Protein AF-X5YG34-F1 (afdb_monomer)

Secondary structure (DSSP, 8-state):
----PPPPTT---PPPP-TTBEEEESSS-GGG--EEEEEEETTEEEEEE---SHHHHHSPPEEEEGGG--S-EEE-TTT-BTT-PPPSS--HHHHHHHHHHHHHHHSSGGGEEEHHHHHHHHHH-TTS-GGGHHHHHHHHHHTTSEEEEE-TTS-EEEEE-HHHHHHHHHHHHHHTTTHHHHHHHHHHHTT---HHHHHHHHHHHHHHHHHHHS-TTEEEEEEEETT--S-EEEEEEETTT---SEEETTEEEE-GGGEEEEEEEEEEE-HHHHHHHHHHHHHHHTT---SSPPEEEEEEEEE--S-HHHHHHHHHHHHTSB-TTS-SB-S--STT-S--EEEETTTEEEEEEEE--SSTTSPPEEEEEEEEE-SSS-HHHHHHHHHHHHHS---HHHHHHHHHTTHHHHTTEEEEEEEES-SSPP--S---TT-GGGGSHHHHHHHHHHHHHHHTTSS-HHHHHTTTS-----------PPP---------------------

Nearest PDB structures (foldseek):
  6q1h-assembly1_F  TM=6.964E-01  e=5.905E-10  Pseudomonas aeruginosa
  6p7p-assembly1_C  TM=6.818E-01  e=6.922E-10  Escherichia coli MS 115-1
  6uxf-assembly1_A  TM=6.920E-01  e=1.240E-09  Vibrio metoecus
  7zgw-assembly1_C  TM=7.245E-01  e=1.006E-07  Serratia
  7zgw-assembly1_F  TM=7.101E-01  e=1.709E-07  Serratia

Solvent-accessible surface area (backbone atoms only — not comparable to full-atom values): 28862 Å² total; per-residue (Å²): 140,78,89,77,79,76,78,77,92,85,69,83,78,75,78,84,84,49,63,28,30,26,28,27,40,71,71,45,56,74,64,59,37,40,35,34,37,26,42,67,59,97,88,41,54,24,41,38,34,72,49,86,48,79,69,40,60,73,45,80,57,51,73,44,48,55,90,74,52,90,63,54,72,41,76,22,67,90,82,36,38,82,66,71,58,82,71,98,65,85,46,64,56,50,52,52,47,49,52,52,50,52,51,57,28,63,78,28,74,91,30,35,42,49,44,68,59,50,52,51,58,55,58,69,42,80,87,50,58,69,91,48,46,67,61,40,54,46,39,28,31,31,74,54,56,22,36,39,44,68,48,99,84,72,51,48,35,34,29,49,14,70,70,50,44,52,48,49,51,51,33,50,55,43,14,45,66,45,53,64,56,53,54,54,50,55,56,44,65,77,75,50,85,56,64,69,61,55,45,57,49,54,42,48,53,52,40,55,55,45,58,74,72,49,61,84,54,40,44,65,31,30,33,31,43,62,97,43,94,56,75,38,62,32,36,31,27,38,58,75,86,41,75,61,82,39,77,57,90,60,39,34,29,31,52,65,90,32,54,31,31,40,34,38,70,41,66,50,36,37,73,67,54,48,51,52,46,52,47,54,54,41,70,71,41,73,89,59,75,61,84,64,64,56,35,31,36,39,42,19,72,36,70,72,62,91,44,38,64,59,54,49,53,48,53,29,53,53,37,72,31,55,44,96,86,63,80,46,73,50,48,62,46,31,88,78,58,63,65,37,35,39,40,20,62,72,74,36,34,37,33,52,46,72,48,75,55,90,56,65,87,46,39,49,34,54,26,36,30,29,68,48,61,87,64,79,66,21,58,49,45,41,50,53,52,48,53,49,58,36,40,52,94,49,58,34,66,64,34,35,55,62,49,58,71,44,46,62,46,55,74,58,46,43,78,41,82,68,46,61,56,57,93,59,92,52,68,54,78,51,64,52,92,52,30,63,38,48,77,37,34,66,40,33,43,52,39,53,52,33,52,50,35,33,44,58,20,76,40,48,76,70,59,39,46,58,84,35,41,66,78,85,80,74,73,81,80,74,82,80,74,81,89,79,85,84,82,92,80,90,77,89,83,81,83,85,86,88,88,81,88,84,90,133

Radius of gyration: 32.03 Å; Cα contacts (8 Å, |Δi|>4): 813; chains: 1; bounding box: 71×71×116 Å

Mean predicted aligned error: 10.06 Å

Foldseek 3Di:
DDDDDDDDPDDDPAPDDDFQFWKWFLPDDQQDTWIFGWHDDPNFTWTWTQDDDPVSNVDDTDTGGPVPDPTDMHGLLVVGGPVPDDDPDDSVLLVVLVVLLQVVLLPDDVSKDFPVVSLVSSVVPPVHPSVCNSVSLSSCVNVQQKHWDQDPVRTIMIGGGPVNSVLSVLLVVLLCLCVVLLVVLVVCVVPDPPQVVSQLVSLVVVLVSLVVQPPPQWHWAWEEEPPQPDTFSTWIFRPNPFDFPDDDPRYTYGYPVGTAETEAEEAEDDLVSLLVLQCSLLSRPVVPDDLQAHAAEYEYAHYPDQAQLSSLVSLLVNQQAADPVRPGRNHAQAPNSGHAWYDHWPGWIKGWAWAQDPPLQAATFIFIKTKDAPDPGGLRVSVSSLVSLLRDQDALVVLQVSNVSSVSSVVRMDIGTSTTSDPDRDAHNDDDVQLCLSNGRVSNVLLSVVSVCSSNSNDGSVVNCVPSGPPPDDDPPDDDDDDDDDDDDDDDDDDDDDDDDDDD

Sequence (504 aa):
MADVEAPPKGQQVLPELAHGDCVFDRDHPWDHVRGGIIGDRQGVLRIWLPGRTAEELLGPPLDVPVSEYSGQIKINALIGNLGGRRLPFDRRPYFAIKSATLDVLRDADGRRLPLDELTRRLKENSSLAHDLIDDALRMMIAQGSGAATINKGGVVLYSLSSMVSEHFSRIDYLATFADELLIKSRRVDLLIQHTGTVGSYREEMLRALLRQIVPRRYEVSTGFIESCPRQLDILVWDAAEFVPLFREGDVVVVPRAAVRGVIEVKTTLNTNALDEAMEILWDTFRISQTAVPVFKGIFAYEADYVSDAAVADRMRHFYRSRDPDKIREREHWYMYAGVNMVCVPQKLFVRETYKIPEDESLFPQPILSGVVSSWPGDTKTAFFLGGLLSHLDLSSVAKSDAIRLFDPLLNTMNLNDLGPIYENPWRPRTALPGMEALFDPDGARTYVQRVQDFRQGKIGKDDIANGLFRQLNRTPRLNEEPATSGPKSATAEGAPAERPLPES

Structure (mmCIF, N/CA/C/O backbone):
data_AF-X5YG34-F1
#
_entry.id   AF-X5YG34-F1
#
loop_
_atom_site.group_PDB
_atom_site.id
_atom_site.type_symbol
_atom_site.label_atom_id
_atom_site.label_alt_id
_atom_site.label_comp_id
_atom_site.label_asym_id
_atom_site.label_entity_id
_atom_site.label_seq_id
_atom_site.pdbx_PDB_ins_code
_atom_site.Cartn_x
_atom_site.Cartn_y
_atom_site.Cartn_z
_atom_site.occupancy
_atom_site.B_iso_or_equiv
_atom_site.auth_seq_id
_atom_site.auth_comp_id
_atom_site.auth_asym_id
_atom_site.auth_atom_id
_atom_site.pdbx_PDB_model_num
ATOM 1 N N . MET A 1 1 ? -24.132 46.777 44.440 1.00 35.44 1 MET A N 1
ATOM 2 C CA . MET A 1 1 ? -23.179 45.685 44.705 1.00 35.44 1 MET A CA 1
ATOM 3 C C . MET A 1 1 ? -23.973 44.581 45.366 1.00 35.44 1 MET A C 1
ATOM 5 O O . MET A 1 1 ? -24.346 44.736 46.517 1.00 35.44 1 MET A O 1
ATOM 9 N N . ALA A 1 2 ? -24.361 43.576 44.589 1.00 32.34 2 ALA A N 1
ATOM 10 C CA . ALA A 1 2 ? -24.946 42.346 45.097 1.00 32.34 2 ALA A CA 1
ATOM 11 C C . ALA A 1 2 ? -23.938 41.250 44.752 1.00 32.34 2 ALA A C 1
ATOM 13 O O . ALA A 1 2 ? -23.547 41.137 43.588 1.00 32.34 2 ALA A O 1
ATOM 14 N N . ASP A 1 3 ? -23.453 40.562 45.781 1.00 32.97 3 ASP A N 1
ATOM 15 C CA . ASP A 1 3 ? -22.479 39.485 45.676 1.00 32.97 3 ASP A CA 1
ATOM 16 C C . ASP A 1 3 ? -23.045 38.351 44.820 1.00 32.97 3 ASP A C 1
ATOM 18 O O . ASP A 1 3 ? -24.064 37.745 45.147 1.00 32.97 3 ASP A O 1
ATOM 22 N N . VAL A 1 4 ? -22.375 38.083 43.701 1.00 36.84 4 VAL A N 1
ATOM 23 C CA . VAL A 1 4 ? -22.568 36.861 42.925 1.00 36.84 4 VAL A CA 1
ATOM 24 C C . VAL A 1 4 ? -21.644 35.825 43.552 1.00 36.84 4 VAL A C 1
ATOM 26 O O . VAL A 1 4 ? -20.428 35.873 43.357 1.00 36.84 4 VAL A O 1
ATOM 29 N N . GLU A 1 5 ? -22.216 34.922 44.348 1.00 34.03 5 GLU A N 1
ATOM 30 C CA . GLU A 1 5 ? -21.519 33.741 44.853 1.00 34.03 5 GLU A CA 1
ATOM 31 C C . GLU A 1 5 ? -20.907 32.959 43.682 1.00 34.03 5 GLU A C 1
ATOM 33 O O . GLU A 1 5 ? -21.591 32.562 42.736 1.00 34.03 5 GLU A O 1
ATOM 38 N N . ALA A 1 6 ? -19.592 32.744 43.741 1.00 39.00 6 ALA A N 1
ATOM 39 C CA . ALA A 1 6 ? -18.910 31.845 42.825 1.00 39.00 6 ALA A CA 1
ATOM 40 C C . ALA A 1 6 ? -19.405 30.404 43.063 1.00 39.00 6 ALA A C 1
ATOM 42 O O . ALA A 1 6 ? -19.491 29.980 44.220 1.00 39.00 6 ALA A O 1
ATOM 43 N N . PRO A 1 7 ? -19.699 29.626 42.005 1.00 34.50 7 PRO A N 1
ATOM 44 C CA . PRO A 1 7 ? -20.198 28.269 42.166 1.00 34.50 7 PRO A CA 1
ATOM 45 C C . PRO A 1 7 ? -19.140 27.376 42.839 1.00 34.50 7 PRO A C 1
ATOM 47 O O . PRO A 1 7 ? -17.934 27.576 42.639 1.00 34.50 7 PRO A O 1
ATOM 50 N N . PRO A 1 8 ? -19.560 26.376 43.634 1.00 35.59 8 PRO A N 1
ATOM 51 C CA . PRO A 1 8 ? -18.641 25.495 44.339 1.00 35.59 8 PRO A CA 1
ATOM 52 C C . PRO A 1 8 ? -17.750 24.724 43.354 1.00 35.59 8 PRO A C 1
ATOM 54 O O . PRO A 1 8 ? -18.212 24.133 42.377 1.00 35.59 8 PRO A O 1
ATOM 57 N N . LYS A 1 9 ? -16.440 24.718 43.630 1.00 37.22 9 LYS A N 1
ATOM 58 C CA . LYS A 1 9 ? -15.441 23.921 42.906 1.00 37.22 9 LYS A CA 1
ATOM 59 C C . LYS A 1 9 ? -15.780 22.433 43.048 1.00 37.22 9 LYS A C 1
ATOM 61 O O . LYS A 1 9 ? -15.618 21.882 44.132 1.00 37.22 9 LYS A O 1
ATOM 66 N N . GLY A 1 10 ? -16.205 21.784 41.962 1.00 38.69 10 GLY A N 1
ATOM 67 C CA . GLY A 1 10 ? -16.375 20.325 41.948 1.00 38.69 10 GLY A CA 1
ATOM 68 C C . GLY A 1 10 ? -17.377 19.732 40.956 1.00 38.69 10 GLY A C 1
ATOM 69 O O . GLY A 1 10 ? -17.417 18.515 40.830 1.00 38.69 10 GLY A O 1
ATOM 70 N N . GLN A 1 11 ? -18.153 20.530 40.221 1.00 29.19 11 GLN A N 1
ATOM 71 C CA . GLN A 1 11 ? -19.011 20.024 39.144 1.00 29.19 11 GLN A CA 1
ATOM 72 C C . GLN A 1 11 ? -18.541 20.595 37.808 1.00 29.19 11 GLN A C 1
ATOM 74 O O . GLN A 1 11 ? -18.740 21.772 37.518 1.00 29.19 11 GLN A O 1
ATOM 79 N N . GLN A 1 12 ? -17.898 19.763 36.984 1.00 31.11 12 GLN A N 1
ATOM 80 C CA . GLN A 1 12 ? -17.828 20.047 35.552 1.00 31.11 12 GLN A CA 1
ATOM 81 C C . GLN A 1 12 ? -19.271 20.127 35.045 1.00 31.11 12 GLN A C 1
ATOM 83 O O . GLN A 1 12 ? -19.978 19.120 35.026 1.00 31.11 12 GLN A O 1
ATOM 88 N N . VAL A 1 13 ? -19.714 21.330 34.680 1.00 38.91 13 VAL A N 1
ATOM 89 C CA . VAL A 1 13 ? -20.969 21.540 33.955 1.00 38.91 13 VAL A CA 1
ATOM 90 C C . VAL A 1 13 ? -20.868 20.713 32.675 1.00 38.91 13 VAL A C 1
ATOM 92 O O . VAL A 1 13 ? -19.990 20.960 31.847 1.00 38.91 13 VAL A O 1
ATOM 95 N N . LEU A 1 14 ? -21.698 19.674 32.557 1.00 49.50 14 LEU A N 1
ATOM 96 C CA . LEU A 1 14 ? -21.771 18.871 31.339 1.00 49.50 14 LEU A CA 1
ATOM 97 C C . LEU A 1 14 ? -22.100 19.818 30.173 1.00 49.50 14 LEU A C 1
ATOM 99 O O . LEU A 1 14 ? -22.982 20.664 30.328 1.00 49.50 14 LEU A O 1
ATOM 103 N N . PRO A 1 15 ? -21.394 19.730 29.034 1.00 62.69 15 PRO A N 1
ATOM 104 C CA . PRO A 1 15 ? -21.659 20.611 27.904 1.00 62.69 15 PRO A CA 1
ATOM 105 C C . PRO A 1 15 ? -23.117 20.470 27.454 1.00 62.69 15 PRO A C 1
ATOM 107 O O . PRO A 1 15 ? -23.611 19.348 27.336 1.00 62.69 15 PRO A O 1
ATOM 110 N N . GLU A 1 16 ? -23.791 21.595 27.189 1.00 80.88 16 GLU A N 1
ATOM 111 C CA . GLU A 1 16 ? -25.170 21.578 26.693 1.00 80.88 16 GLU A CA 1
ATOM 112 C C . GLU A 1 16 ? -25.259 20.757 25.398 1.00 80.88 16 GLU A C 1
ATOM 114 O O . GLU A 1 16 ? -24.558 21.014 24.402 1.00 80.88 16 GLU A O 1
ATOM 119 N N . LEU A 1 17 ? -26.120 19.738 25.442 1.00 88.75 17 LEU A N 1
ATOM 120 C CA . LEU A 1 17 ? -26.486 18.937 24.283 1.00 88.75 17 LEU A CA 1
ATOM 121 C C . LEU A 1 17 ? -27.200 19.832 23.273 1.00 88.75 17 LEU A C 1
ATOM 123 O O . LEU A 1 17 ? -27.999 20.687 23.641 1.00 88.75 17 LEU A O 1
ATOM 127 N N . ALA A 1 18 ? -26.928 19.620 21.993 1.00 89.75 18 ALA A N 1
ATOM 128 C CA . ALA A 1 18 ? -27.604 20.323 20.917 1.00 89.75 18 ALA A CA 1
ATOM 129 C C . ALA A 1 18 ? -27.936 19.378 19.767 1.00 89.75 18 ALA A C 1
ATOM 131 O O . ALA A 1 18 ? -27.414 18.265 19.665 1.00 89.75 18 ALA A O 1
ATOM 132 N N . HIS A 1 19 ? -28.789 19.859 18.866 1.00 91.19 19 HIS A N 1
ATOM 133 C CA . HIS A 1 19 ? -29.132 19.149 17.645 1.00 91.19 19 HIS A CA 1
ATOM 134 C C . HIS A 1 19 ? -27.884 18.655 16.887 1.00 91.19 19 HIS A C 1
ATOM 136 O O . HIS A 1 19 ? -26.896 19.376 16.713 1.00 91.19 19 HIS A O 1
ATOM 142 N N . GLY A 1 20 ? -27.938 17.404 16.438 1.00 90.69 20 GLY A N 1
ATOM 143 C CA . GLY A 1 20 ? -26.882 16.732 15.693 1.00 90.69 20 GLY A CA 1
ATOM 144 C C . GLY A 1 20 ? -25.789 16.103 16.556 1.00 90.69 20 GLY A C 1
ATOM 145 O O . GLY A 1 20 ? -24.935 15.414 15.999 1.00 90.69 20 GLY A O 1
ATOM 146 N N . ASP A 1 21 ? -25.774 16.301 17.879 1.00 92.50 21 ASP A N 1
ATOM 147 C CA . ASP A 1 21 ? -24.765 15.665 18.729 1.00 92.50 21 ASP A CA 1
ATOM 148 C C . ASP A 1 21 ? -24.906 14.150 18.684 1.00 92.50 21 ASP A C 1
ATOM 150 O O . ASP A 1 21 ? -25.972 13.607 18.974 1.00 92.50 21 ASP A O 1
ATOM 154 N N . CYS A 1 22 ? -23.813 13.461 18.364 1.00 93.56 22 CYS A N 1
ATOM 155 C CA . CYS A 1 22 ? -23.723 12.032 18.609 1.00 93.56 22 CYS A CA 1
ATOM 156 C C . CYS A 1 22 ? -23.438 11.822 20.089 1.00 93.56 22 CYS A C 1
ATOM 158 O O . CYS A 1 22 ? -22.554 12.467 20.654 1.00 93.56 22 CYS A O 1
ATOM 160 N N . VAL A 1 23 ? -24.163 10.907 20.714 1.00 93.19 23 VAL A N 1
ATOM 161 C CA . VAL A 1 23 ? -24.106 10.662 22.152 1.00 93.19 23 VAL A CA 1
ATOM 162 C C . VAL A 1 23 ? -23.941 9.182 22.463 1.00 93.19 23 VAL A C 1
ATOM 164 O O . VAL A 1 23 ? -24.115 8.327 21.593 1.00 93.19 23 VAL A O 1
ATOM 167 N N . PHE A 1 24 ? -23.589 8.879 23.705 1.00 93.50 24 PHE A N 1
ATOM 168 C CA . PHE A 1 24 ? -23.616 7.535 24.267 1.00 93.50 24 PHE A CA 1
ATOM 169 C C . PHE A 1 24 ? -24.203 7.567 25.679 1.00 93.50 24 PHE A C 1
ATOM 171 O O . PHE A 1 24 ? -24.151 8.598 26.354 1.00 93.50 24 PHE A O 1
ATOM 178 N N . ASP A 1 25 ? -24.762 6.438 26.105 1.00 91.75 25 ASP A N 1
ATOM 179 C CA . ASP A 1 25 ? -25.231 6.249 27.476 1.00 91.75 25 ASP A CA 1
ATOM 180 C C . ASP A 1 25 ? -24.109 5.657 28.332 1.00 91.75 25 ASP A C 1
ATOM 182 O O . ASP A 1 25 ? -23.594 4.568 28.048 1.00 91.75 25 ASP A O 1
ATOM 186 N N . ARG A 1 26 ? -23.713 6.395 29.370 1.00 91.25 26 ARG A N 1
ATOM 187 C CA . ARG A 1 26 ? -22.637 5.996 30.273 1.00 91.25 26 ARG A CA 1
ATOM 188 C C . ARG A 1 26 ? -23.065 4.939 31.288 1.00 91.25 26 ARG A C 1
ATOM 190 O O . ARG A 1 26 ? -22.229 4.128 31.678 1.00 91.25 26 ARG A O 1
ATOM 197 N N . ASP A 1 27 ? -24.331 4.922 31.686 1.00 89.69 27 ASP A N 1
ATOM 198 C CA . ASP A 1 27 ? -24.826 4.056 32.761 1.00 89.69 27 ASP A CA 1
ATOM 199 C C . ASP A 1 27 ? -25.250 2.676 32.247 1.00 89.69 27 ASP A C 1
ATOM 201 O O . ASP A 1 27 ? -25.454 1.744 33.027 1.00 89.69 27 ASP A O 1
ATOM 205 N N . HIS A 1 28 ? -25.345 2.512 30.926 1.00 88.44 28 HIS A N 1
ATOM 206 C CA . HIS A 1 28 ? -25.690 1.234 30.320 1.00 88.44 28 HIS A CA 1
ATOM 207 C C . HIS A 1 28 ? -24.653 0.131 30.641 1.00 88.44 28 HIS A C 1
ATOM 209 O O . HIS A 1 28 ? -23.446 0.406 30.711 1.00 88.44 28 HIS A O 1
ATOM 215 N N . PRO A 1 29 ? -25.081 -1.141 30.781 1.00 91.38 29 PRO A N 1
ATOM 216 C CA . PRO A 1 29 ? -24.170 -2.274 30.928 1.00 91.38 29 PRO A CA 1
ATOM 217 C C . PRO A 1 29 ? -23.151 -2.345 29.787 1.00 91.38 29 PRO A C 1
ATOM 219 O O . PRO A 1 29 ? -23.455 -1.991 28.648 1.00 91.38 29 PRO A O 1
ATOM 222 N N . TRP A 1 30 ? -21.940 -2.820 30.081 1.00 93.94 30 TRP A N 1
ATOM 223 C CA . TRP A 1 30 ? -20.833 -2.852 29.117 1.00 93.94 30 TRP A CA 1
ATOM 224 C C . TRP A 1 30 ? -21.142 -3.640 27.841 1.00 93.94 30 TRP A C 1
ATOM 226 O O . TRP A 1 30 ? -20.767 -3.222 26.750 1.00 93.94 30 TRP A O 1
ATOM 236 N N . ASP A 1 31 ? -21.850 -4.755 27.962 1.00 91.25 31 ASP A N 1
ATOM 237 C CA . ASP A 1 31 ? -22.292 -5.586 26.840 1.00 91.25 31 ASP A CA 1
ATOM 238 C C . ASP A 1 31 ? -23.484 -4.991 26.065 1.00 91.25 31 ASP A C 1
ATOM 240 O O . ASP A 1 31 ? -23.853 -5.502 25.011 1.00 91.25 31 ASP A O 1
ATOM 244 N N . HIS A 1 32 ? -24.042 -3.872 26.538 1.00 88.19 32 HIS A N 1
ATOM 245 C CA . HIS A 1 32 ? -25.208 -3.201 25.963 1.00 88.19 32 HIS A CA 1
ATOM 246 C C . HIS A 1 32 ? -25.032 -1.678 25.851 1.00 88.19 32 HIS A C 1
ATOM 248 O O . HIS A 1 32 ? -26.030 -0.955 25.850 1.00 88.19 32 HIS A O 1
ATOM 254 N N . VAL A 1 33 ? -23.800 -1.157 25.764 1.00 91.12 33 VAL A N 1
ATOM 255 C CA . VAL A 1 33 ? -23.567 0.297 25.650 1.00 91.12 33 VAL A CA 1
ATOM 256 C C . VAL A 1 33 ? -24.275 0.856 24.415 1.00 91.12 33 VAL A C 1
ATOM 258 O O . VAL A 1 33 ? -24.076 0.384 23.290 1.00 91.12 33 VAL A O 1
ATOM 261 N N . ARG A 1 34 ? -25.092 1.893 24.626 1.00 86.44 34 ARG A N 1
ATOM 262 C CA . ARG A 1 34 ? -25.895 2.532 23.578 1.00 86.44 34 ARG A CA 1
ATOM 263 C C . ARG A 1 34 ? -25.241 3.802 23.061 1.00 86.44 34 ARG A C 1
ATOM 265 O O . ARG A 1 34 ? -24.611 4.542 23.811 1.00 86.44 34 ARG A O 1
ATOM 272 N N . GLY A 1 35 ? -25.432 4.054 21.770 1.00 89.62 35 GLY A N 1
ATOM 273 C CA . GLY A 1 35 ? -25.097 5.310 21.105 1.00 89.62 35 GLY A CA 1
ATOM 274 C C . GLY A 1 35 ? -26.308 5.841 20.353 1.00 89.62 35 GLY A C 1
ATOM 275 O O . GLY A 1 35 ? -27.159 5.051 19.955 1.00 89.62 35 GLY A O 1
ATOM 276 N N . GLY A 1 36 ? -26.384 7.151 20.149 1.00 91.25 36 GLY A N 1
ATOM 277 C CA . GLY A 1 36 ? -27.490 7.774 19.428 1.00 91.25 36 GLY A CA 1
ATOM 278 C C . GLY A 1 36 ? -27.205 9.192 18.981 1.00 91.25 36 GLY A C 1
ATOM 279 O O . GLY A 1 36 ? -26.060 9.643 19.020 1.00 91.25 36 GLY A O 1
ATOM 280 N N . ILE A 1 37 ? -28.252 9.886 18.544 1.00 92.69 37 ILE A N 1
ATOM 281 C CA . ILE A 1 37 ? -28.168 11.244 18.002 1.00 92.69 37 ILE A CA 1
ATOM 282 C C . ILE A 1 37 ? -29.206 12.125 18.692 1.00 92.69 37 ILE A C 1
ATOM 284 O O . ILE A 1 37 ? -30.344 11.708 18.903 1.00 92.69 37 ILE A O 1
ATOM 288 N N . ILE A 1 38 ? -28.825 13.356 19.020 1.00 93.06 38 ILE A N 1
ATOM 289 C CA . ILE A 1 38 ? -29.751 14.371 19.518 1.00 93.06 38 ILE A CA 1
ATOM 290 C C . ILE A 1 38 ? -30.475 15.032 18.340 1.00 93.06 38 ILE A C 1
ATOM 292 O O . ILE A 1 38 ? -29.865 15.674 17.485 1.00 93.06 38 ILE A O 1
ATOM 296 N N . GLY A 1 39 ? -31.795 14.886 18.297 1.00 90.88 39 GLY A N 1
ATOM 297 C CA . GLY A 1 39 ? -32.693 15.592 17.388 1.00 90.88 39 GLY A CA 1
ATOM 298 C C . GLY A 1 39 ? -33.333 16.800 18.070 1.00 90.88 39 GLY A C 1
ATOM 299 O O . GLY A 1 39 ? -33.544 16.784 19.277 1.00 90.88 39 GLY A O 1
ATOM 300 N N . ASP A 1 40 ? -33.672 17.833 17.302 1.00 90.38 40 ASP A N 1
ATOM 301 C CA . ASP A 1 40 ? -34.581 18.889 17.754 1.00 90.38 40 ASP A CA 1
ATOM 302 C C . ASP A 1 40 ? -35.913 18.665 17.043 1.00 90.38 40 ASP A C 1
ATOM 304 O O . ASP A 1 40 ? -35.956 18.522 15.817 1.00 90.38 40 ASP A O 1
ATOM 308 N N . ARG A 1 41 ? -36.994 18.581 17.818 1.00 88.50 41 ARG A N 1
ATOM 309 C CA . ARG A 1 41 ? -38.352 18.621 17.288 1.00 88.50 41 ARG A CA 1
ATOM 310 C C . ARG A 1 41 ? -39.132 19.695 18.021 1.00 88.50 41 ARG A C 1
ATOM 312 O O . ARG A 1 41 ? -39.472 19.527 19.188 1.00 88.50 41 ARG A O 1
ATOM 319 N N . GLN A 1 42 ? -39.453 20.766 17.296 1.00 89.31 42 GLN A N 1
ATOM 320 C CA . GLN A 1 42 ? -40.269 21.879 17.790 1.00 89.31 42 GLN A CA 1
ATOM 321 C C . GLN A 1 42 ? -39.689 22.537 19.059 1.00 89.31 42 GLN A C 1
ATOM 323 O O . GLN A 1 42 ? -40.438 22.932 19.948 1.00 89.31 42 GLN A O 1
ATOM 328 N N . GLY A 1 43 ? -38.360 22.651 19.154 1.00 87.19 43 GLY A N 1
ATOM 329 C CA . GLY A 1 43 ? -37.669 23.267 20.290 1.00 87.19 43 GLY A CA 1
ATOM 330 C C . GLY A 1 43 ? -37.445 22.324 21.474 1.00 87.19 43 GLY A C 1
ATOM 331 O O . GLY A 1 43 ? -36.907 22.748 22.495 1.00 87.19 43 GLY A O 1
ATOM 332 N N . VAL A 1 44 ? -37.835 21.050 21.357 1.00 90.62 44 VAL A N 1
ATOM 333 C CA . VAL A 1 44 ? -37.551 20.014 22.354 1.00 90.62 44 VAL A CA 1
ATOM 334 C C . VAL A 1 44 ? -36.423 19.132 21.838 1.00 90.62 44 VAL A C 1
ATOM 336 O O . VAL A 1 44 ? -36.560 18.468 20.806 1.00 90.62 44 VAL A O 1
ATOM 339 N N . LEU A 1 45 ? -35.314 19.092 22.578 1.00 92.75 45 LEU A N 1
ATOM 340 C CA . LEU A 1 45 ? -34.235 18.148 22.310 1.00 92.75 45 LEU A CA 1
ATOM 341 C C . LEU A 1 45 ? -34.679 16.735 22.679 1.00 92.75 45 LEU A C 1
ATOM 343 O O . LEU A 1 45 ? -35.159 16.478 23.786 1.00 92.75 45 LEU A O 1
ATOM 347 N N . ARG A 1 46 ? -34.493 15.808 21.746 1.00 92.75 46 ARG A N 1
ATOM 348 C CA . ARG A 1 46 ? -34.865 14.402 21.878 1.00 92.75 46 ARG A CA 1
ATOM 349 C C . ARG A 1 46 ? -33.668 13.527 21.565 1.00 92.75 46 ARG A C 1
ATOM 351 O O . ARG A 1 46 ? -32.899 13.836 20.657 1.00 92.75 46 ARG A O 1
ATOM 358 N N . ILE A 1 47 ? -33.517 12.436 22.299 1.00 90.75 47 ILE A N 1
ATOM 359 C CA . ILE A 1 47 ? -32.515 11.425 21.993 1.00 90.75 47 ILE A CA 1
ATOM 360 C C . ILE A 1 47 ? -33.127 10.355 21.101 1.00 90.75 47 ILE A C 1
ATOM 362 O O . ILE A 1 47 ? -34.167 9.783 21.421 1.00 90.75 47 ILE A O 1
ATOM 366 N N . TRP A 1 48 ? -32.451 10.084 19.991 1.00 90.00 48 TRP A N 1
ATOM 367 C CA . TRP A 1 48 ? -32.749 8.975 19.105 1.00 90.00 48 TRP A CA 1
ATOM 368 C C . TRP A 1 48 ? -31.719 7.861 19.325 1.00 90.00 48 TRP A C 1
ATOM 370 O O . TRP A 1 48 ? -30.535 8.067 19.043 1.00 90.00 48 TRP A O 1
ATOM 380 N N . LEU A 1 49 ? -32.151 6.699 19.830 1.00 84.69 49 LEU A N 1
ATOM 381 C CA . LEU A 1 49 ? -31.314 5.497 19.959 1.00 84.69 49 LEU A CA 1
ATOM 382 C C . LEU A 1 49 ? -31.806 4.405 18.985 1.00 84.69 49 LEU A C 1
ATOM 384 O O . LEU A 1 49 ? -32.977 4.018 19.055 1.00 84.69 49 LEU A O 1
ATOM 388 N N . PRO A 1 50 ? -30.940 3.865 18.107 1.00 78.81 50 PRO A N 1
ATOM 389 C CA . PRO A 1 50 ? -31.277 2.713 17.280 1.00 78.81 50 PRO A CA 1
ATOM 390 C C . PRO A 1 50 ? -31.400 1.438 18.128 1.00 78.81 50 PRO A C 1
ATOM 392 O O . PRO A 1 50 ? -30.664 1.255 19.102 1.00 78.81 50 PRO A O 1
ATOM 395 N N . GLY A 1 51 ? -32.299 0.537 17.720 1.00 75.31 51 GLY A N 1
ATOM 396 C CA . GLY A 1 51 ? -32.423 -0.793 18.317 1.00 75.31 51 GLY A CA 1
ATOM 397 C C . GLY A 1 51 ? -31.163 -1.640 18.109 1.00 75.31 51 GLY A C 1
ATOM 398 O O . GLY A 1 51 ? -30.523 -1.563 17.059 1.00 75.31 51 GLY A O 1
ATOM 399 N N . ARG A 1 52 ? -30.782 -2.431 19.118 1.00 70.31 52 ARG A N 1
ATOM 400 C CA . ARG A 1 52 ? -29.573 -3.278 19.117 1.00 70.31 52 ARG A CA 1
ATOM 401 C C . ARG A 1 52 ? -29.887 -4.772 19.172 1.00 70.31 52 ARG A C 1
ATOM 403 O O . ARG A 1 52 ? -29.048 -5.568 18.756 1.00 70.31 52 ARG A O 1
ATOM 410 N N . THR A 1 53 ? -31.063 -5.159 19.659 1.00 70.75 53 THR A N 1
ATOM 411 C CA . THR A 1 53 ? -31.540 -6.550 19.615 1.00 70.75 53 THR A CA 1
ATOM 412 C C . THR A 1 53 ? -32.457 -6.777 18.414 1.00 70.75 53 THR A C 1
ATOM 414 O O . THR A 1 53 ? -32.995 -5.828 17.844 1.00 70.75 53 THR A O 1
ATOM 417 N N . ALA A 1 54 ? -32.660 -8.039 18.024 1.00 72.12 54 ALA A N 1
ATOM 418 C CA . ALA A 1 54 ? -33.619 -8.378 16.970 1.00 72.12 54 ALA A CA 1
ATOM 419 C C . ALA A 1 54 ? -35.032 -7.859 17.298 1.00 72.12 54 ALA A C 1
ATOM 421 O O . ALA A 1 54 ? -35.721 -7.360 16.416 1.00 72.12 54 ALA A O 1
ATOM 422 N N . GLU A 1 55 ? -35.434 -7.913 18.569 1.00 75.38 55 GLU A N 1
ATOM 423 C CA . GLU A 1 55 ? -36.723 -7.398 19.043 1.00 75.38 55 GLU A CA 1
ATOM 424 C C . GLU A 1 55 ? -36.800 -5.868 18.973 1.00 75.38 55 GLU A C 1
ATOM 426 O O . GLU A 1 55 ? -37.804 -5.326 18.520 1.00 75.38 55 GLU A O 1
ATOM 431 N N . GLU A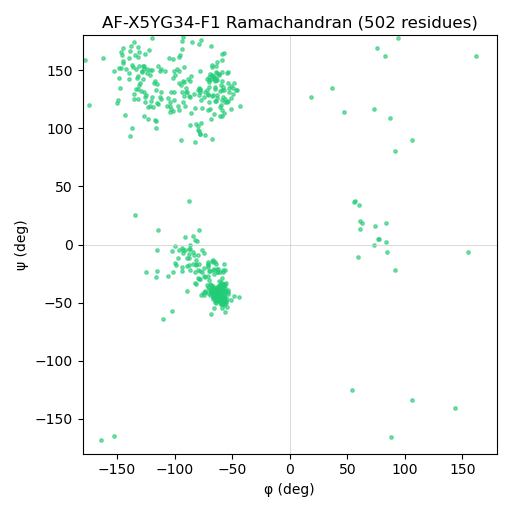 1 56 ? -35.734 -5.159 19.349 1.00 77.38 56 GLU A N 1
ATOM 432 C CA . GLU A 1 56 ? -35.692 -3.695 19.270 1.00 77.38 56 GLU A CA 1
ATOM 433 C C . GLU A 1 56 ? -35.658 -3.184 17.830 1.00 77.38 56 GLU A C 1
ATOM 435 O O . GLU A 1 56 ? -36.235 -2.142 17.538 1.00 77.38 56 GLU A O 1
ATOM 440 N N . LEU A 1 57 ? -35.000 -3.913 16.924 1.00 77.19 57 LEU A N 1
ATOM 441 C CA . LEU A 1 57 ? -34.965 -3.587 15.497 1.00 77.19 57 LEU A CA 1
ATOM 442 C C . LEU A 1 57 ? -36.325 -3.780 14.810 1.00 77.19 57 LEU A C 1
ATOM 444 O O . LEU A 1 57 ? -36.569 -3.167 13.773 1.00 77.19 57 LEU A O 1
ATOM 448 N N . LEU A 1 58 ? -37.202 -4.618 15.372 1.00 80.94 58 LEU A N 1
ATOM 449 C CA . LEU A 1 58 ? -38.584 -4.792 14.911 1.00 80.94 58 LEU A CA 1
ATOM 450 C C . LEU A 1 58 ? -39.529 -3.703 15.451 1.00 80.94 58 LEU A C 1
ATOM 452 O O . LEU A 1 58 ? -40.622 -3.525 14.912 1.00 80.94 58 LEU A O 1
ATOM 456 N N . GLY A 1 59 ? -39.129 -2.986 16.506 1.00 75.31 59 GLY A N 1
ATOM 457 C CA . GLY A 1 59 ? -39.878 -1.879 17.098 1.00 75.31 59 GLY A CA 1
ATOM 458 C C . GLY A 1 59 ? -39.476 -0.505 16.543 1.00 75.31 59 GLY A C 1
ATOM 459 O O . GLY A 1 59 ? -38.462 -0.369 15.856 1.00 75.31 59 GLY A O 1
ATOM 460 N N . PRO A 1 60 ? -40.256 0.555 16.830 1.00 73.06 60 PRO A N 1
ATOM 461 C CA . PRO A 1 60 ? -39.819 1.914 16.540 1.00 73.06 60 PRO A CA 1
ATOM 462 C C . PRO A 1 60 ? -38.573 2.256 17.380 1.00 73.06 60 PRO A C 1
ATOM 464 O O . PRO A 1 60 ? -38.488 1.841 18.539 1.00 73.06 60 PRO A O 1
ATOM 467 N N . PRO A 1 61 ? -37.613 3.025 16.834 1.00 72.69 61 PRO A N 1
ATOM 468 C CA . PRO A 1 61 ? -36.441 3.455 17.591 1.00 72.69 61 PRO A CA 1
ATOM 469 C C . PRO A 1 61 ? -36.859 4.264 18.822 1.00 72.69 61 PRO A C 1
ATOM 471 O O . PRO A 1 61 ? -37.865 4.980 18.790 1.00 72.69 61 PRO A O 1
ATOM 474 N N . LEU A 1 62 ? -36.069 4.178 19.898 1.00 81.12 62 LEU A N 1
ATOM 475 C CA . LEU A 1 62 ? -36.324 4.985 21.086 1.00 81.12 62 LEU A CA 1
ATOM 476 C C . LEU A 1 62 ? -36.147 6.457 20.717 1.00 81.12 62 LEU A C 1
ATOM 478 O O . LEU A 1 62 ? -35.087 6.861 20.239 1.00 81.12 62 LEU A O 1
ATOM 482 N N . ASP A 1 63 ? -37.193 7.236 20.958 1.00 87.69 63 ASP A N 1
ATOM 483 C CA . ASP A 1 63 ? -37.250 8.660 20.664 1.00 87.69 63 ASP A CA 1
ATOM 484 C C . ASP A 1 63 ? -37.945 9.373 21.824 1.00 87.69 63 ASP A C 1
ATOM 486 O O . ASP A 1 63 ? -39.176 9.454 21.879 1.00 87.69 63 ASP A O 1
ATOM 490 N N . VAL A 1 64 ? -37.159 9.865 22.780 1.00 89.25 64 VAL A N 1
ATOM 491 C CA . VAL A 1 64 ? -37.663 10.466 24.026 1.00 89.25 64 VAL A CA 1
ATOM 492 C C . VAL A 1 64 ? -37.042 11.841 24.265 1.00 89.25 64 VAL A C 1
ATOM 494 O O . VAL A 1 64 ? -35.900 12.066 23.852 1.00 89.25 64 VAL A O 1
ATOM 497 N N . PRO A 1 65 ? -37.759 12.788 24.900 1.00 90.81 65 PRO A N 1
ATOM 498 C CA . PRO A 1 65 ? -37.168 14.051 25.330 1.00 90.81 65 PRO A CA 1
ATOM 499 C C . PRO A 1 65 ? -35.934 13.799 26.192 1.00 90.81 65 PRO A C 1
ATOM 501 O O . PRO A 1 65 ? -35.946 12.930 27.061 1.00 90.81 65 PRO A O 1
ATOM 504 N N . VAL A 1 66 ? -34.875 14.583 25.986 1.00 88.56 66 VAL A N 1
ATOM 505 C CA . VAL A 1 66 ? -33.642 14.468 26.784 1.00 88.56 66 VAL A CA 1
ATOM 506 C C . VAL A 1 66 ? -33.933 14.643 28.280 1.00 88.56 66 VAL A C 1
ATOM 508 O O . VAL A 1 66 ? -33.332 13.963 29.101 1.00 88.56 66 VAL A O 1
ATOM 511 N N . SER A 1 67 ? -34.900 15.496 28.631 1.00 86.81 67 SER A N 1
ATOM 512 C CA . SER A 1 67 ? -35.359 15.719 30.009 1.00 86.81 67 SER A CA 1
ATOM 513 C C . SER A 1 67 ? -36.051 14.516 30.656 1.00 86.81 67 SER A C 1
ATOM 515 O O . SER A 1 67 ? -36.157 14.466 31.876 1.00 86.81 67 SER A O 1
ATOM 517 N N . GLU A 1 68 ? -36.560 13.580 29.855 1.00 88.62 68 GLU A N 1
ATOM 518 C CA . GLU A 1 68 ? -37.273 12.381 30.314 1.00 88.62 68 GLU A CA 1
ATOM 519 C C . GLU A 1 68 ? -36.390 11.127 30.257 1.00 88.62 68 GLU A C 1
ATOM 521 O O . GLU A 1 68 ? -36.795 10.055 30.706 1.00 88.62 68 GLU A O 1
ATOM 526 N N . TYR A 1 69 ? -35.178 11.242 29.708 1.00 86.56 69 TYR A N 1
ATOM 527 C CA . TYR A 1 69 ? -34.242 10.133 29.634 1.00 86.56 69 TYR A CA 1
ATOM 528 C C . TYR A 1 69 ? -33.582 9.898 30.998 1.00 86.56 69 TYR A C 1
ATOM 530 O O . TYR A 1 69 ? -32.976 10.798 31.572 1.00 86.56 69 TYR A O 1
ATOM 538 N N . SER A 1 70 ? -33.685 8.676 31.521 1.00 84.56 70 SER A N 1
ATOM 539 C CA . SER A 1 70 ? -33.262 8.357 32.890 1.00 84.56 70 SER A CA 1
ATOM 540 C C . SER A 1 70 ? -31.759 8.103 33.067 1.00 84.56 70 SER A C 1
ATOM 542 O O . SER A 1 70 ? -31.296 8.083 34.203 1.00 84.56 70 SER A O 1
ATOM 544 N N . GLY A 1 71 ? -31.008 7.856 31.989 1.00 84.25 71 GLY A N 1
ATOM 545 C CA . GLY A 1 71 ? -29.570 7.550 32.041 1.00 84.25 71 GLY A CA 1
ATOM 546 C C . GLY A 1 71 ? -28.660 8.764 31.820 1.00 84.25 71 GLY A C 1
ATOM 547 O O . GLY A 1 71 ? -29.077 9.795 31.286 1.00 84.25 71 GLY A O 1
ATOM 548 N N . GLN A 1 72 ? -27.382 8.644 32.188 1.00 88.94 72 GLN A N 1
ATOM 549 C CA . GLN A 1 72 ? -26.383 9.683 31.953 1.00 88.94 72 GLN A CA 1
ATOM 550 C C . GLN A 1 72 ? -25.900 9.687 30.494 1.00 88.94 72 GLN A C 1
ATOM 552 O O . GLN A 1 72 ? -24.945 9.005 30.111 1.00 88.94 72 GLN A O 1
ATOM 557 N N . ILE A 1 73 ? -26.525 10.539 29.683 1.00 89.62 73 ILE A N 1
ATOM 558 C CA . ILE A 1 73 ? -26.119 10.788 28.299 1.00 89.62 73 ILE A CA 1
ATOM 559 C C . ILE A 1 73 ? -24.936 11.755 28.236 1.00 89.62 73 ILE A C 1
ATOM 561 O O . ILE A 1 73 ? -24.941 12.823 28.849 1.00 89.62 73 ILE A O 1
ATOM 565 N N . LYS A 1 74 ? -23.927 11.398 27.438 1.00 91.81 74 LYS A N 1
ATOM 566 C CA . LYS A 1 74 ? -22.761 12.240 27.149 1.00 91.81 74 LYS A CA 1
ATOM 567 C C . LYS A 1 74 ? -22.483 12.314 25.652 1.00 91.81 74 LYS A C 1
ATOM 569 O O . LYS A 1 74 ? -22.778 11.383 24.907 1.00 91.81 74 LYS A O 1
ATOM 574 N N . ILE A 1 75 ? -21.858 13.406 25.213 1.00 92.75 75 ILE A N 1
ATOM 575 C CA . ILE A 1 75 ? -21.403 13.579 23.825 1.00 92.75 75 ILE A CA 1
ATOM 576 C C . ILE A 1 75 ? -20.338 12.526 23.499 1.00 92.75 75 ILE A C 1
ATOM 578 O O . ILE A 1 75 ? -19.344 12.403 24.209 1.00 92.75 75 ILE A O 1
ATOM 582 N N . ASN A 1 76 ? -20.510 11.803 22.393 1.00 93.56 76 ASN A N 1
ATOM 583 C CA . ASN A 1 76 ? -19.528 10.867 21.864 1.00 93.56 76 ASN A CA 1
ATOM 584 C C . ASN A 1 76 ? -18.438 11.628 21.093 1.00 93.56 76 ASN A C 1
ATOM 586 O O . ASN A 1 76 ? -18.582 11.970 19.915 1.00 93.56 76 ASN A O 1
ATOM 590 N N . ALA A 1 77 ? -17.313 11.858 21.767 1.00 93.31 77 ALA A N 1
ATOM 591 C CA . ALA A 1 77 ? -16.165 12.578 21.231 1.00 93.31 77 ALA A CA 1
ATOM 592 C C . ALA A 1 77 ? -15.510 11.892 20.018 1.00 93.31 77 ALA A C 1
ATOM 594 O O . ALA A 1 77 ? -14.823 12.561 19.242 1.00 93.31 77 ALA A O 1
ATOM 595 N N . LEU A 1 78 ? -15.707 10.584 19.821 1.00 93.06 78 LEU A N 1
ATOM 596 C CA . LEU A 1 78 ? -15.106 9.834 18.712 1.00 93.06 78 LEU A CA 1
ATOM 597 C C . LEU A 1 78 ? -15.855 10.027 17.388 1.00 93.06 78 LEU A C 1
ATOM 599 O O . LEU A 1 78 ? -15.236 9.911 16.334 1.00 93.06 78 LEU A O 1
ATOM 603 N N . ILE A 1 79 ? -17.132 10.418 17.434 1.00 87.88 79 ILE A N 1
ATOM 604 C CA . ILE A 1 79 ? -17.930 10.743 16.242 1.00 87.88 79 ILE A CA 1
ATOM 605 C C . ILE A 1 79 ? -18.042 12.265 16.092 1.00 87.88 79 ILE A C 1
ATOM 607 O O . ILE A 1 79 ? -17.542 12.829 15.117 1.00 87.88 79 ILE A O 1
ATOM 611 N N . GLY A 1 80 ? -18.567 12.959 17.106 1.00 79.06 80 GLY A N 1
ATOM 612 C CA . GLY A 1 80 ? -18.744 14.412 17.097 1.00 79.06 80 GLY A CA 1
ATOM 613 C C . GLY A 1 80 ? -20.202 14.848 16.930 1.00 79.06 80 GLY A C 1
ATOM 614 O O . GLY A 1 80 ? -21.089 14.333 17.605 1.00 79.06 80 GLY A O 1
ATOM 615 N N . ASN A 1 81 ? -20.437 15.819 16.048 1.00 85.38 81 ASN A N 1
ATOM 616 C CA . ASN A 1 81 ? -21.759 16.369 15.748 1.00 85.38 81 ASN A CA 1
ATOM 617 C C . ASN A 1 81 ? -22.025 16.280 14.235 1.00 85.38 81 ASN A C 1
ATOM 619 O O . ASN A 1 81 ? -21.216 16.746 13.434 1.00 85.38 81 ASN A O 1
ATOM 623 N N . LEU A 1 82 ? -23.158 15.688 13.852 1.00 82.44 82 LEU A N 1
ATOM 624 C CA . LEU A 1 82 ? -23.573 15.509 12.454 1.00 82.44 82 LEU A CA 1
ATOM 625 C C . LEU A 1 82 ? -24.158 16.783 11.827 1.00 82.44 82 LEU A C 1
ATOM 627 O O . LEU A 1 82 ? -24.223 16.886 10.609 1.00 82.44 82 LEU A O 1
ATOM 631 N N . GLY A 1 83 ? -24.548 17.763 12.642 1.00 75.81 83 GLY A N 1
ATOM 632 C CA . GLY A 1 83 ? -24.981 19.096 12.213 1.00 75.81 83 GLY A CA 1
ATOM 633 C C . GLY A 1 83 ? -23.830 20.079 11.966 1.00 75.81 83 GLY A C 1
ATOM 634 O O . GLY A 1 83 ? -24.076 21.265 11.766 1.00 75.81 83 GLY A O 1
ATOM 635 N N . GLY A 1 84 ? -22.571 19.624 12.011 1.00 77.75 84 GLY A N 1
ATOM 636 C CA . GLY A 1 84 ? -21.390 20.442 11.713 1.00 77.75 84 GLY A CA 1
ATOM 637 C C . GLY A 1 84 ? -20.971 21.416 12.819 1.00 77.75 84 GLY A C 1
ATOM 638 O O . GLY A 1 84 ? -20.029 22.186 12.623 1.00 77.75 84 GLY A O 1
ATOM 639 N N . ARG A 1 85 ? -21.618 21.393 13.996 1.00 84.00 85 ARG A N 1
ATOM 640 C CA . ARG A 1 85 ? -21.229 22.268 15.112 1.00 84.00 85 ARG A CA 1
ATOM 641 C C . ARG A 1 85 ? -19.881 21.836 15.692 1.00 84.00 85 ARG A C 1
ATOM 643 O O . ARG A 1 85 ? -19.610 20.647 15.878 1.00 84.00 85 ARG A O 1
ATOM 650 N N . ARG A 1 86 ? -19.038 22.808 16.044 1.00 83.81 86 ARG A N 1
ATOM 651 C CA . ARG A 1 86 ? -17.794 22.539 16.772 1.00 83.81 86 ARG A CA 1
ATOM 652 C C . ARG A 1 86 ? -18.125 22.128 18.207 1.00 83.81 86 ARG A C 1
ATOM 654 O O . ARG A 1 86 ? -18.850 22.837 18.898 1.00 83.81 86 ARG A O 1
ATOM 661 N N . LEU A 1 87 ? -17.572 21.003 18.655 1.00 85.25 87 LEU A N 1
ATOM 662 C CA . LEU A 1 87 ? -17.731 20.565 20.040 1.00 85.25 87 LEU A CA 1
ATOM 663 C C . LEU A 1 87 ? -17.009 21.516 21.012 1.00 85.25 87 LEU A C 1
ATOM 665 O O . LEU A 1 87 ? -15.936 22.026 20.673 1.00 85.25 87 LEU A O 1
ATOM 669 N N . PRO A 1 88 ? -17.546 21.723 22.227 1.00 82.88 88 PRO A N 1
ATOM 670 C CA . PRO A 1 88 ? -17.014 22.691 23.188 1.00 82.88 88 PRO A CA 1
ATOM 671 C C . PRO A 1 88 ? -15.771 22.198 23.952 1.00 82.88 88 PRO A C 1
ATOM 673 O O . PRO A 1 88 ? -15.377 22.807 24.941 1.00 82.88 88 PRO A O 1
ATOM 676 N N . PHE A 1 89 ? -15.147 21.095 23.529 1.00 88.38 89 PHE A N 1
ATOM 677 C CA . PHE A 1 89 ? -13.996 20.496 24.206 1.00 88.38 89 PHE A CA 1
ATOM 678 C C . PHE A 1 89 ? -13.011 19.854 23.221 1.00 88.38 89 PHE A C 1
ATOM 680 O O . PHE A 1 89 ? -13.334 19.579 22.062 1.00 88.38 89 PHE A O 1
ATOM 687 N N . ASP A 1 90 ? -11.788 19.611 23.698 1.00 90.62 90 ASP A N 1
ATOM 688 C CA . ASP A 1 90 ? -10.736 18.960 22.921 1.00 90.62 90 ASP A CA 1
ATOM 689 C C . ASP A 1 90 ? -10.991 17.453 22.782 1.00 90.62 90 ASP A C 1
ATOM 691 O O . ASP A 1 90 ? -11.171 16.731 23.762 1.00 90.62 90 ASP A O 1
ATOM 695 N N . ARG A 1 91 ? -10.982 16.969 21.539 1.00 93.44 91 ARG A N 1
ATOM 696 C CA . ARG A 1 91 ? -11.228 15.563 21.203 1.00 93.44 91 ARG A CA 1
ATOM 697 C C . ARG A 1 91 ? -9.947 14.728 21.203 1.00 93.44 91 ARG A C 1
ATOM 699 O O . ARG A 1 91 ? -10.036 13.503 21.273 1.00 93.44 91 ARG A O 1
ATOM 706 N N . ARG A 1 92 ? -8.766 15.357 21.119 1.00 95.31 92 ARG A N 1
ATOM 707 C CA . ARG A 1 92 ? -7.470 14.666 20.983 1.00 95.31 92 ARG A CA 1
ATOM 708 C C . ARG A 1 92 ? -7.227 13.605 22.068 1.00 95.31 92 ARG A C 1
ATOM 710 O O . ARG A 1 92 ? -6.815 12.509 21.689 1.00 95.31 92 ARG A O 1
ATOM 717 N N . PRO A 1 93 ? -7.544 13.837 23.361 1.00 97.31 93 PRO A N 1
ATOM 718 C CA . PRO A 1 93 ? -7.355 12.817 24.395 1.00 97.31 93 PRO A CA 1
ATOM 719 C C . PRO A 1 93 ? -8.152 11.526 24.145 1.00 97.31 93 PRO A C 1
ATOM 721 O O . PRO A 1 93 ? -7.622 10.432 24.318 1.00 97.31 93 PRO A O 1
ATOM 724 N N . TYR A 1 94 ? -9.394 11.631 23.661 1.00 97.00 94 TYR A N 1
ATOM 725 C CA . TYR A 1 94 ? -10.234 10.465 23.358 1.00 97.00 94 TYR A CA 1
ATOM 726 C C . TYR A 1 94 ? -9.680 9.644 22.190 1.00 97.00 94 TYR A C 1
ATOM 728 O O . TYR A 1 94 ? -9.676 8.415 22.242 1.00 97.00 94 TYR A O 1
ATOM 736 N N . PHE A 1 95 ? -9.178 10.307 21.144 1.00 96.50 95 PHE A N 1
ATOM 737 C CA . PHE A 1 95 ? -8.538 9.619 20.020 1.00 96.50 95 PHE A CA 1
ATOM 738 C C . PHE A 1 95 ? -7.208 8.969 20.417 1.00 96.50 95 PHE A C 1
ATOM 740 O O . PHE A 1 95 ? -6.923 7.870 19.944 1.00 96.50 95 PHE A O 1
ATOM 747 N N . ALA A 1 96 ? -6.438 9.585 21.320 1.00 97.19 96 ALA A N 1
ATOM 748 C CA . ALA A 1 96 ? -5.234 8.970 21.878 1.00 97.19 96 ALA A CA 1
ATOM 749 C C . ALA A 1 96 ? -5.566 7.677 22.645 1.00 97.19 96 ALA A C 1
ATOM 751 O O . ALA A 1 96 ? -4.931 6.648 22.417 1.00 97.19 96 ALA A O 1
ATOM 752 N N . ILE A 1 97 ? -6.618 7.689 23.476 1.00 98.50 97 ILE A N 1
ATOM 753 C CA . ILE A 1 97 ? -7.095 6.489 24.185 1.00 98.50 97 ILE A CA 1
ATOM 754 C C . ILE A 1 97 ? -7.611 5.435 23.201 1.00 98.50 97 ILE A C 1
ATOM 756 O O . ILE A 1 97 ? -7.284 4.258 23.351 1.00 98.50 97 ILE A O 1
ATOM 760 N N . LYS A 1 98 ? -8.375 5.833 22.172 1.00 97.50 98 LYS A N 1
ATOM 761 C CA . LYS A 1 98 ? -8.835 4.919 21.113 1.00 97.50 98 LYS A CA 1
ATOM 762 C C . LYS A 1 98 ? -7.648 4.233 20.436 1.00 97.50 98 LYS A C 1
ATOM 764 O O . LYS A 1 98 ? -7.665 3.014 20.311 1.00 97.50 98 LYS A O 1
ATOM 769 N N . SER A 1 99 ? -6.627 4.992 20.033 1.00 95.00 99 SER A N 1
ATOM 770 C CA . SER A 1 99 ? -5.419 4.445 19.401 1.00 95.00 99 SER A CA 1
ATOM 771 C C . SER A 1 99 ? -4.713 3.450 20.320 1.00 95.00 99 SER A C 1
ATOM 773 O O . SER A 1 99 ? -4.509 2.308 19.928 1.00 95.00 99 SER A O 1
ATOM 775 N N . ALA A 1 100 ? -4.445 3.838 21.572 1.00 96.69 100 ALA A N 1
ATOM 776 C CA . ALA A 1 100 ? -3.796 2.961 22.545 1.00 96.69 100 ALA A CA 1
ATOM 777 C C . ALA A 1 100 ? -4.619 1.694 22.839 1.00 96.69 100 ALA A C 1
ATOM 779 O O . ALA A 1 100 ? -4.063 0.612 22.987 1.00 96.69 100 ALA A O 1
ATOM 780 N N . THR A 1 101 ? -5.949 1.805 22.881 1.00 97.94 101 THR A N 1
ATOM 781 C CA . THR A 1 101 ? -6.850 0.654 23.050 1.00 97.94 101 THR A CA 1
ATOM 782 C C . THR A 1 101 ? -6.744 -0.306 21.872 1.00 97.94 101 THR A C 1
ATOM 784 O O . THR A 1 101 ? -6.661 -1.516 22.075 1.00 97.94 101 THR A O 1
ATOM 787 N N . LEU A 1 102 ? -6.741 0.221 20.644 1.00 95.31 102 LEU A N 1
ATOM 788 C CA . LEU A 1 102 ? -6.573 -0.585 19.438 1.00 95.31 102 LEU A CA 1
ATOM 789 C C . LEU A 1 102 ? -5.210 -1.288 19.421 1.00 95.31 102 LEU A C 1
ATOM 791 O O . LEU A 1 102 ? -5.178 -2.466 19.092 1.00 95.31 102 LEU A O 1
ATOM 795 N N . ASP A 1 103 ? -4.126 -0.623 19.829 1.00 93.75 103 ASP A N 1
ATOM 796 C CA . ASP A 1 103 ? -2.794 -1.237 19.940 1.00 93.75 103 ASP A CA 1
ATOM 797 C C . ASP A 1 103 ? -2.750 -2.344 21.006 1.00 93.75 103 ASP A C 1
ATOM 799 O O . ASP A 1 103 ? -2.305 -3.455 20.731 1.00 93.75 103 ASP A O 1
ATOM 803 N N . VAL A 1 104 ? -3.280 -2.094 22.209 1.00 96.56 104 VAL A N 1
ATOM 804 C CA . VAL A 1 104 ? -3.311 -3.107 23.280 1.00 96.56 104 VAL A CA 1
ATOM 805 C C . VAL A 1 104 ? -4.130 -4.330 22.863 1.00 96.56 104 VAL A C 1
ATOM 807 O O . VAL A 1 104 ? -3.719 -5.462 23.112 1.00 96.56 104 VAL A O 1
ATOM 810 N N . LEU A 1 105 ? -5.287 -4.120 22.227 1.00 96.81 105 LEU A N 1
ATOM 811 C CA . LEU A 1 105 ? -6.123 -5.214 21.732 1.00 96.81 105 LEU A CA 1
ATOM 812 C C . LEU A 1 105 ? -5.542 -5.869 20.483 1.00 96.81 105 LEU A C 1
ATOM 814 O O . LEU A 1 105 ? -5.800 -7.048 20.267 1.00 96.81 105 LEU A O 1
ATOM 818 N N . ARG A 1 106 ? -4.753 -5.153 19.674 1.00 93.44 106 ARG A N 1
ATOM 819 C CA . ARG A 1 106 ? -4.004 -5.756 18.571 1.00 93.44 106 ARG A CA 1
ATOM 820 C C . ARG A 1 106 ? -3.123 -6.871 19.134 1.00 93.44 106 ARG A C 1
ATOM 822 O O . ARG A 1 106 ? -3.189 -7.993 18.653 1.00 93.44 106 ARG A O 1
ATOM 829 N N . ASP A 1 107 ? -2.371 -6.591 20.183 1.00 91.50 107 ASP A N 1
ATOM 830 C CA . ASP A 1 107 ? -1.360 -7.526 20.679 1.00 91.50 107 ASP A CA 1
ATOM 831 C C . ASP A 1 107 ? -1.926 -8.563 21.673 1.00 91.50 107 ASP A C 1
ATOM 833 O O . ASP A 1 107 ? -1.199 -9.420 22.170 1.00 91.50 107 ASP A O 1
ATOM 837 N N . ALA A 1 108 ? -3.228 -8.501 21.970 1.00 94.44 108 ALA A N 1
ATOM 838 C CA . ALA A 1 108 ? -3.907 -9.431 22.863 1.00 94.44 108 ALA A CA 1
ATOM 839 C C . ALA A 1 108 ? -4.434 -10.678 22.135 1.00 94.44 108 ALA A C 1
ATOM 841 O O . ALA A 1 108 ? -5.011 -10.595 21.045 1.00 94.44 108 ALA A O 1
ATOM 842 N N . ASP A 1 109 ? -4.343 -11.831 22.801 1.00 91.31 109 ASP A N 1
ATOM 843 C CA . ASP A 1 109 ? -4.889 -13.095 22.304 1.00 91.31 109 ASP A CA 1
ATOM 844 C C . ASP A 1 109 ? -6.389 -12.984 21.999 1.00 91.31 109 ASP A C 1
ATOM 846 O O . ASP A 1 109 ? -7.209 -12.589 22.833 1.00 91.31 109 ASP A O 1
ATOM 850 N N . GLY A 1 110 ? -6.767 -13.337 20.768 1.00 91.88 110 GLY A N 1
ATOM 851 C CA . GLY A 1 110 ? -8.152 -13.229 20.303 1.00 91.88 110 GLY A CA 1
ATOM 852 C C . GLY A 1 110 ? -8.691 -11.794 20.265 1.00 91.88 110 GLY A C 1
ATOM 853 O O . GLY A 1 110 ? -9.908 -11.615 20.256 1.00 91.88 110 GLY A O 1
ATOM 854 N N . ARG A 1 111 ? -7.806 -10.786 20.271 1.00 95.75 111 ARG A N 1
ATOM 855 C CA . ARG A 1 111 ? -8.126 -9.351 20.219 1.00 95.75 111 ARG A CA 1
ATOM 856 C C . ARG A 1 111 ? -9.077 -8.891 21.325 1.00 95.75 111 ARG A C 1
ATOM 858 O O . ARG A 1 111 ? -9.960 -8.052 21.111 1.00 95.75 111 ARG A O 1
ATOM 865 N N . ARG A 1 112 ? -8.918 -9.482 22.513 1.00 96.31 112 ARG A N 1
ATOM 866 C CA . ARG A 1 112 ? -9.781 -9.264 23.678 1.00 96.31 112 ARG A CA 1
ATOM 867 C C . ARG A 1 112 ? -9.023 -9.388 24.994 1.00 96.31 112 ARG A C 1
ATOM 869 O O . ARG A 1 112 ? -8.077 -10.159 25.098 1.00 96.31 112 ARG A O 1
ATOM 876 N N . LEU A 1 113 ? -9.491 -8.679 26.015 1.00 97.69 113 LEU A N 1
ATOM 877 C CA . LEU A 1 113 ? -8.967 -8.733 27.380 1.00 97.69 113 LEU A CA 1
ATOM 878 C C . LEU A 1 113 ? -10.103 -8.563 28.399 1.00 97.69 113 LEU A C 1
ATOM 880 O O . LEU A 1 113 ? -11.124 -7.947 28.079 1.00 97.69 113 LEU A O 1
ATOM 884 N N . PRO A 1 114 ? -9.935 -9.047 29.641 1.00 97.75 114 PRO A N 1
ATOM 885 C CA . PRO A 1 114 ? -10.716 -8.552 30.770 1.00 97.75 114 PRO A CA 1
ATOM 886 C C . PRO A 1 114 ? -10.650 -7.018 30.841 1.00 97.75 114 PRO A C 1
ATOM 888 O O . PRO A 1 114 ? -9.592 -6.423 30.628 1.00 97.75 114 PRO A O 1
ATOM 891 N N . LEU A 1 115 ? -11.787 -6.363 31.078 1.00 97.94 115 LEU A N 1
ATOM 892 C CA . LEU A 1 115 ? -11.895 -4.901 31.050 1.00 97.94 115 LEU A CA 1
ATOM 893 C C . LEU A 1 115 ? -11.007 -4.222 32.104 1.00 97.94 115 LEU A C 1
ATOM 895 O O . LEU A 1 115 ? -10.441 -3.158 31.847 1.00 97.94 115 LEU A O 1
ATOM 899 N N . ASP A 1 116 ? -10.887 -4.826 33.282 1.00 97.25 116 ASP A N 1
ATOM 900 C CA . ASP A 1 116 ? -10.006 -4.379 34.360 1.00 97.25 116 ASP A CA 1
ATOM 901 C C . ASP A 1 116 ? -8.535 -4.424 33.931 1.00 97.25 116 ASP A C 1
ATOM 903 O O . ASP A 1 116 ? -7.814 -3.440 34.100 1.00 97.25 116 ASP A O 1
ATOM 907 N N . GLU A 1 117 ? -8.120 -5.514 33.286 1.00 97.81 117 GLU A N 1
ATOM 908 C CA . GLU A 1 117 ? -6.777 -5.673 32.730 1.00 97.81 117 GLU A CA 1
ATOM 909 C C . GLU A 1 117 ? -6.499 -4.674 31.596 1.00 97.81 117 GLU A C 1
ATOM 911 O O . GLU A 1 117 ? -5.453 -4.022 31.594 1.00 97.81 117 GLU A O 1
ATOM 916 N N . LEU A 1 118 ? -7.438 -4.485 30.661 1.00 98.31 118 LEU A N 1
ATOM 917 C CA . LEU A 1 118 ? -7.321 -3.468 29.608 1.00 98.31 118 LEU A CA 1
ATOM 918 C C . LEU A 1 118 ? -7.167 -2.066 30.213 1.00 98.31 118 LEU A C 1
ATOM 920 O O . LEU A 1 118 ? -6.268 -1.314 29.837 1.00 98.31 118 LEU A O 1
ATOM 924 N N . THR A 1 119 ? -8.015 -1.725 31.184 1.00 98.12 119 THR A N 1
ATOM 925 C CA . THR A 1 119 ? -7.979 -0.425 31.866 1.00 98.12 119 THR A CA 1
ATOM 926 C C . THR A 1 119 ? -6.652 -0.217 32.591 1.00 98.12 119 THR A C 1
ATOM 928 O O . THR A 1 119 ? -6.088 0.876 32.540 1.00 98.12 119 THR A O 1
ATOM 931 N N . ARG A 1 120 ? -6.130 -1.260 33.248 1.00 98.06 120 ARG A N 1
ATOM 932 C CA . ARG A 1 120 ? -4.832 -1.235 33.927 1.00 98.06 120 ARG A CA 1
ATOM 933 C C . ARG A 1 120 ? -3.701 -0.936 32.940 1.00 98.06 120 ARG A C 1
ATOM 935 O O . ARG A 1 120 ? -2.949 -0.000 33.187 1.00 98.06 120 ARG A O 1
ATOM 942 N N . ARG A 1 121 ? -3.635 -1.645 31.806 1.00 97.94 121 ARG A N 1
ATOM 943 C CA . ARG A 1 121 ? -2.626 -1.409 30.750 1.00 97.94 121 ARG A CA 1
ATOM 944 C C . ARG A 1 121 ? -2.706 -0.006 30.156 1.00 97.94 121 A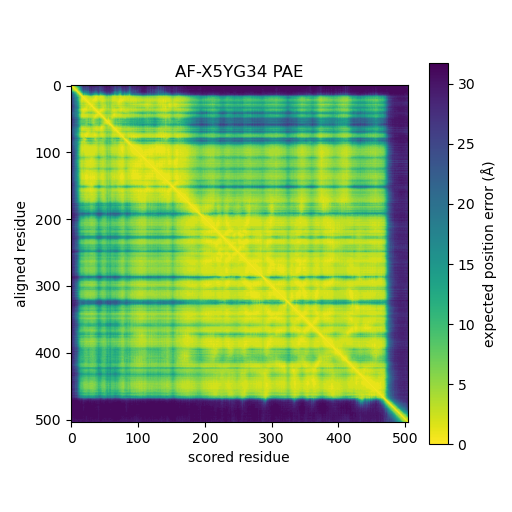RG A C 1
ATOM 946 O O . ARG A 1 121 ? -1.685 0.640 29.957 1.00 97.94 121 ARG A O 1
ATOM 953 N N . LEU A 1 122 ? -3.911 0.509 29.910 1.00 98.12 122 LEU A N 1
ATOM 954 C CA . LEU A 1 122 ? -4.074 1.884 29.426 1.00 98.12 122 LEU A CA 1
ATOM 955 C C . LEU A 1 122 ? -3.568 2.912 30.451 1.00 98.12 122 LEU A C 1
ATOM 957 O O . LEU A 1 122 ? -2.940 3.896 30.070 1.00 98.12 122 LEU A O 1
ATOM 961 N N . LYS A 1 123 ? -3.781 2.672 31.750 1.00 97.44 123 LYS A N 1
ATOM 962 C CA . LYS A 1 123 ? -3.294 3.550 32.829 1.00 97.44 123 LYS A CA 1
ATOM 963 C C . LYS A 1 123 ? -1.777 3.502 33.038 1.00 97.44 123 LYS A C 1
ATOM 965 O O . LYS A 1 123 ? -1.227 4.443 33.603 1.00 97.44 123 LYS A O 1
ATOM 970 N N . GLU A 1 124 ? -1.085 2.463 32.571 1.00 96.94 124 GLU A N 1
ATOM 971 C CA . GLU A 1 124 ? 0.387 2.433 32.567 1.00 96.94 124 GLU A CA 1
ATOM 972 C C . GLU A 1 124 ? 0.976 3.488 31.617 1.00 96.94 124 GLU A C 1
ATOM 974 O O . GLU A 1 124 ? 2.085 3.976 31.837 1.00 96.94 124 GLU A O 1
ATOM 979 N N . ASN A 1 125 ? 0.224 3.901 30.591 1.00 95.12 125 ASN A N 1
ATOM 980 C CA . ASN A 1 125 ? 0.619 4.995 29.717 1.00 95.12 125 ASN A CA 1
ATOM 981 C C . ASN A 1 125 ? 0.288 6.351 30.368 1.00 95.12 125 ASN A C 1
ATOM 983 O O . ASN A 1 125 ? -0.857 6.810 30.368 1.00 95.12 125 ASN A O 1
ATOM 987 N N . SER A 1 126 ? 1.314 7.020 30.895 1.00 94.69 126 SER A N 1
ATOM 988 C CA . SER A 1 126 ? 1.196 8.321 31.568 1.00 94.69 126 SER A CA 1
ATOM 989 C C . SER A 1 126 ? 0.778 9.477 30.651 1.00 94.69 126 SER A C 1
ATOM 991 O O . SER A 1 126 ? 0.379 10.526 31.151 1.00 94.69 126 SER A O 1
ATOM 993 N N . SER A 1 127 ? 0.846 9.306 29.325 1.00 95.69 127 SER A N 1
ATOM 994 C CA . SER A 1 127 ? 0.415 10.327 28.358 1.00 95.69 127 SER A CA 1
ATOM 995 C C . SER A 1 127 ? -1.099 10.354 28.116 1.00 95.69 127 SER A C 1
ATOM 997 O O . SER A 1 127 ? -1.607 11.305 27.520 1.00 95.69 127 SER A O 1
ATOM 999 N N . LEU A 1 128 ? -1.831 9.326 28.560 1.00 97.44 128 LEU A N 1
ATOM 1000 C CA . LEU A 1 128 ? -3.279 9.241 28.381 1.00 97.44 128 LEU A CA 1
ATOM 1001 C C . LEU A 1 128 ? -4.026 9.977 29.499 1.00 97.44 128 LEU A C 1
ATOM 1003 O O . LEU A 1 128 ? -3.636 9.940 30.662 1.00 97.44 128 LEU A O 1
ATOM 1007 N N . ALA A 1 129 ? -5.158 10.591 29.155 1.00 97.12 129 ALA A N 1
ATOM 1008 C CA . ALA A 1 129 ? -6.078 11.168 30.133 1.00 97.12 129 ALA A CA 1
ATOM 1009 C C . ALA A 1 129 ? -6.846 10.046 30.854 1.00 97.12 129 ALA A C 1
ATOM 1011 O O . ALA A 1 129 ? -7.840 9.526 30.344 1.00 97.12 129 ALA A O 1
ATOM 1012 N N . HIS A 1 130 ? -6.342 9.616 32.014 1.00 97.75 130 HIS A N 1
ATOM 1013 C CA . HIS A 1 130 ? -6.837 8.425 32.719 1.00 97.75 130 HIS A CA 1
ATOM 1014 C C . HIS A 1 130 ? -8.304 8.518 33.146 1.00 97.75 130 HIS A C 1
ATOM 1016 O O . HIS A 1 130 ? -8.996 7.501 33.184 1.00 97.75 130 HIS A O 1
ATOM 1022 N N . ASP A 1 131 ? -8.779 9.723 33.449 1.00 96.31 131 ASP A N 1
ATOM 1023 C CA . ASP A 1 131 ? -10.163 10.030 33.812 1.00 96.31 131 ASP A CA 1
ATOM 1024 C C . ASP A 1 131 ? -11.151 9.825 32.652 1.00 96.31 131 ASP A C 1
ATOM 1026 O O . ASP A 1 131 ? -12.334 9.585 32.889 1.00 96.31 131 ASP A O 1
ATOM 1030 N N . LEU A 1 132 ? -10.664 9.844 31.406 1.00 96.81 132 LEU A N 1
ATOM 1031 C CA . LEU A 1 132 ? -11.476 9.694 30.196 1.00 96.81 132 LEU A CA 1
ATOM 1032 C C . LEU A 1 132 ? -11.513 8.260 29.647 1.00 96.81 132 LEU A C 1
ATOM 1034 O O . LEU A 1 132 ? -12.224 8.006 28.676 1.00 96.81 132 LEU A O 1
ATOM 1038 N N . ILE A 1 133 ? -10.763 7.317 30.234 1.00 98.19 133 ILE A N 1
ATOM 1039 C CA . ILE A 1 133 ? -10.625 5.950 29.699 1.00 98.19 133 ILE A CA 1
ATOM 1040 C C . ILE A 1 133 ? -11.975 5.225 29.638 1.00 98.19 133 ILE A C 1
ATOM 1042 O O . ILE A 1 133 ? -12.315 4.671 28.596 1.00 98.19 133 ILE A O 1
ATOM 1046 N N . ASP A 1 134 ? -12.753 5.254 30.723 1.00 97.44 134 ASP A N 1
ATOM 1047 C CA . ASP A 1 134 ? -14.063 4.586 30.795 1.00 97.44 134 ASP A CA 1
ATOM 1048 C C . ASP A 1 134 ? -15.010 5.091 29.696 1.00 97.44 134 ASP A C 1
ATOM 1050 O O . ASP A 1 134 ? -15.527 4.314 28.891 1.00 97.44 134 ASP A O 1
ATOM 1054 N N . ASP A 1 135 ? -15.138 6.417 29.600 1.00 96.81 135 ASP A N 1
ATOM 1055 C CA . ASP A 1 135 ? -15.976 7.082 28.609 1.00 96.81 135 ASP A CA 1
ATOM 1056 C C . ASP A 1 135 ? -15.500 6.759 27.181 1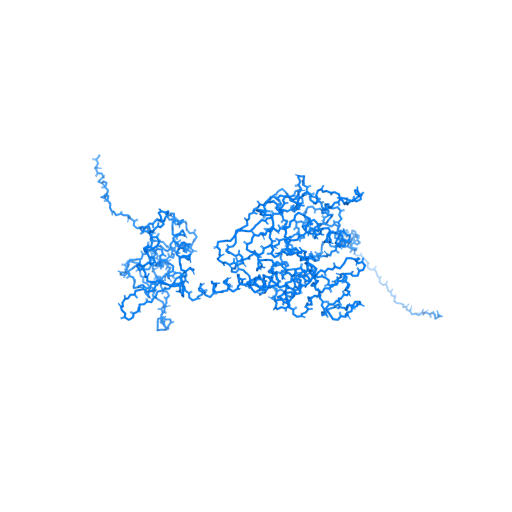.00 96.81 135 ASP A C 1
ATOM 1058 O O . ASP A 1 135 ? -16.315 6.433 26.322 1.00 96.81 135 ASP A O 1
ATOM 1062 N N . ALA A 1 136 ? -14.189 6.774 26.915 1.00 97.81 136 ALA A N 1
ATOM 1063 C CA . ALA A 1 136 ? -13.639 6.453 25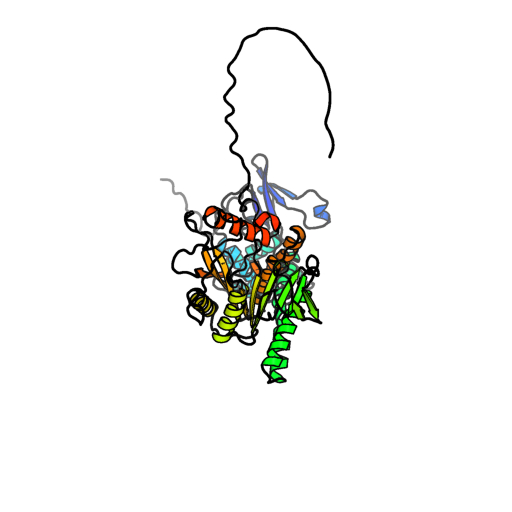.599 1.00 97.81 136 ALA A CA 1
ATOM 1064 C C . ALA A 1 136 ? -13.908 4.995 25.180 1.00 97.81 136 ALA A C 1
ATOM 1066 O O . ALA A 1 136 ? -14.293 4.750 24.034 1.00 97.81 136 ALA A O 1
ATOM 1067 N N . LEU A 1 137 ? -13.762 4.029 26.094 1.00 98.19 137 LEU A N 1
ATOM 1068 C CA . LEU A 1 137 ? -14.072 2.618 25.827 1.00 98.19 137 LEU A CA 1
ATOM 1069 C C . LEU A 1 137 ? -15.570 2.419 25.547 1.00 98.19 137 LEU A C 1
ATOM 1071 O O . LEU A 1 137 ? -15.945 1.730 24.596 1.00 98.19 137 LEU A O 1
ATOM 1075 N N . ARG A 1 138 ? -16.449 3.086 26.302 1.00 97.31 138 ARG A N 1
ATOM 1076 C CA . ARG A 1 138 ? -17.898 3.074 26.039 1.00 97.31 138 ARG A CA 1
ATOM 1077 C C . ARG A 1 138 ? -18.236 3.709 24.693 1.00 97.31 138 ARG A C 1
ATOM 1079 O O . ARG A 1 138 ? -18.984 3.123 23.912 1.00 97.31 138 ARG A O 1
ATOM 1086 N N . MET A 1 139 ? -17.635 4.853 24.365 1.00 96.75 139 MET A N 1
ATOM 1087 C CA . MET A 1 139 ? -17.786 5.501 23.057 1.00 96.75 139 MET A CA 1
ATOM 1088 C C . MET A 1 139 ? -17.353 4.587 21.908 1.00 96.75 139 MET A C 1
ATOM 1090 O O . MET A 1 139 ? -17.991 4.587 20.853 1.00 96.75 139 MET A O 1
ATOM 1094 N N . MET A 1 140 ? -16.286 3.803 22.096 1.00 97.12 140 MET A N 1
ATOM 1095 C CA . MET A 1 140 ? -15.825 2.824 21.114 1.00 97.12 140 MET A CA 1
ATOM 1096 C C . MET A 1 140 ? -16.862 1.719 20.870 1.00 97.12 140 MET A C 1
ATOM 10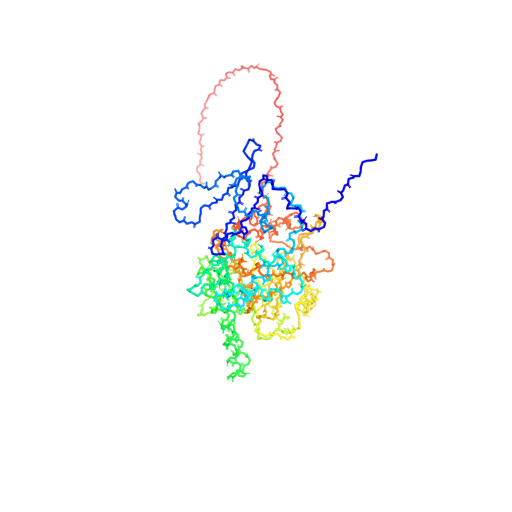98 O O . MET A 1 140 ? -17.083 1.368 19.711 1.00 97.12 140 MET A O 1
ATOM 1102 N N . ILE A 1 141 ? -17.526 1.203 21.910 1.00 95.62 141 ILE A N 1
ATOM 1103 C CA . ILE A 1 141 ? -18.636 0.241 21.757 1.00 95.62 141 ILE A CA 1
ATOM 1104 C C . ILE A 1 141 ? -19.845 0.908 21.086 1.00 95.62 141 ILE A C 1
ATOM 1106 O O . ILE A 1 141 ? -20.431 0.367 20.142 1.00 95.62 141 ILE A O 1
ATOM 1110 N N . ALA A 1 142 ? -20.193 2.117 21.529 1.00 93.19 142 ALA A N 1
ATOM 1111 C CA . ALA A 1 142 ? -21.316 2.880 21.002 1.00 93.19 142 ALA A CA 1
ATOM 1112 C C . ALA A 1 142 ? -21.174 3.155 19.493 1.00 93.19 142 ALA A C 1
ATOM 1114 O O . ALA A 1 142 ? -22.146 2.995 18.760 1.00 93.19 142 ALA A O 1
ATOM 1115 N N . GLN A 1 143 ? -19.969 3.493 19.015 1.00 91.00 143 GLN A N 1
ATOM 1116 C CA . GLN A 1 143 ? -19.700 3.731 17.588 1.00 91.00 143 GLN A CA 1
ATOM 1117 C C . GLN A 1 143 ? -19.408 2.458 16.772 1.00 91.00 143 GLN A C 1
ATOM 1119 O O . GLN A 1 143 ? -19.218 2.548 15.563 1.00 91.00 143 GLN A O 1
ATOM 1124 N N . GLY A 1 144 ? -19.293 1.290 17.415 1.00 90.69 144 GLY A N 1
ATOM 1125 C CA . GLY A 1 144 ? -19.031 0.017 16.734 1.00 90.69 144 GLY A CA 1
ATOM 1126 C C . GLY A 1 144 ? -17.559 -0.292 16.427 1.00 90.69 144 GLY A C 1
ATOM 1127 O O . GLY A 1 144 ? -17.286 -1.151 15.591 1.00 90.69 144 GLY A O 1
ATOM 1128 N N . SER A 1 145 ? -16.596 0.361 17.089 1.00 93.62 145 SER A N 1
ATOM 1129 C CA . SER A 1 145 ? -15.171 -0.014 17.008 1.00 93.62 145 SER A CA 1
ATOM 1130 C C . SER A 1 145 ? -14.721 -0.972 18.119 1.00 93.62 145 SER A C 1
ATOM 1132 O O . SER A 1 145 ? -13.680 -1.608 17.993 1.00 93.62 145 SER A O 1
ATOM 1134 N N . GLY A 1 146 ? -15.479 -1.053 19.212 1.00 95.94 146 GLY A N 1
ATOM 1135 C CA . GLY A 1 146 ? -15.288 -2.009 20.302 1.00 95.94 146 GLY A CA 1
ATOM 1136 C C . GLY A 1 146 ? -16.532 -2.865 20.517 1.00 95.94 146 GLY A C 1
ATOM 1137 O O . GLY A 1 146 ? -17.606 -2.563 19.996 1.00 95.94 146 GLY A O 1
ATOM 1138 N N . ALA A 1 147 ? -16.383 -3.926 21.296 1.00 95.94 147 ALA A N 1
ATOM 1139 C CA . ALA A 1 147 ? -17.468 -4.773 21.767 1.00 95.94 147 ALA A CA 1
ATOM 1140 C C . ALA A 1 147 ? -17.131 -5.301 23.164 1.00 95.94 147 ALA A C 1
ATOM 1142 O O . ALA A 1 147 ? -15.957 -5.487 23.487 1.00 95.94 147 ALA A O 1
ATOM 1143 N N . ALA A 1 148 ? -18.145 -5.584 23.976 1.00 96.06 148 ALA A N 1
ATOM 1144 C CA . ALA A 1 148 ? -17.947 -6.260 25.248 1.00 96.06 148 ALA A CA 1
ATOM 1145 C C . ALA A 1 148 ? -18.962 -7.385 25.442 1.00 96.06 148 ALA A C 1
ATOM 1147 O O . ALA A 1 148 ? -20.069 -7.343 24.915 1.00 96.06 148 ALA A O 1
ATOM 1148 N N . THR A 1 149 ? -18.558 -8.401 26.196 1.00 95.44 149 THR A N 1
ATOM 1149 C CA . THR A 1 149 ? -19.410 -9.524 26.602 1.00 95.44 149 THR A CA 1
ATOM 1150 C C . THR A 1 149 ? -19.180 -9.816 28.075 1.00 95.44 149 THR A C 1
ATOM 1152 O O . THR A 1 149 ? -18.094 -9.561 28.597 1.00 95.44 149 THR A O 1
ATOM 1155 N N . ILE A 1 150 ? -20.184 -10.360 28.754 1.00 94.38 150 ILE A N 1
ATOM 1156 C CA . ILE A 1 150 ? -20.059 -10.793 30.146 1.00 94.38 150 ILE A CA 1
ATOM 1157 C C . ILE A 1 150 ? -19.947 -12.315 30.152 1.00 94.38 150 ILE A C 1
ATOM 1159 O O . ILE A 1 150 ? -20.801 -13.019 29.612 1.00 94.38 150 ILE A O 1
ATOM 1163 N N . ASN A 1 151 ? -18.864 -12.842 30.724 1.00 90.38 151 ASN A N 1
ATOM 1164 C CA . ASN A 1 151 ? -18.694 -14.288 30.837 1.00 90.38 151 ASN A CA 1
ATOM 1165 C C . ASN A 1 151 ? -19.527 -14.868 32.002 1.00 90.38 151 ASN A C 1
ATOM 1167 O O . ASN A 1 151 ? -20.082 -14.138 32.820 1.00 90.38 151 ASN A O 1
ATOM 1171 N N . LYS A 1 152 ? -19.579 -16.204 32.127 1.00 87.06 152 LYS A N 1
ATOM 1172 C CA . LYS A 1 152 ? -20.333 -16.886 33.203 1.00 87.06 152 LYS A CA 1
ATOM 1173 C C . LYS A 1 152 ? -19.908 -16.485 34.627 1.00 87.06 152 LYS A C 1
ATOM 1175 O O . LYS A 1 152 ? -20.681 -16.682 35.554 1.00 87.06 152 LYS A O 1
ATOM 1180 N N . GLY A 1 153 ? -18.694 -15.959 34.799 1.00 87.75 153 GLY A N 1
ATOM 1181 C CA . GLY A 1 153 ? -18.168 -15.477 36.077 1.00 87.75 153 GLY A CA 1
ATOM 1182 C C . GLY A 1 153 ? -18.437 -13.994 36.348 1.00 87.75 153 GLY A C 1
ATOM 1183 O O . GLY A 1 153 ? -17.904 -13.467 37.317 1.00 87.75 153 GLY A O 1
ATOM 1184 N N . GLY A 1 154 ? -19.208 -13.308 35.497 1.00 91.62 154 GLY A N 1
ATOM 1185 C CA . GLY A 1 154 ? -19.508 -11.880 35.638 1.00 91.62 154 GLY A CA 1
ATOM 1186 C C . GLY A 1 154 ? -18.376 -10.945 35.201 1.00 91.62 154 GLY A C 1
ATOM 1187 O O . GLY A 1 154 ? -18.503 -9.731 35.339 1.00 91.62 154 GLY A O 1
ATOM 1188 N N . VAL A 1 155 ? -17.275 -11.474 34.657 1.00 95.25 155 VAL A N 1
ATOM 1189 C CA . VAL A 1 155 ? -16.160 -10.656 34.166 1.00 95.25 155 VAL A CA 1
ATOM 1190 C C . VAL A 1 155 ? -16.515 -10.098 32.794 1.00 95.25 155 VAL A C 1
ATOM 1192 O O . VAL A 1 155 ? -16.879 -10.844 31.878 1.00 95.25 155 VAL A O 1
ATOM 1195 N N . VAL A 1 156 ? -16.367 -8.782 32.651 1.00 97.31 156 VAL A N 1
ATOM 1196 C CA . VAL A 1 156 ? -16.522 -8.085 31.375 1.00 97.31 156 VAL A CA 1
ATOM 1197 C C . VAL A 1 156 ? -15.279 -8.331 30.523 1.00 97.31 156 VAL A C 1
ATOM 1199 O O . VAL A 1 156 ? -14.175 -7.931 30.889 1.00 97.31 156 VAL A O 1
ATOM 1202 N N . LEU A 1 157 ? -15.460 -8.972 29.374 1.00 97.31 157 LEU A N 1
ATOM 1203 C CA . LEU A 1 157 ? -14.443 -9.118 28.339 1.00 97.31 157 LEU A CA 1
ATOM 1204 C C . LEU A 1 157 ? -14.652 -8.034 27.289 1.00 97.31 157 LEU A C 1
ATOM 1206 O O . LEU A 1 157 ? -15.671 -8.038 26.600 1.00 97.31 157 LEU A O 1
ATOM 1210 N N . TYR A 1 158 ? -13.680 -7.138 27.156 1.00 98.19 158 TYR A N 1
ATOM 1211 C CA . TYR A 1 158 ? -13.647 -6.113 26.121 1.00 98.19 158 TYR A CA 1
ATOM 1212 C C . TYR A 1 158 ? -12.859 -6.619 24.908 1.00 98.19 158 TYR A C 1
ATOM 1214 O O . TYR A 1 158 ? -11.834 -7.284 25.050 1.00 98.19 158 TYR A O 1
ATOM 1222 N N . SER A 1 159 ? -13.327 -6.306 23.706 1.00 97.62 159 SER A N 1
ATOM 1223 C CA . SER A 1 159 ? -12.778 -6.782 22.435 1.00 97.62 159 SER A CA 1
ATOM 1224 C C . SER A 1 159 ? -12.914 -5.736 21.332 1.00 97.62 159 SER A C 1
ATOM 1226 O O . SER A 1 159 ? -13.668 -4.767 21.457 1.00 97.62 159 SER A O 1
ATOM 1228 N N . LEU A 1 160 ? -12.195 -5.938 20.230 1.00 96.56 160 LEU A N 1
ATOM 1229 C CA . LEU A 1 160 ? -12.524 -5.265 18.974 1.00 96.56 160 LEU A CA 1
ATOM 1230 C C . LEU A 1 160 ? -13.909 -5.716 18.498 1.00 96.56 160 LEU A C 1
ATOM 1232 O O . LEU A 1 160 ? -14.303 -6.863 18.704 1.00 96.56 160 LEU A O 1
ATOM 1236 N N . SER A 1 161 ? -14.647 -4.832 17.824 1.00 94.25 161 SER A N 1
ATOM 1237 C CA . SER A 1 161 ? -15.855 -5.275 17.121 1.00 94.25 161 SER A CA 1
ATOM 1238 C C . SER A 1 161 ? -15.494 -6.270 16.012 1.00 94.25 161 SER A C 1
ATOM 1240 O O . SER A 1 161 ? -14.373 -6.250 15.504 1.00 94.25 161 SER A O 1
ATOM 1242 N N . SER A 1 162 ? -16.437 -7.118 15.588 1.00 91.94 162 SER A N 1
ATOM 1243 C CA . SER A 1 162 ? -16.188 -8.123 14.539 1.00 91.94 162 SER A CA 1
ATOM 1244 C C . SER A 1 162 ? -15.623 -7.507 13.258 1.00 91.94 162 SER A C 1
ATOM 1246 O O . SER A 1 162 ? -14.670 -8.033 12.694 1.00 91.94 162 SER A O 1
ATOM 1248 N N . MET A 1 163 ? -16.146 -6.345 12.855 1.00 89.31 163 MET A N 1
ATOM 1249 C CA . MET A 1 163 ? -15.665 -5.594 11.694 1.00 89.31 163 MET A CA 1
ATOM 1250 C C . MET A 1 163 ? -14.202 -5.150 11.855 1.00 89.31 163 MET A C 1
ATOM 1252 O O . MET A 1 163 ? -13.397 -5.321 10.941 1.00 89.31 163 MET A O 1
ATOM 1256 N N . VAL A 1 164 ? -13.837 -4.585 13.012 1.00 91.75 164 VAL A N 1
ATOM 1257 C CA . VAL A 1 164 ? -12.459 -4.127 13.263 1.00 91.75 164 VAL A CA 1
ATOM 1258 C C . VAL A 1 164 ? -11.508 -5.314 13.432 1.00 91.75 164 VAL A C 1
ATOM 1260 O O . VAL A 1 164 ? -10.384 -5.273 12.940 1.00 91.75 164 VAL A O 1
ATOM 1263 N N . SER A 1 165 ? -11.963 -6.396 14.063 1.00 92.75 165 SER A N 1
ATOM 1264 C CA . SER A 1 165 ? -11.198 -7.635 14.187 1.00 92.75 165 SER A CA 1
ATOM 1265 C C . SER A 1 165 ? -10.904 -8.261 12.821 1.00 92.75 165 SER A C 1
ATOM 1267 O O . SER A 1 165 ? -9.767 -8.645 12.576 1.00 92.75 165 SER A O 1
ATOM 1269 N N . GLU A 1 166 ? -11.887 -8.335 11.917 1.00 89.81 166 GLU A N 1
ATOM 1270 C CA . GLU A 1 166 ? -11.678 -8.833 10.550 1.00 89.81 166 GLU A CA 1
ATOM 1271 C C . GLU A 1 166 ? -10.693 -7.947 9.778 1.00 89.81 166 GLU A C 1
ATOM 1273 O O . GLU A 1 166 ? -9.802 -8.452 9.095 1.00 89.81 166 GLU A O 1
ATOM 1278 N N . HIS A 1 167 ? -10.803 -6.625 9.929 1.00 88.56 167 HIS A N 1
ATOM 1279 C CA . HIS A 1 167 ? -9.845 -5.686 9.356 1.00 88.56 167 HIS A CA 1
ATOM 1280 C C . HIS A 1 167 ? -8.418 -5.964 9.848 1.00 88.56 167 HIS A C 1
ATOM 1282 O O . HIS A 1 167 ? -7.503 -6.053 9.036 1.00 88.56 167 HIS A O 1
ATOM 1288 N N . PHE A 1 168 ? -8.230 -6.179 11.153 1.00 91.69 168 PHE A N 1
ATOM 1289 C CA . PHE A 1 168 ? -6.926 -6.502 11.741 1.00 91.69 168 PHE A CA 1
ATOM 1290 C C . PHE A 1 168 ? -6.389 -7.839 11.223 1.00 91.69 168 PHE A C 1
ATOM 1292 O O . PHE A 1 168 ? -5.235 -7.905 10.813 1.00 91.69 168 PHE A O 1
ATOM 1299 N N . SER A 1 169 ? -7.233 -8.871 11.137 1.00 91.19 169 SER A N 1
ATOM 1300 C CA . SER A 1 169 ? -6.849 -10.170 10.572 1.00 91.19 169 SER A CA 1
ATOM 1301 C C . SER A 1 169 ? -6.408 -10.079 9.110 1.00 91.19 169 SER A C 1
ATOM 1303 O O . SER A 1 169 ? -5.493 -10.789 8.700 1.00 91.19 169 SER A O 1
ATOM 1305 N N . ARG A 1 170 ? -7.015 -9.189 8.314 1.00 89.62 170 ARG A N 1
ATOM 1306 C CA . ARG A 1 170 ? -6.555 -8.927 6.941 1.00 89.62 170 ARG A CA 1
ATOM 1307 C C . ARG A 1 170 ? -5.171 -8.281 6.922 1.00 89.62 170 ARG A C 1
ATOM 1309 O O . ARG A 1 170 ? -4.347 -8.665 6.100 1.00 89.62 170 ARG A O 1
ATOM 1316 N N . ILE A 1 171 ? -4.907 -7.331 7.820 1.00 90.81 171 ILE A N 1
ATOM 1317 C CA . ILE A 1 171 ? -3.588 -6.695 7.931 1.00 90.81 171 ILE A CA 1
ATOM 1318 C C . ILE A 1 171 ? -2.536 -7.729 8.355 1.00 90.81 171 ILE A C 1
ATOM 1320 O O . ILE A 1 171 ? -1.479 -7.784 7.731 1.00 90.81 171 ILE A O 1
ATOM 1324 N N . ASP A 1 172 ? -2.840 -8.588 9.337 1.00 91.62 172 ASP A N 1
ATOM 1325 C CA . ASP A 1 172 ? -1.957 -9.696 9.731 1.00 91.62 172 ASP A CA 1
ATOM 1326 C C . ASP A 1 172 ? -1.636 -10.589 8.530 1.00 91.62 172 ASP A C 1
ATOM 1328 O O . ASP A 1 172 ? -0.472 -10.846 8.247 1.00 91.62 172 ASP A O 1
ATOM 1332 N N . TYR A 1 173 ? -2.659 -11.019 7.784 1.00 91.00 173 TYR A N 1
ATOM 1333 C CA . TYR A 1 173 ? -2.483 -11.853 6.596 1.00 91.00 173 TYR A CA 1
ATOM 1334 C C . TYR A 1 173 ? -1.533 -11.206 5.580 1.00 91.00 173 TYR A C 1
ATOM 1336 O O . TYR A 1 173 ? -0.574 -11.841 5.145 1.00 91.00 173 TYR A O 1
ATOM 1344 N N . LEU A 1 174 ? -1.736 -9.928 5.249 1.00 90.00 174 LEU A N 1
ATOM 1345 C CA . LEU A 1 174 ? -0.851 -9.211 4.327 1.00 90.00 174 LEU A CA 1
ATOM 1346 C C . LEU A 1 174 ? 0.581 -9.099 4.866 1.00 90.00 174 LEU A C 1
ATOM 1348 O O . LEU A 1 174 ? 1.535 -9.246 4.104 1.00 90.00 174 LEU A O 1
ATOM 1352 N N . ALA A 1 175 ? 0.741 -8.879 6.173 1.00 90.25 175 ALA A N 1
ATOM 1353 C CA . ALA A 1 175 ? 2.046 -8.779 6.820 1.00 90.25 175 ALA A CA 1
ATOM 1354 C C . ALA A 1 175 ? 2.833 -10.106 6.824 1.00 90.25 175 ALA A C 1
ATOM 1356 O O . ALA A 1 175 ? 4.038 -10.090 7.069 1.00 90.25 175 ALA A O 1
ATOM 1357 N N . THR A 1 176 ? 2.183 -11.237 6.518 1.00 90.56 176 THR A N 1
ATOM 1358 C CA . THR A 1 176 ? 2.833 -12.559 6.417 1.00 90.56 176 THR A CA 1
ATOM 1359 C C . THR A 1 176 ? 3.341 -12.899 5.013 1.00 90.56 176 THR A C 1
ATOM 1361 O O . THR A 1 176 ? 3.997 -13.924 4.832 1.00 90.56 176 THR A O 1
ATOM 1364 N N . PHE A 1 177 ? 3.091 -12.057 4.000 1.00 86.25 177 PHE A N 1
ATOM 1365 C CA . PHE A 1 177 ? 3.431 -12.367 2.599 1.00 86.25 177 PHE A CA 1
ATOM 1366 C C . PHE A 1 177 ? 4.912 -12.697 2.385 1.00 86.25 177 PHE A C 1
ATOM 1368 O O . PHE A 1 177 ? 5.246 -13.544 1.556 1.00 86.25 177 PHE A O 1
ATOM 1375 N N . ALA A 1 178 ? 5.806 -12.055 3.136 1.00 85.81 178 ALA A N 1
ATOM 1376 C CA . ALA A 1 178 ? 7.236 -12.320 3.043 1.00 85.81 178 ALA A CA 1
ATOM 1377 C C . ALA A 1 178 ? 7.728 -13.435 3.971 1.00 85.81 178 ALA A C 1
ATOM 1379 O O . ALA A 1 178 ? 8.858 -13.881 3.800 1.00 85.81 178 ALA A O 1
ATOM 1380 N N . ASP A 1 179 ? 6.934 -13.914 4.930 1.00 88.88 179 ASP A N 1
ATOM 1381 C CA . ASP A 1 179 ? 7.423 -14.858 5.943 1.00 88.88 179 ASP A CA 1
ATOM 1382 C C . ASP A 1 179 ? 7.909 -16.155 5.295 1.00 88.88 179 ASP A C 1
ATOM 1384 O O . ASP A 1 179 ? 9.018 -16.629 5.562 1.00 88.88 179 ASP A O 1
ATOM 1388 N N . GLU A 1 180 ? 7.118 -16.699 4.369 1.00 85.88 180 GLU A N 1
ATOM 1389 C CA . GLU A 1 180 ? 7.498 -17.905 3.640 1.00 85.88 180 GLU A CA 1
ATOM 1390 C C . GLU A 1 180 ? 8.734 -17.666 2.759 1.00 85.88 180 GLU A C 1
ATOM 1392 O O . GLU A 1 180 ? 9.631 -18.516 2.715 1.00 85.88 180 GLU A O 1
ATOM 1397 N N . LEU A 1 181 ? 8.815 -16.499 2.108 1.00 88.00 181 LEU A N 1
ATOM 1398 C CA . LEU A 1 181 ? 9.965 -16.102 1.295 1.00 88.00 181 LEU A CA 1
ATOM 1399 C C . LEU A 1 181 ? 11.248 -16.023 2.137 1.00 88.00 181 LEU A C 1
ATOM 1401 O O . LEU A 1 181 ? 12.279 -16.588 1.779 1.00 88.00 181 LEU A O 1
ATOM 1405 N N . LEU A 1 182 ? 11.206 -15.364 3.290 1.00 89.25 182 LEU A N 1
ATOM 1406 C CA . LEU A 1 182 ? 12.379 -15.185 4.142 1.00 89.25 182 LEU A CA 1
ATOM 1407 C C . LEU A 1 182 ? 12.829 -16.510 4.769 1.00 89.25 182 LEU A C 1
ATOM 1409 O O . LEU A 1 182 ? 14.022 -16.826 4.770 1.00 89.25 182 LEU A O 1
ATOM 1413 N N . ILE A 1 183 ? 11.887 -17.338 5.234 1.00 89.44 183 ILE A N 1
ATOM 1414 C CA . ILE A 1 183 ? 12.192 -18.651 5.820 1.00 89.44 183 ILE A CA 1
ATOM 1415 C C . ILE A 1 183 ? 12.846 -19.571 4.786 1.00 89.44 183 ILE A C 1
ATOM 1417 O O . ILE A 1 183 ? 13.863 -20.208 5.076 1.00 89.44 183 ILE A O 1
ATOM 1421 N N . LYS A 1 184 ? 12.282 -19.661 3.577 1.00 86.50 184 LYS A N 1
ATOM 1422 C CA . LYS A 1 184 ? 12.826 -20.500 2.501 1.00 86.50 184 LYS A CA 1
ATOM 1423 C C . LYS A 1 184 ? 14.190 -19.999 2.016 1.00 86.50 184 LYS A C 1
ATOM 1425 O O . LYS A 1 184 ? 15.072 -20.828 1.807 1.00 86.50 184 LYS A O 1
ATOM 1430 N N . SER A 1 185 ? 14.375 -18.682 1.899 1.00 87.38 185 SER A N 1
ATOM 1431 C CA . SER A 1 185 ? 15.660 -18.054 1.555 1.00 87.38 185 SER A CA 1
ATOM 1432 C C . SER A 1 185 ? 16.746 -18.455 2.559 1.00 87.38 185 SER A C 1
ATOM 1434 O O . SER A 1 185 ? 17.762 -19.035 2.178 1.00 87.38 185 SER A O 1
ATOM 1436 N N . ARG A 1 186 ? 16.471 -18.290 3.861 1.00 87.06 186 ARG A N 1
ATOM 1437 C CA . ARG A 1 186 ? 17.408 -18.645 4.938 1.00 87.06 186 ARG A CA 1
ATOM 1438 C C . ARG A 1 186 ? 17.781 -20.127 4.946 1.00 87.06 186 ARG A C 1
ATOM 1440 O O . ARG A 1 186 ? 18.922 -20.474 5.226 1.00 87.06 186 ARG A O 1
ATOM 1447 N N . ARG A 1 187 ? 16.828 -21.025 4.668 1.00 87.69 187 ARG A N 1
ATOM 1448 C CA . ARG A 1 187 ? 17.107 -22.472 4.589 1.00 87.69 187 ARG A CA 1
ATOM 1449 C C . ARG A 1 187 ? 18.097 -22.798 3.478 1.00 87.69 187 ARG A C 1
ATOM 1451 O O . ARG A 1 187 ? 18.929 -23.679 3.666 1.00 87.69 187 ARG A O 1
ATOM 1458 N N . VAL A 1 188 ? 18.009 -22.103 2.347 1.00 86.69 188 VAL A N 1
ATOM 1459 C CA . VAL A 1 188 ? 18.933 -22.312 1.233 1.00 86.69 188 VAL A CA 1
ATOM 1460 C C . VAL A 1 188 ? 20.334 -21.812 1.561 1.00 86.69 188 VAL A C 1
ATOM 1462 O O . VAL A 1 188 ? 21.282 -22.536 1.267 1.00 86.69 188 VAL A O 1
ATOM 1465 N N . ASP A 1 189 ? 20.481 -20.685 2.262 1.00 85.44 189 ASP A N 1
ATOM 1466 C CA . ASP A 1 189 ? 21.802 -20.205 2.706 1.00 85.44 189 ASP A CA 1
ATOM 1467 C C . ASP A 1 189 ? 22.534 -21.219 3.608 1.00 85.44 189 ASP A C 1
ATOM 1469 O O . ASP A 1 189 ? 23.762 -21.281 3.617 1.00 85.44 189 ASP A O 1
ATOM 1473 N N . LEU A 1 190 ? 21.794 -22.047 4.357 1.00 86.06 190 LEU A N 1
ATOM 1474 C CA . LEU A 1 190 ? 22.372 -23.096 5.206 1.00 86.06 190 LEU A CA 1
ATOM 1475 C C . LEU A 1 190 ? 22.886 -24.311 4.418 1.00 86.06 190 LEU A C 1
ATOM 1477 O O . LEU A 1 190 ? 23.667 -25.093 4.958 1.00 86.06 190 LEU A O 1
ATOM 1481 N N . 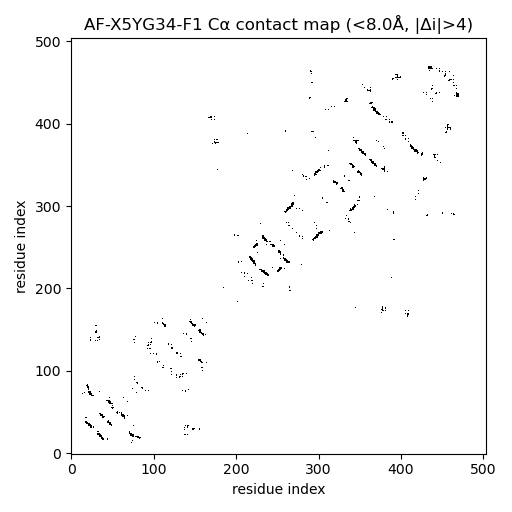LEU A 1 191 ? 22.425 -24.504 3.179 1.00 88.12 191 LEU A N 1
ATOM 1482 C CA . LEU A 1 191 ? 22.674 -25.715 2.390 1.00 88.12 191 LEU A CA 1
ATOM 1483 C C . LEU A 1 191 ? 23.502 -25.457 1.127 1.00 88.12 191 LEU A C 1
ATOM 1485 O O . LEU A 1 191 ? 24.191 -26.361 0.657 1.00 88.12 191 LEU A O 1
ATOM 1489 N N . ILE A 1 192 ? 23.433 -24.252 0.559 1.00 87.38 192 ILE A N 1
ATOM 1490 C CA . ILE A 1 192 ? 24.028 -23.906 -0.732 1.00 87.38 192 ILE A CA 1
ATOM 1491 C C . ILE A 1 192 ? 24.938 -22.690 -0.562 1.00 87.38 192 ILE A C 1
ATOM 1493 O O . ILE A 1 192 ? 24.492 -21.618 -0.177 1.00 87.38 192 ILE A O 1
ATOM 1497 N N . GLN A 1 193 ? 26.215 -22.845 -0.922 1.00 82.50 193 GLN A N 1
ATOM 1498 C CA . GLN A 1 193 ? 27.195 -21.748 -0.911 1.00 82.50 193 GLN A CA 1
ATOM 1499 C C . GLN A 1 193 ? 27.397 -21.094 -2.289 1.00 82.50 193 GLN A C 1
ATOM 1501 O O . GLN A 1 193 ? 28.024 -20.043 -2.391 1.00 82.50 193 GLN A O 1
ATOM 1506 N N . HIS A 1 194 ? 26.880 -21.702 -3.364 1.00 84.94 194 HIS A N 1
ATOM 1507 C CA . HIS A 1 194 ? 27.011 -21.167 -4.719 1.00 84.94 194 HIS A CA 1
ATOM 1508 C C . HIS A 1 194 ? 26.038 -19.999 -4.947 1.00 84.94 194 HIS A C 1
ATOM 1510 O O . HIS A 1 194 ? 24.839 -20.205 -5.145 1.00 84.94 194 HIS A O 1
ATOM 1516 N N . THR A 1 195 ? 26.564 -18.772 -4.943 1.00 83.94 195 THR A N 1
ATOM 1517 C CA . THR A 1 195 ? 25.787 -17.519 -4.968 1.00 83.94 195 THR A CA 1
ATOM 1518 C C . THR A 1 195 ? 24.815 -17.418 -6.143 1.00 83.94 195 THR A C 1
ATOM 1520 O O . THR A 1 195 ? 23.676 -17.006 -5.943 1.00 83.94 195 THR A O 1
ATOM 1523 N N . GLY A 1 196 ? 25.217 -17.853 -7.342 1.00 84.88 196 GLY A N 1
ATOM 1524 C CA . GLY A 1 196 ? 24.345 -17.834 -8.522 1.00 84.88 196 GLY A CA 1
ATOM 1525 C C . GLY A 1 196 ? 23.110 -18.724 -8.365 1.00 84.88 196 GLY A C 1
ATOM 1526 O O . GLY A 1 196 ? 22.004 -18.317 -8.696 1.00 84.88 196 GLY A O 1
ATOM 1527 N N . THR A 1 197 ? 23.272 -19.910 -7.771 1.00 86.75 197 THR A N 1
ATOM 1528 C CA . THR A 1 197 ? 22.155 -20.843 -7.536 1.00 86.75 197 THR A CA 1
ATOM 1529 C C . THR A 1 197 ? 21.190 -20.300 -6.489 1.00 86.75 197 THR A C 1
ATOM 1531 O O . THR A 1 197 ? 19.977 -20.427 -6.644 1.00 86.75 197 THR A O 1
ATOM 1534 N N . VAL A 1 198 ? 21.718 -19.667 -5.438 1.00 89.88 198 VAL A N 1
ATOM 1535 C CA . VAL A 1 198 ? 20.888 -19.011 -4.420 1.00 89.88 198 VAL A CA 1
ATOM 1536 C C . VAL A 1 198 ? 20.113 -17.835 -5.024 1.00 89.88 198 VAL A C 1
ATOM 1538 O O . VAL A 1 198 ? 18.930 -17.676 -4.726 1.00 89.88 198 VAL A O 1
ATOM 1541 N N . GLY A 1 199 ? 20.748 -17.054 -5.905 1.00 92.31 199 GLY A N 1
ATOM 1542 C CA . GLY A 1 199 ? 20.106 -15.983 -6.672 1.00 92.31 199 GLY A CA 1
ATOM 1543 C C . GLY A 1 199 ? 18.915 -16.489 -7.485 1.00 92.31 199 GLY A C 1
ATOM 1544 O O . GLY A 1 199 ? 17.786 -16.091 -7.209 1.00 92.31 199 GLY A O 1
ATOM 1545 N N . SER A 1 200 ? 19.130 -17.460 -8.378 1.00 92.44 200 SER A N 1
ATOM 1546 C CA . SER A 1 200 ? 18.050 -18.007 -9.214 1.00 92.44 200 SER A CA 1
ATOM 1547 C C . SER A 1 200 ? 16.911 -18.630 -8.400 1.00 92.44 200 SER A C 1
ATOM 1549 O O . SER A 1 200 ? 15.745 -18.535 -8.782 1.00 92.44 200 SER A O 1
ATOM 1551 N N . TYR A 1 201 ? 17.220 -19.242 -7.253 1.00 93.19 201 TYR A N 1
ATOM 1552 C CA . TYR A 1 201 ? 16.197 -19.750 -6.339 1.00 93.19 201 TYR A CA 1
ATOM 1553 C C . TYR A 1 201 ? 15.361 -18.619 -5.717 1.00 93.19 201 TYR A C 1
ATOM 1555 O O . TYR A 1 201 ? 14.135 -18.703 -5.685 1.00 93.19 201 TYR A O 1
ATOM 1563 N N . ARG A 1 202 ? 16.006 -17.539 -5.260 1.00 94.94 202 ARG A N 1
ATOM 1564 C CA . ARG A 1 202 ? 15.345 -16.341 -4.715 1.00 94.94 202 ARG A CA 1
ATOM 1565 C C . ARG A 1 202 ? 14.465 -15.638 -5.745 1.00 94.94 202 ARG A C 1
ATOM 1567 O O . ARG A 1 202 ? 13.375 -15.178 -5.397 1.00 94.94 202 ARG A O 1
ATOM 1574 N N . GLU A 1 203 ? 14.912 -15.569 -6.992 1.00 96.44 203 GLU A N 1
ATOM 1575 C CA . GLU A 1 203 ? 14.091 -15.073 -8.093 1.00 96.44 203 GLU A CA 1
ATOM 1576 C C . GLU A 1 203 ? 12.841 -15.943 -8.277 1.00 96.44 203 GLU A C 1
ATOM 1578 O O . GLU A 1 203 ? 11.728 -15.419 -8.316 1.00 96.44 203 GLU A O 1
ATOM 1583 N N . GLU A 1 204 ? 13.000 -17.273 -8.325 1.00 95.56 204 GLU A N 1
ATOM 1584 C CA . GLU A 1 204 ? 11.872 -18.184 -8.533 1.00 95.56 204 GLU A CA 1
ATOM 1585 C C . GLU A 1 204 ? 10.865 -18.138 -7.389 1.00 95.56 204 GLU A C 1
ATOM 1587 O O . GLU A 1 204 ? 9.659 -18.146 -7.619 1.00 95.56 204 GLU A O 1
ATOM 1592 N N . MET A 1 205 ? 11.331 -18.023 -6.149 1.00 94.44 205 MET A N 1
ATOM 1593 C CA . MET A 1 205 ? 10.443 -17.860 -5.003 1.00 94.44 205 MET A CA 1
ATOM 1594 C C . MET A 1 205 ? 9.572 -16.608 -5.113 1.00 94.44 205 MET A C 1
ATOM 1596 O O . MET A 1 205 ? 8.369 -16.677 -4.852 1.00 94.44 205 MET A O 1
ATOM 1600 N N . LEU A 1 206 ? 10.158 -15.475 -5.514 1.00 96.56 206 LEU A N 1
ATOM 1601 C CA . LEU A 1 206 ? 9.396 -14.245 -5.692 1.00 96.56 206 LEU A CA 1
ATOM 1602 C C . LEU A 1 206 ? 8.440 -14.361 -6.889 1.00 96.56 206 LEU A C 1
ATOM 1604 O O . LEU A 1 206 ? 7.284 -13.957 -6.768 1.00 96.56 206 LEU A O 1
ATOM 1608 N N . ARG A 1 207 ? 8.860 -14.980 -8.005 1.00 97.06 207 ARG A N 1
ATOM 1609 C CA . ARG A 1 207 ? 7.958 -15.291 -9.133 1.00 97.06 207 ARG A CA 1
ATOM 1610 C C . ARG A 1 207 ? 6.780 -16.155 -8.683 1.00 97.06 207 ARG A C 1
ATOM 1612 O O . ARG A 1 207 ? 5.641 -15.832 -9.009 1.00 97.06 207 ARG A O 1
ATOM 1619 N N . ALA A 1 208 ? 7.024 -17.199 -7.895 1.00 95.12 208 ALA A N 1
ATOM 1620 C CA . ALA A 1 208 ? 5.985 -18.081 -7.373 1.00 95.12 208 ALA A CA 1
ATOM 1621 C C . ALA A 1 208 ? 4.975 -17.337 -6.483 1.00 95.12 208 ALA A C 1
ATOM 1623 O O . ALA A 1 208 ? 3.773 -17.537 -6.654 1.00 95.12 208 ALA A O 1
ATOM 1624 N N . LEU A 1 209 ? 5.430 -16.442 -5.595 1.00 93.94 209 LEU A N 1
ATOM 1625 C CA . LEU A 1 209 ? 4.529 -15.585 -4.811 1.00 93.94 209 LEU A CA 1
ATOM 1626 C C . LEU A 1 209 ? 3.702 -14.670 -5.726 1.00 93.94 209 LEU A C 1
ATOM 1628 O O . LEU A 1 209 ? 2.484 -14.571 -5.586 1.00 93.94 209 LEU A O 1
ATOM 1632 N N . LEU A 1 210 ? 4.348 -14.025 -6.699 1.00 96.00 210 LEU A N 1
ATOM 1633 C CA . LEU A 1 210 ? 3.679 -13.123 -7.634 1.00 96.00 210 LEU A CA 1
ATOM 1634 C C . LEU A 1 210 ? 2.599 -13.835 -8.458 1.00 96.00 210 LEU A C 1
ATOM 1636 O O . LEU A 1 210 ? 1.510 -13.290 -8.620 1.00 96.00 210 LEU A O 1
ATOM 1640 N N . ARG A 1 211 ? 2.841 -15.072 -8.909 1.00 95.75 211 ARG A N 1
ATOM 1641 C CA . ARG A 1 211 ? 1.850 -15.894 -9.634 1.00 95.75 211 ARG A CA 1
ATOM 1642 C C . ARG A 1 211 ? 0.585 -16.183 -8.816 1.00 95.75 211 ARG A C 1
ATOM 1644 O O . ARG A 1 211 ? -0.458 -16.448 -9.406 1.00 95.75 211 ARG A O 1
ATOM 1651 N N . GLN A 1 212 ? 0.654 -16.137 -7.484 1.00 91.94 212 GLN A N 1
ATOM 1652 C CA . GLN A 1 212 ? -0.511 -16.348 -6.617 1.00 91.94 212 GLN A CA 1
ATOM 1653 C C . GLN A 1 212 ? -1.398 -15.104 -6.494 1.00 91.94 212 GLN A C 1
ATOM 1655 O O . GLN A 1 212 ? -2.602 -15.240 -6.282 1.00 91.94 212 GLN A O 1
ATOM 1660 N N . ILE A 1 213 ? -0.821 -13.905 -6.624 1.00 90.31 213 ILE A N 1
ATOM 1661 C CA . ILE A 1 213 ? -1.535 -12.638 -6.393 1.00 90.31 213 ILE A CA 1
ATOM 1662 C C . ILE A 1 213 ? -1.865 -11.883 -7.684 1.00 90.31 213 ILE A C 1
ATOM 1664 O O . ILE A 1 213 ? -2.812 -11.099 -7.722 1.00 90.31 213 ILE A O 1
ATOM 1668 N N . VAL A 1 214 ? -1.075 -12.081 -8.740 1.00 94.25 214 VAL A N 1
ATOM 1669 C CA . VAL A 1 214 ? -1.260 -11.407 -10.024 1.00 94.25 214 VAL A CA 1
ATOM 1670 C C . VAL A 1 214 ? -2.413 -12.088 -10.781 1.00 94.25 214 VAL A C 1
ATOM 1672 O O . VAL A 1 214 ? -2.445 -13.317 -10.873 1.00 94.25 214 VAL A O 1
ATOM 1675 N N . PRO A 1 215 ? -3.375 -11.331 -11.348 1.00 94.31 215 PRO A N 1
ATOM 1676 C CA . PRO A 1 215 ? -4.475 -11.911 -12.117 1.00 94.31 215 PRO A CA 1
ATOM 1677 C C . PRO A 1 215 ? -3.987 -12.736 -13.313 1.00 94.31 215 PRO A C 1
ATOM 1679 O O . PRO A 1 215 ? -3.109 -12.292 -14.042 1.00 94.31 215 PRO A O 1
ATOM 1682 N N . ARG A 1 216 ? -4.639 -13.876 -13.584 1.00 92.31 216 ARG A N 1
ATOM 1683 C CA . ARG A 1 216 ? -4.232 -14.876 -14.603 1.00 92.31 216 ARG A CA 1
ATOM 1684 C C . ARG A 1 216 ? -4.091 -14.371 -16.043 1.00 92.31 216 ARG A C 1
ATOM 1686 O O . ARG A 1 216 ? -3.501 -15.060 -16.862 1.00 92.31 216 ARG A O 1
ATOM 1693 N N . ARG A 1 217 ? -4.657 -13.206 -16.366 1.00 94.75 217 ARG A N 1
ATOM 1694 C CA . ARG A 1 217 ? -4.421 -12.515 -17.646 1.00 94.75 217 ARG A CA 1
ATOM 1695 C C . ARG A 1 217 ? -2.942 -12.170 -17.837 1.00 94.75 217 ARG A C 1
ATOM 1697 O O . ARG A 1 217 ? -2.456 -12.117 -18.962 1.00 94.75 217 ARG A O 1
ATOM 1704 N N . TYR A 1 218 ? -2.258 -11.901 -16.734 1.00 97.19 218 TYR A N 1
ATOM 1705 C CA . TYR A 1 218 ? -0.845 -11.606 -16.714 1.00 97.19 218 TYR A CA 1
ATOM 1706 C C . TYR A 1 218 ? -0.056 -12.865 -16.400 1.00 97.19 218 TYR A C 1
ATOM 1708 O O . TYR A 1 218 ? -0.413 -13.636 -15.508 1.00 97.19 218 TYR A O 1
ATOM 1716 N N . GLU A 1 219 ? 1.055 -13.029 -17.101 1.00 97.12 219 GLU A N 1
ATOM 1717 C CA . GLU A 1 219 ? 2.058 -14.025 -16.764 1.00 97.12 219 GLU A CA 1
ATOM 1718 C C . GLU A 1 219 ? 3.226 -13.375 -16.025 1.00 97.12 219 GLU A C 1
ATOM 1720 O O . GLU A 1 219 ? 3.552 -12.204 -16.237 1.00 97.12 219 GLU A O 1
ATOM 1725 N N . VAL A 1 220 ? 3.842 -14.160 -15.141 1.00 98.25 220 VAL A N 1
ATOM 1726 C CA . VAL A 1 220 ? 5.044 -13.796 -14.390 1.00 98.25 220 VAL A CA 1
ATOM 1727 C C . VAL A 1 220 ? 6.151 -14.765 -14.795 1.00 98.25 220 VAL A C 1
ATOM 1729 O O . VAL A 1 220 ? 6.129 -15.945 -14.424 1.00 98.25 220 VAL A O 1
ATOM 1732 N N . SER A 1 221 ? 7.103 -14.256 -15.567 1.00 97.69 221 SER A N 1
ATOM 1733 C CA . SER A 1 221 ? 8.142 -15.033 -16.254 1.00 97.69 221 SER A CA 1
ATOM 1734 C C . SER A 1 221 ? 9.524 -14.419 -16.014 1.00 97.69 221 SER A C 1
ATOM 1736 O O . SER A 1 221 ? 9.620 -13.305 -15.508 1.00 97.69 221 SER A O 1
ATOM 1738 N N . THR A 1 222 ? 10.594 -15.114 -16.395 1.00 97.94 222 THR A N 1
ATOM 1739 C CA . THR A 1 222 ? 11.912 -14.491 -16.623 1.00 97.94 222 THR A CA 1
ATOM 1740 C C . THR A 1 222 ? 12.124 -14.325 -18.127 1.00 97.94 222 THR A C 1
ATOM 1742 O O . THR A 1 222 ? 11.466 -14.990 -18.928 1.00 97.94 222 THR A O 1
ATOM 1745 N N . GLY A 1 223 ? 13.024 -13.441 -18.547 1.00 96.69 223 GLY A N 1
ATOM 1746 C CA . GLY A 1 223 ? 13.430 -13.374 -19.947 1.00 96.69 223 GLY A CA 1
ATOM 1747 C C . GLY A 1 223 ? 13.683 -11.960 -20.431 1.00 96.69 223 GLY A C 1
ATOM 1748 O O . GLY A 1 223 ? 14.282 -11.161 -19.722 1.00 96.69 223 GLY A O 1
ATOM 1749 N N . PHE A 1 224 ? 13.268 -11.661 -21.658 1.00 97.00 224 PHE A N 1
ATOM 1750 C CA . PHE A 1 224 ? 13.694 -10.465 -22.376 1.00 97.00 224 PHE A CA 1
ATOM 1751 C C . PHE A 1 224 ? 12.505 -9.677 -22.913 1.00 97.00 224 PHE A C 1
ATOM 1753 O O . PHE A 1 224 ? 11.474 -10.219 -23.318 1.00 97.00 224 PHE A O 1
ATOM 1760 N N . ILE A 1 225 ? 12.692 -8.366 -22.986 1.00 95.75 225 ILE A N 1
ATOM 1761 C CA . ILE A 1 225 ? 11.853 -7.501 -23.811 1.00 95.75 225 ILE A CA 1
ATOM 1762 C C . ILE A 1 225 ? 12.460 -7.484 -25.212 1.00 95.75 225 ILE A C 1
ATOM 1764 O O . ILE A 1 225 ? 13.680 -7.431 -25.358 1.00 95.75 225 ILE A O 1
ATOM 1768 N N . GLU A 1 226 ? 11.625 -7.508 -26.247 1.00 92.75 226 GLU A N 1
ATOM 1769 C CA . GLU A 1 226 ? 12.063 -7.370 -27.635 1.00 92.75 226 GLU A CA 1
ATOM 1770 C C . GLU A 1 226 ? 13.050 -6.199 -27.806 1.00 92.75 226 GLU A C 1
ATOM 1772 O O . GLU A 1 226 ? 12.823 -5.083 -27.326 1.00 92.75 226 GLU A O 1
ATOM 1777 N N . SER A 1 227 ? 14.159 -6.462 -28.506 1.00 87.69 227 SER A N 1
ATOM 1778 C CA . SER A 1 227 ? 15.260 -5.511 -28.728 1.00 87.69 227 SER A CA 1
ATOM 1779 C C . SER A 1 227 ? 15.969 -5.008 -27.457 1.00 87.69 227 SER A C 1
ATOM 1781 O O . SER A 1 227 ? 16.746 -4.056 -27.525 1.00 87.69 227 SER A O 1
ATOM 1783 N N . CYS A 1 228 ? 15.741 -5.637 -26.299 1.00 89.44 228 CYS A N 1
ATOM 1784 C CA . CYS A 1 228 ? 16.513 -5.420 -25.079 1.00 89.44 228 CYS A CA 1
ATOM 1785 C C . CYS A 1 228 ? 17.536 -6.558 -24.898 1.00 89.44 228 CYS A C 1
ATOM 1787 O O . CYS A 1 228 ? 17.139 -7.721 -24.855 1.00 89.44 228 CYS A O 1
ATOM 1789 N N . PRO A 1 229 ? 18.842 -6.263 -24.763 1.00 88.31 229 PRO A N 1
ATOM 1790 C CA . PRO A 1 229 ? 19.865 -7.297 -24.591 1.00 88.31 229 PRO A CA 1
ATOM 1791 C C . PRO A 1 229 ? 19.961 -7.833 -23.153 1.00 88.31 229 PRO A C 1
ATOM 1793 O O . PRO A 1 229 ? 20.702 -8.780 -22.903 1.00 88.31 229 PRO A O 1
ATOM 1796 N N . ARG A 1 230 ? 19.274 -7.206 -22.190 1.00 90.62 230 ARG A N 1
ATOM 1797 C CA . ARG A 1 230 ? 19.321 -7.586 -20.775 1.00 90.62 230 ARG A CA 1
ATOM 1798 C C . ARG A 1 230 ? 18.230 -8.608 -20.475 1.00 90.62 230 ARG A C 1
ATOM 1800 O O . ARG A 1 230 ? 17.072 -8.388 -20.829 1.00 90.62 230 ARG A O 1
ATOM 1807 N N . GLN A 1 231 ? 18.613 -9.690 -19.803 1.00 94.50 231 GLN A N 1
ATOM 1808 C CA . GLN A 1 231 ? 17.654 -10.570 -19.147 1.00 94.50 231 GLN A CA 1
ATOM 1809 C C . GLN A 1 231 ? 17.089 -9.848 -17.924 1.00 94.50 231 GLN A C 1
ATOM 1811 O O . GLN A 1 231 ? 17.816 -9.130 -17.242 1.00 94.50 231 GLN A O 1
ATOM 1816 N N . LEU A 1 232 ? 15.803 -10.049 -17.680 1.00 97.44 232 LEU A N 1
ATOM 1817 C CA . LEU A 1 232 ? 15.066 -9.528 -16.545 1.00 97.44 232 LEU A CA 1
ATOM 1818 C C . LEU A 1 232 ? 14.676 -10.699 -15.644 1.00 97.44 232 LEU A C 1
ATOM 1820 O O . LEU A 1 232 ? 14.129 -11.706 -16.120 1.00 97.44 232 LEU A O 1
ATOM 1824 N N . ASP A 1 233 ? 14.943 -10.556 -14.349 1.00 98.12 233 ASP A N 1
ATOM 1825 C CA . ASP A 1 233 ? 14.679 -11.603 -13.360 1.00 98.12 233 ASP A CA 1
ATOM 1826 C C . ASP A 1 233 ? 13.184 -11.930 -13.312 1.00 98.12 233 ASP A C 1
ATOM 1828 O O . ASP A 1 233 ? 12.776 -13.096 -13.346 1.00 98.12 233 ASP A O 1
ATOM 1832 N N . ILE A 1 234 ? 12.351 -10.888 -13.281 1.00 98.62 234 ILE A N 1
ATOM 1833 C CA . ILE A 1 234 ? 10.898 -11.010 -13.261 1.00 98.62 234 ILE A CA 1
ATOM 1834 C C . ILE A 1 234 ? 10.274 -10.023 -14.237 1.00 98.62 234 ILE A C 1
ATOM 1836 O O . ILE A 1 234 ? 10.449 -8.809 -14.136 1.00 98.62 234 ILE A O 1
ATOM 1840 N N . LEU A 1 235 ? 9.460 -10.566 -15.132 1.00 98.19 235 LEU A N 1
ATOM 1841 C CA . LEU A 1 235 ? 8.686 -9.860 -16.131 1.00 98.19 235 LEU A CA 1
ATOM 1842 C C . LEU A 1 235 ? 7.203 -10.174 -15.936 1.00 98.19 235 LEU A C 1
ATOM 1844 O O . LEU A 1 235 ? 6.786 -11.327 -16.042 1.00 98.19 235 LEU A O 1
ATOM 1848 N N . VAL A 1 236 ? 6.410 -9.137 -15.672 1.00 98.31 236 VAL A N 1
ATOM 1849 C CA . VAL A 1 236 ? 4.947 -9.206 -15.602 1.00 98.31 236 VAL A CA 1
ATOM 1850 C C . VAL A 1 236 ? 4.380 -8.626 -16.890 1.00 98.31 236 VAL A C 1
ATOM 1852 O O . VAL A 1 236 ? 4.579 -7.439 -17.180 1.00 98.31 236 VAL A O 1
ATOM 1855 N N . TRP A 1 237 ? 3.683 -9.444 -17.673 1.00 97.50 237 TRP A N 1
ATOM 1856 C CA . TRP A 1 237 ? 3.239 -9.070 -19.018 1.00 97.50 237 TRP A CA 1
ATOM 1857 C C . TRP A 1 237 ? 1.846 -9.613 -19.348 1.00 97.50 237 TRP A C 1
ATOM 1859 O O . TRP A 1 237 ? 1.410 -10.613 -18.786 1.00 97.50 237 TRP A O 1
ATOM 1869 N N . ASP A 1 238 ? 1.117 -8.902 -20.211 1.00 96.62 238 ASP A N 1
ATOM 1870 C CA . ASP A 1 238 ? -0.254 -9.236 -20.616 1.00 96.62 238 ASP A CA 1
ATOM 1871 C C . ASP A 1 238 ? -0.251 -10.372 -21.646 1.00 96.62 238 ASP A C 1
ATOM 1873 O O . ASP A 1 238 ? -0.084 -10.141 -22.844 1.00 96.62 238 ASP A O 1
ATOM 1877 N N . ALA A 1 239 ? -0.421 -11.600 -21.163 1.00 96.06 239 ALA A N 1
ATOM 1878 C CA . ALA A 1 239 ? -0.416 -12.805 -21.984 1.00 96.06 239 ALA A CA 1
ATOM 1879 C C . ALA A 1 239 ? -1.769 -13.092 -22.651 1.00 96.06 239 ALA A C 1
ATOM 1881 O O . ALA A 1 239 ? -1.854 -13.976 -23.502 1.00 96.06 239 ALA A O 1
ATOM 1882 N N . ALA A 1 240 ? -2.826 -12.360 -22.283 1.00 95.56 240 ALA A N 1
ATOM 1883 C CA . ALA A 1 240 ? -4.130 -12.508 -22.923 1.00 95.56 240 ALA A CA 1
ATOM 1884 C C . ALA A 1 240 ? -4.225 -11.733 -24.245 1.00 95.56 240 ALA A C 1
ATOM 1886 O O . ALA A 1 240 ? -4.896 -12.195 -25.162 1.00 95.56 240 ALA A O 1
ATOM 1887 N N . GLU A 1 241 ? -3.568 -10.572 -24.350 1.00 94.19 241 GLU A N 1
ATOM 1888 C CA . GLU A 1 241 ? -3.640 -9.720 -25.552 1.00 94.19 241 GLU A CA 1
ATOM 1889 C C . GLU A 1 241 ? -2.423 -9.833 -26.470 1.00 94.19 241 GLU A C 1
ATOM 1891 O O . GLU A 1 241 ? -2.512 -9.501 -27.652 1.00 94.19 241 GLU A O 1
ATOM 1896 N N . PHE A 1 242 ? -1.266 -10.241 -25.942 1.00 95.81 242 PHE A N 1
ATOM 1897 C CA . PHE A 1 242 ? -0.015 -10.234 -26.693 1.00 95.81 242 PHE A CA 1
ATOM 1898 C C . PHE A 1 242 ? 0.554 -11.639 -26.845 1.00 95.81 242 PHE A C 1
ATOM 1900 O O . PHE A 1 242 ? 0.582 -12.431 -25.907 1.00 95.81 242 PHE A O 1
ATOM 1907 N N . VAL A 1 243 ? 1.070 -11.923 -28.039 1.00 95.62 243 VAL A N 1
ATOM 1908 C CA . VAL A 1 243 ? 1.784 -13.166 -28.340 1.00 95.62 243 VAL A CA 1
ATOM 1909 C C . VAL A 1 243 ? 3.274 -12.967 -28.031 1.00 95.62 243 VAL A C 1
ATOM 1911 O O . VAL A 1 243 ? 3.846 -11.962 -28.469 1.00 95.62 243 VAL A O 1
ATOM 1914 N N . PRO A 1 244 ? 3.930 -13.883 -27.296 1.00 96.88 244 PRO A N 1
ATOM 1915 C CA . PRO A 1 244 ? 5.373 -13.820 -27.102 1.00 96.88 244 PRO A CA 1
ATOM 1916 C C . PRO A 1 244 ? 6.105 -14.158 -28.410 1.00 96.88 244 PRO A C 1
ATOM 1918 O O . PRO A 1 244 ? 5.682 -15.036 -29.160 1.00 96.88 244 PRO A O 1
ATOM 1921 N N . LEU A 1 245 ? 7.234 -13.497 -28.671 1.00 97.12 245 LEU A N 1
ATOM 1922 C CA . LEU A 1 245 ? 8.118 -13.807 -29.802 1.00 97.12 245 LEU A CA 1
ATOM 1923 C C . LEU A 1 245 ? 8.831 -15.150 -29.601 1.00 97.12 245 LEU A C 1
ATOM 1925 O O . LEU A 1 245 ? 9.160 -15.837 -30.564 1.00 97.12 245 LEU A O 1
ATOM 1929 N N . PHE A 1 246 ? 9.091 -15.503 -28.343 1.00 97.25 246 PHE A N 1
ATOM 1930 C CA . PHE A 1 246 ? 9.711 -16.758 -27.943 1.00 97.25 246 PHE A CA 1
ATOM 1931 C C . PHE A 1 246 ? 9.183 -17.177 -26.573 1.00 97.25 246 PHE A C 1
ATOM 1933 O O . PHE A 1 246 ? 8.975 -16.330 -25.701 1.00 97.25 246 PHE A O 1
ATOM 1940 N N . ARG A 1 247 ? 8.998 -18.482 -26.377 1.00 96.00 247 ARG A N 1
ATOM 1941 C CA . ARG A 1 247 ? 8.641 -19.073 -25.089 1.00 96.00 247 ARG A CA 1
ATOM 1942 C C . ARG A 1 247 ? 9.221 -20.477 -25.004 1.00 96.00 247 ARG A C 1
ATOM 1944 O O . ARG A 1 247 ? 8.900 -21.309 -25.844 1.00 96.00 247 ARG A O 1
ATOM 1951 N N . GLU A 1 248 ? 9.996 -20.723 -23.957 1.00 95.38 248 GLU A N 1
ATOM 1952 C CA . GLU A 1 248 ? 10.487 -22.048 -23.584 1.00 95.38 248 GLU A CA 1
ATOM 1953 C C . GLU A 1 248 ? 10.496 -22.149 -22.054 1.00 95.38 248 GLU A C 1
ATOM 1955 O O . GLU A 1 248 ? 11.250 -21.447 -21.375 1.00 95.38 248 GLU A O 1
ATOM 1960 N N . GLY A 1 249 ? 9.619 -22.989 -21.497 1.00 90.88 249 GLY A N 1
ATOM 1961 C CA . GLY A 1 249 ? 9.384 -23.028 -20.052 1.00 90.88 249 GLY A CA 1
ATOM 1962 C C . GLY A 1 249 ? 9.021 -21.645 -19.495 1.00 90.88 249 GLY A C 1
ATOM 1963 O O . GLY A 1 249 ? 8.099 -20.996 -19.988 1.00 90.88 249 GLY A O 1
ATOM 1964 N N . ASP A 1 250 ? 9.777 -21.195 -18.492 1.00 89.50 250 ASP A N 1
ATOM 1965 C CA . ASP A 1 250 ? 9.592 -19.896 -17.831 1.00 89.50 250 ASP A CA 1
ATOM 1966 C C . ASP A 1 250 ? 10.327 -18.732 -18.520 1.00 89.50 250 ASP A C 1
ATOM 1968 O O . ASP A 1 250 ? 10.175 -17.584 -18.092 1.00 89.50 250 ASP A O 1
ATOM 1972 N N . VAL A 1 251 ? 11.112 -19.008 -19.571 1.00 96.75 251 VAL A N 1
ATOM 1973 C CA . VAL A 1 251 ? 11.868 -17.999 -20.325 1.00 96.75 251 VAL A CA 1
ATOM 1974 C C . VAL A 1 251 ? 11.040 -17.507 -21.508 1.00 96.75 251 VAL A C 1
ATOM 1976 O O . VAL A 1 251 ? 10.653 -18.290 -22.380 1.00 96.75 251 VAL A O 1
ATOM 1979 N N . VAL A 1 252 ? 10.806 -16.196 -21.574 1.00 97.88 252 VAL A N 1
ATOM 1980 C CA . VAL A 1 252 ? 10.035 -15.556 -22.651 1.00 97.88 252 VAL A CA 1
ATOM 1981 C C . VAL A 1 252 ? 10.794 -14.414 -23.320 1.00 97.88 252 VAL A C 1
ATOM 1983 O O . VAL A 1 252 ? 11.627 -13.749 -22.709 1.00 97.88 252 VAL A O 1
ATOM 1986 N N . VAL A 1 253 ? 10.463 -14.143 -24.581 1.00 98.12 253 VAL A N 1
ATOM 1987 C CA . VAL A 1 253 ? 10.766 -12.868 -25.242 1.00 98.12 253 VAL A CA 1
ATOM 1988 C C . VAL A 1 253 ? 9.441 -12.244 -25.643 1.00 98.12 253 VAL A C 1
ATOM 1990 O O . VAL A 1 253 ? 8.694 -12.844 -26.416 1.00 98.12 253 VAL A O 1
ATOM 1993 N N . VAL A 1 254 ? 9.123 -11.064 -25.114 1.00 97.25 254 VAL A N 1
ATOM 1994 C CA . VAL A 1 254 ? 7.802 -10.435 -25.301 1.00 97.25 254 VAL A CA 1
ATOM 1995 C C . VAL A 1 254 ? 7.921 -9.078 -25.989 1.00 97.25 254 VAL A C 1
ATOM 1997 O O . VAL A 1 254 ? 8.921 -8.374 -25.795 1.00 97.25 254 VAL A O 1
ATOM 2000 N N . PRO A 1 255 ? 6.902 -8.661 -26.761 1.00 94.81 255 PRO A N 1
ATOM 2001 C CA . PRO A 1 255 ? 6.886 -7.318 -27.311 1.00 94.81 255 PRO A CA 1
ATOM 2002 C C . PRO A 1 255 ? 6.758 -6.311 -26.167 1.00 94.81 255 PRO A C 1
ATOM 2004 O O . PRO A 1 255 ? 6.044 -6.532 -25.185 1.00 94.81 255 PRO A O 1
ATOM 2007 N N . ARG A 1 256 ? 7.410 -5.156 -26.300 1.00 92.12 256 ARG A N 1
ATOM 2008 C CA . ARG A 1 256 ? 7.428 -4.136 -25.240 1.00 92.12 256 ARG A CA 1
ATOM 2009 C C . ARG A 1 256 ? 6.030 -3.674 -24.814 1.00 92.12 256 ARG A C 1
ATOM 2011 O O . ARG A 1 256 ? 5.809 -3.398 -23.639 1.00 92.12 256 ARG A O 1
ATOM 2018 N N . ALA A 1 257 ? 5.083 -3.629 -25.751 1.00 91.88 257 ALA A N 1
ATOM 2019 C CA . ALA A 1 257 ? 3.697 -3.246 -25.488 1.00 91.88 257 ALA A CA 1
ATOM 2020 C C . ALA A 1 257 ? 2.962 -4.197 -24.518 1.00 91.88 257 ALA A C 1
ATOM 2022 O O . ALA A 1 257 ? 1.994 -3.773 -23.879 1.00 91.88 257 ALA A O 1
ATOM 2023 N N . ALA A 1 258 ? 3.436 -5.439 -24.355 1.00 94.69 258 ALA A N 1
ATOM 2024 C CA . ALA A 1 258 ? 2.878 -6.411 -23.416 1.00 94.69 258 ALA A CA 1
ATOM 2025 C C . ALA A 1 258 ? 3.307 -6.164 -21.963 1.00 94.69 258 ALA A C 1
ATOM 2027 O O . ALA A 1 258 ? 2.634 -6.605 -21.033 1.00 94.69 258 ALA A O 1
ATOM 2028 N N . VAL A 1 259 ? 4.423 -5.466 -21.749 1.00 95.88 259 VAL A N 1
ATOM 2029 C CA . VAL A 1 259 ? 5.059 -5.336 -20.435 1.00 95.88 259 VAL A CA 1
ATOM 2030 C C . VAL A 1 259 ? 4.236 -4.430 -19.519 1.00 95.88 259 VAL A C 1
ATOM 2032 O O . VAL A 1 259 ? 3.811 -3.341 -19.912 1.00 95.88 259 VAL A O 1
ATOM 2035 N N . ARG A 1 260 ? 4.014 -4.870 -18.278 1.00 96.50 260 ARG A N 1
ATOM 2036 C CA . ARG A 1 260 ? 3.344 -4.092 -17.219 1.00 96.50 260 ARG A CA 1
ATOM 2037 C C . ARG A 1 260 ? 4.178 -3.956 -15.953 1.00 96.50 260 ARG A C 1
ATOM 2039 O O . ARG A 1 260 ? 4.011 -2.970 -15.238 1.00 96.50 260 ARG A O 1
ATOM 2046 N N . GLY A 1 261 ? 5.111 -4.873 -15.710 1.00 97.50 261 GLY A N 1
ATOM 2047 C CA . GLY A 1 261 ? 6.053 -4.770 -14.605 1.00 97.50 261 GLY A CA 1
ATOM 2048 C C . GLY A 1 261 ? 7.372 -5.484 -14.872 1.00 97.50 261 GLY A C 1
ATOM 2049 O O . GLY A 1 261 ? 7.402 -6.494 -15.569 1.00 97.50 261 GLY A O 1
ATOM 2050 N N . VAL A 1 262 ? 8.446 -4.957 -14.298 1.00 98.25 262 VAL A N 1
ATOM 2051 C CA . VAL A 1 262 ? 9.783 -5.552 -14.261 1.00 98.25 262 VAL A CA 1
ATOM 2052 C C . VAL A 1 262 ? 10.308 -5.442 -12.837 1.00 98.25 262 VAL A C 1
ATOM 2054 O O . VAL A 1 262 ? 10.176 -4.384 -12.215 1.00 98.25 262 VAL A O 1
ATOM 2057 N N . ILE A 1 263 ? 10.869 -6.528 -12.308 1.00 98.81 263 ILE A N 1
ATOM 2058 C CA . ILE A 1 263 ? 11.465 -6.548 -10.971 1.00 98.81 263 ILE A CA 1
ATOM 2059 C C . ILE A 1 263 ? 12.843 -7.193 -11.052 1.00 98.81 263 ILE A C 1
ATOM 2061 O O . ILE A 1 263 ? 12.957 -8.329 -11.502 1.00 98.81 263 ILE A O 1
ATOM 2065 N N . GLU A 1 264 ? 13.850 -6.471 -10.566 1.00 98.75 264 GLU A N 1
ATOM 2066 C CA . GLU A 1 264 ? 15.200 -6.992 -10.337 1.00 98.75 264 GLU A CA 1
ATOM 2067 C C . GLU A 1 264 ? 15.302 -7.542 -8.914 1.00 98.75 264 GLU A C 1
ATOM 2069 O O . GLU A 1 264 ? 14.860 -6.893 -7.956 1.00 98.75 264 GLU A O 1
ATOM 2074 N N . VAL A 1 265 ? 15.891 -8.728 -8.763 1.00 98.50 265 VAL A N 1
ATOM 2075 C CA . VAL A 1 265 ? 15.978 -9.443 -7.491 1.00 98.50 265 VAL A CA 1
ATOM 2076 C C . VAL A 1 265 ? 17.424 -9.508 -7.028 1.00 98.50 265 VAL A C 1
ATOM 2078 O O . VAL A 1 265 ? 18.325 -9.955 -7.732 1.00 98.50 265 VAL A O 1
ATOM 2081 N N . LYS A 1 266 ? 17.673 -9.081 -5.790 1.00 97.56 266 LYS A N 1
ATOM 2082 C CA . LYS A 1 266 ? 19.004 -9.143 -5.180 1.00 97.56 266 LYS A CA 1
ATOM 2083 C C . LYS A 1 266 ? 18.976 -9.964 -3.899 1.00 97.56 266 LYS A C 1
ATOM 2085 O O . LYS A 1 266 ? 17.986 -10.038 -3.179 1.00 97.56 266 LYS A O 1
ATOM 2090 N N . THR A 1 267 ? 20.101 -10.598 -3.596 1.00 95.25 267 THR A N 1
ATOM 2091 C CA . THR A 1 267 ? 20.279 -11.270 -2.303 1.00 95.25 267 THR A CA 1
ATOM 2092 C C . THR A 1 267 ? 20.356 -10.229 -1.193 1.00 95.25 267 THR A C 1
ATOM 2094 O O . THR A 1 267 ? 19.489 -10.191 -0.327 1.00 95.25 267 THR A O 1
ATOM 2097 N N . THR A 1 268 ? 21.338 -9.335 -1.288 1.00 96.12 268 THR A N 1
ATOM 2098 C CA . THR A 1 268 ? 21.572 -8.270 -0.317 1.00 96.12 268 THR A CA 1
ATOM 2099 C C . THR A 1 268 ? 21.586 -6.935 -1.036 1.00 96.12 268 THR A C 1
ATOM 2101 O O . THR A 1 268 ? 22.305 -6.763 -2.022 1.00 96.12 268 THR A O 1
ATOM 2104 N N . LEU A 1 269 ? 20.804 -5.981 -0.540 1.00 98.31 269 LEU A N 1
ATOM 2105 C CA . LEU A 1 269 ? 20.817 -4.612 -1.027 1.00 98.31 269 LEU A CA 1
ATOM 2106 C C . LEU A 1 269 ? 22.020 -3.867 -0.438 1.00 98.31 269 LEU A C 1
ATOM 2108 O O . LEU A 1 269 ? 21.968 -3.371 0.688 1.00 98.31 269 LEU A O 1
ATOM 2112 N N . ASN A 1 270 ? 23.089 -3.787 -1.224 1.00 98.06 270 ASN A N 1
ATOM 2113 C CA . ASN A 1 270 ? 24.237 -2.908 -1.012 1.00 98.06 270 ASN A CA 1
ATOM 2114 C C . ASN A 1 270 ? 24.395 -1.946 -2.200 1.00 98.06 270 ASN A C 1
ATOM 2116 O O . ASN A 1 270 ? 23.635 -2.022 -3.165 1.00 98.06 270 ASN A O 1
ATOM 2120 N N . THR A 1 271 ? 25.374 -1.040 -2.135 1.00 98.06 271 THR A N 1
ATOM 2121 C CA . THR A 1 271 ? 25.594 -0.020 -3.173 1.00 98.06 271 THR A CA 1
ATOM 2122 C C . THR A 1 271 ? 25.748 -0.610 -4.570 1.00 98.06 271 THR A C 1
ATOM 2124 O O . THR A 1 271 ? 25.081 -0.149 -5.491 1.00 98.06 271 THR A O 1
ATOM 2127 N N . ASN A 1 272 ? 26.566 -1.655 -4.721 1.00 97.75 272 ASN A N 1
ATOM 2128 C CA . ASN A 1 272 ? 26.805 -2.274 -6.024 1.00 97.75 272 ASN A CA 1
ATOM 2129 C C . ASN A 1 272 ? 25.536 -2.956 -6.545 1.00 97.75 272 ASN A C 1
ATOM 2131 O O . ASN A 1 272 ? 25.153 -2.750 -7.689 1.00 97.75 272 ASN A O 1
ATOM 2135 N N . ALA A 1 273 ? 24.843 -3.715 -5.691 1.00 98.00 273 ALA A N 1
ATOM 2136 C CA . ALA A 1 273 ? 23.613 -4.406 -6.064 1.00 98.00 273 ALA A CA 1
ATOM 2137 C C . ALA A 1 273 ? 22.493 -3.431 -6.467 1.00 98.00 273 ALA A C 1
ATOM 2139 O O . ALA A 1 273 ? 21.757 -3.703 -7.418 1.00 98.00 273 ALA A O 1
ATOM 2140 N N . LEU A 1 274 ? 22.372 -2.300 -5.760 1.00 98.62 274 LEU A N 1
ATOM 2141 C CA . LEU A 1 274 ? 21.420 -1.243 -6.091 1.00 98.62 274 LEU A CA 1
ATOM 2142 C C . LEU A 1 274 ? 21.780 -0.573 -7.422 1.00 98.62 274 LEU A C 1
ATOM 2144 O O . LEU A 1 274 ? 20.907 -0.436 -8.274 1.00 98.62 274 LEU A O 1
ATOM 2148 N N . ASP A 1 275 ? 23.048 -0.211 -7.628 1.00 97.81 275 ASP A N 1
ATOM 2149 C CA . ASP A 1 275 ? 23.513 0.391 -8.883 1.00 97.81 275 ASP A CA 1
ATOM 2150 C C . ASP A 1 275 ? 23.295 -0.526 -10.084 1.00 97.81 275 ASP A C 1
ATOM 2152 O O . ASP A 1 275 ? 22.798 -0.075 -11.110 1.00 97.81 275 ASP A O 1
ATOM 2156 N N . GLU A 1 276 ? 23.637 -1.809 -9.962 1.00 97.06 276 GLU A N 1
ATOM 2157 C CA . GLU A 1 276 ? 23.435 -2.798 -11.022 1.00 97.06 276 GLU A CA 1
ATOM 2158 C C . GLU A 1 276 ? 21.960 -2.917 -11.409 1.00 97.06 276 GLU A C 1
ATOM 2160 O O . GLU A 1 276 ? 21.627 -2.872 -12.591 1.00 97.06 276 GLU A O 1
ATOM 2165 N N . ALA A 1 277 ? 21.072 -3.053 -10.420 1.00 98.25 277 ALA A N 1
ATOM 2166 C CA . ALA A 1 277 ? 19.639 -3.170 -10.666 1.00 98.25 277 ALA A CA 1
ATOM 2167 C C . ALA A 1 277 ? 19.066 -1.883 -11.285 1.00 98.25 277 ALA A C 1
ATOM 2169 O O . ALA A 1 277 ? 18.286 -1.936 -12.236 1.00 98.25 277 ALA A O 1
ATOM 2170 N N . MET A 1 278 ? 19.484 -0.713 -10.790 1.00 97.81 278 MET A N 1
ATOM 2171 C CA . MET A 1 278 ? 19.099 0.572 -11.373 1.00 97.81 278 MET A CA 1
ATOM 2172 C C . MET A 1 278 ? 19.616 0.734 -12.805 1.00 97.81 278 MET A C 1
ATOM 2174 O O . MET A 1 278 ? 18.876 1.235 -13.646 1.00 97.81 278 MET A O 1
ATOM 2178 N N . GLU A 1 279 ? 20.838 0.287 -13.103 1.00 95.75 279 GLU A N 1
ATOM 2179 C CA . GLU A 1 279 ? 21.411 0.338 -14.450 1.00 95.75 279 GLU A CA 1
ATOM 2180 C C . GLU A 1 279 ? 20.641 -0.563 -15.416 1.00 95.75 279 GLU A C 1
ATOM 2182 O O . GLU A 1 279 ? 20.288 -0.112 -16.502 1.00 95.75 279 GLU A O 1
ATOM 2187 N N . ILE A 1 280 ? 20.302 -1.795 -15.015 1.00 95.62 280 ILE A N 1
ATOM 2188 C CA . ILE A 1 280 ? 19.488 -2.711 -15.833 1.00 95.62 280 ILE A CA 1
ATOM 2189 C C . ILE A 1 280 ? 18.139 -2.069 -16.172 1.00 95.62 280 ILE A C 1
ATOM 2191 O O . ILE A 1 280 ? 17.738 -2.034 -17.341 1.00 95.62 280 ILE A O 1
ATOM 2195 N N . LEU A 1 281 ? 17.447 -1.516 -15.172 1.00 95.81 281 LEU A N 1
ATOM 2196 C CA . LEU A 1 281 ? 16.142 -0.883 -15.362 1.00 95.81 281 LEU A CA 1
ATOM 2197 C C . LEU A 1 281 ? 16.248 0.406 -16.190 1.00 95.81 281 LEU A C 1
ATOM 2199 O O . LEU A 1 281 ? 15.427 0.639 -17.080 1.00 95.81 281 LEU A O 1
ATOM 2203 N N . TRP A 1 282 ? 17.267 1.229 -15.950 1.00 93.94 282 TRP A N 1
ATOM 2204 C CA . TRP A 1 282 ? 17.505 2.446 -16.721 1.00 93.94 282 TRP A CA 1
ATOM 2205 C C . TRP A 1 282 ? 17.815 2.124 -18.188 1.00 93.94 282 TRP A C 1
ATOM 2207 O O . TRP A 1 282 ? 17.133 2.636 -19.077 1.00 93.94 282 TRP A O 1
ATOM 2217 N N . ASP A 1 283 ? 18.750 1.211 -18.459 1.00 91.19 283 ASP A N 1
ATOM 2218 C CA . ASP A 1 283 ? 19.099 0.761 -19.813 1.00 91.19 283 ASP A CA 1
ATOM 2219 C C . ASP A 1 283 ? 17.879 0.215 -20.563 1.00 91.19 283 ASP A C 1
ATOM 2221 O O . ASP A 1 283 ? 17.680 0.511 -21.746 1.00 91.19 283 ASP A O 1
ATOM 2225 N N . THR A 1 284 ? 17.037 -0.553 -19.868 1.00 92.38 284 THR A N 1
ATOM 2226 C CA . THR A 1 284 ? 15.851 -1.197 -20.444 1.00 92.38 284 THR A CA 1
ATOM 2227 C C . THR A 1 284 ? 14.791 -0.181 -20.874 1.00 92.38 284 THR A C 1
ATOM 2229 O O . THR A 1 284 ? 14.118 -0.388 -21.891 1.00 92.38 284 THR A O 1
ATOM 2232 N N . PHE A 1 285 ? 14.628 0.922 -20.134 1.00 90.75 285 PHE A N 1
ATOM 2233 C CA . PHE A 1 285 ? 13.516 1.867 -20.310 1.00 90.75 285 PHE A CA 1
ATOM 2234 C C . PHE A 1 285 ? 13.922 3.276 -20.776 1.00 90.75 285 PHE A C 1
ATOM 2236 O O . PHE A 1 285 ? 13.043 4.077 -21.098 1.00 90.75 285 PHE A O 1
ATOM 2243 N N . ARG A 1 286 ? 15.214 3.604 -20.898 1.00 83.88 286 ARG A N 1
ATOM 2244 C CA . ARG A 1 286 ? 15.691 4.968 -21.225 1.00 83.88 286 ARG A CA 1
ATOM 2245 C C . ARG A 1 286 ? 15.123 5.585 -22.509 1.00 83.88 286 ARG A C 1
ATOM 2247 O O . ARG A 1 286 ? 14.935 6.794 -22.563 1.00 83.88 286 ARG A O 1
ATOM 2254 N N . ILE A 1 287 ? 14.844 4.785 -23.539 1.00 73.50 287 ILE A N 1
ATOM 2255 C CA . ILE A 1 287 ? 14.359 5.263 -24.854 1.00 73.50 287 ILE A CA 1
ATOM 2256 C C . ILE A 1 287 ? 12.939 4.798 -25.178 1.00 73.50 287 ILE A C 1
ATOM 2258 O O . ILE A 1 287 ? 12.505 4.869 -26.326 1.00 73.50 287 ILE A O 1
ATOM 2262 N N . SER A 1 288 ? 12.213 4.262 -24.202 1.00 73.44 288 SER A N 1
ATOM 2263 C CA . SER A 1 288 ? 10.969 3.560 -24.489 1.00 73.44 288 SER A CA 1
ATOM 2264 C C . SER A 1 288 ? 9.880 3.930 -23.508 1.00 73.44 288 SER A C 1
ATOM 2266 O O . SER A 1 288 ? 9.814 3.423 -22.391 1.00 73.44 288 SER A O 1
ATOM 2268 N N . GLN A 1 289 ? 9.024 4.823 -23.982 1.00 83.31 289 GLN A N 1
ATOM 2269 C CA . GLN A 1 289 ? 7.924 5.391 -23.227 1.00 83.31 289 GLN A CA 1
ATOM 2270 C C . GLN A 1 289 ? 6.642 4.629 -23.521 1.00 83.31 289 GLN A C 1
ATOM 2272 O O . GLN A 1 289 ? 6.433 4.122 -24.624 1.00 83.31 289 GLN A O 1
ATOM 2277 N N . THR A 1 290 ? 5.770 4.580 -22.529 1.00 86.38 290 THR A N 1
ATOM 2278 C CA . THR A 1 290 ? 4.430 4.017 -22.635 1.00 86.38 290 THR A CA 1
ATOM 2279 C C . THR A 1 290 ? 3.452 5.009 -22.024 1.00 86.38 290 THR A C 1
ATOM 2281 O O . THR A 1 290 ? 3.777 5.682 -21.049 1.00 86.38 290 THR A O 1
ATOM 2284 N N . ALA A 1 291 ? 2.247 5.100 -22.590 1.00 84.94 291 ALA A N 1
ATOM 2285 C CA . ALA A 1 291 ? 1.193 5.955 -22.042 1.00 84.94 291 ALA A CA 1
ATOM 2286 C C . ALA A 1 291 ? 0.781 5.518 -20.624 1.00 84.94 291 ALA A C 1
ATOM 2288 O O . ALA A 1 291 ? 0.488 6.349 -19.772 1.00 84.94 291 ALA A O 1
ATOM 2289 N N . VAL A 1 292 ? 0.786 4.207 -20.368 1.00 91.00 292 VAL A N 1
ATOM 2290 C CA . VAL A 1 292 ? 0.620 3.622 -19.034 1.00 91.00 292 VAL A CA 1
ATOM 2291 C C . VAL A 1 292 ? 2.012 3.321 -18.475 1.00 91.00 292 VAL A C 1
ATOM 2293 O O . VAL A 1 292 ? 2.724 2.522 -19.090 1.00 91.00 292 VAL A O 1
ATOM 2296 N N . PRO A 1 293 ? 2.431 3.908 -17.341 1.00 93.00 293 PRO A N 1
ATOM 2297 C CA . PRO A 1 293 ? 3.735 3.613 -16.755 1.00 93.00 293 PRO A CA 1
ATOM 2298 C C . PRO A 1 293 ? 3.905 2.129 -16.408 1.00 93.00 293 PRO A C 1
ATOM 2300 O O . PRO A 1 293 ? 3.040 1.532 -15.768 1.00 93.00 293 PRO A O 1
ATOM 2303 N N . VAL A 1 294 ? 5.047 1.553 -16.786 1.00 95.44 294 VAL A N 1
ATOM 2304 C CA . VAL A 1 294 ? 5.454 0.197 -16.389 1.00 95.44 294 VAL A CA 1
ATOM 2305 C C . VAL A 1 294 ? 5.994 0.224 -14.960 1.00 95.44 294 VAL A C 1
ATOM 2307 O O . VAL A 1 294 ? 6.806 1.091 -14.630 1.00 95.44 294 VAL A O 1
ATOM 2310 N N . PHE A 1 295 ? 5.573 -0.729 -14.125 1.00 97.88 295 PHE A N 1
ATOM 2311 C CA . PHE A 1 295 ? 6.135 -0.899 -12.786 1.00 97.88 295 PHE A CA 1
ATOM 2312 C C . PHE A 1 295 ? 7.595 -1.354 -12.864 1.00 97.88 295 PHE A C 1
ATOM 2314 O O . PHE A 1 295 ? 7.902 -2.341 -13.524 1.00 97.88 295 PHE A O 1
ATOM 2321 N N . LYS A 1 296 ? 8.491 -0.664 -12.167 1.00 98.31 296 LYS A N 1
ATOM 2322 C CA . LYS A 1 296 ? 9.914 -0.995 -12.057 1.00 98.31 296 LYS A CA 1
ATOM 2323 C C . LYS A 1 296 ? 10.263 -1.147 -10.589 1.00 98.31 296 LYS A C 1
ATOM 2325 O O . LYS A 1 296 ? 10.272 -0.160 -9.850 1.00 98.31 296 LYS A O 1
ATOM 2330 N N . GLY A 1 297 ? 10.500 -2.382 -10.174 1.00 98.62 297 GLY A N 1
ATOM 2331 C CA . GLY A 1 297 ? 10.796 -2.737 -8.797 1.00 98.62 297 GLY A CA 1
ATOM 2332 C C . GLY A 1 297 ? 12.222 -3.243 -8.621 1.00 98.62 297 GLY A C 1
ATOM 2333 O O . GLY A 1 297 ? 12.777 -3.883 -9.508 1.00 98.62 297 GLY A O 1
ATOM 2334 N N . ILE A 1 298 ? 12.789 -3.000 -7.447 1.00 98.88 298 ILE A N 1
ATOM 2335 C CA . ILE A 1 298 ? 13.967 -3.710 -6.953 1.00 98.88 298 ILE A CA 1
ATOM 2336 C C . ILE A 1 298 ? 13.552 -4.383 -5.652 1.00 98.88 298 ILE A C 1
ATOM 2338 O O . ILE A 1 298 ? 13.076 -3.715 -4.732 1.00 98.88 298 ILE A O 1
ATOM 2342 N N . PHE A 1 299 ? 13.720 -5.696 -5.575 1.00 98.62 299 PHE A N 1
ATOM 2343 C CA . PHE A 1 299 ? 13.418 -6.472 -4.381 1.00 98.62 299 PHE A CA 1
ATOM 2344 C C . PHE A 1 299 ? 14.687 -7.158 -3.892 1.00 98.62 299 PHE A C 1
ATOM 2346 O O . PHE A 1 299 ? 15.345 -7.858 -4.659 1.00 98.62 299 PHE A O 1
ATOM 2353 N N . ALA A 1 300 ? 15.038 -6.986 -2.622 1.00 97.88 300 ALA A N 1
ATOM 2354 C CA . ALA A 1 300 ? 16.135 -7.732 -2.023 1.00 97.88 300 ALA A CA 1
ATOM 2355 C C . ALA A 1 300 ? 15.711 -8.440 -0.743 1.00 97.88 300 ALA A C 1
ATOM 2357 O O . ALA A 1 300 ? 14.825 -7.973 -0.038 1.00 97.88 300 ALA A O 1
ATOM 2358 N N . TYR A 1 301 ? 16.350 -9.567 -0.438 1.00 95.62 301 TYR A N 1
ATOM 2359 C CA . TYR A 1 301 ? 16.027 -10.364 0.748 1.00 95.62 301 TYR A CA 1
ATOM 2360 C C . TYR A 1 301 ? 16.703 -9.823 2.011 1.00 95.62 301 TYR A C 1
ATOM 2362 O O . TYR A 1 301 ? 16.131 -9.870 3.096 1.00 95.62 301 TYR A O 1
ATOM 2370 N N . GLU A 1 302 ? 17.902 -9.268 1.860 1.00 95.06 302 GLU A N 1
ATOM 2371 C CA . GLU A 1 302 ? 18.714 -8.711 2.935 1.00 95.06 302 GLU A CA 1
ATOM 2372 C C . GLU A 1 302 ? 19.121 -7.264 2.630 1.00 95.06 302 GLU A C 1
ATOM 2374 O O . GLU A 1 302 ? 19.039 -6.799 1.492 1.00 95.06 302 GLU A O 1
ATOM 2379 N N . ALA A 1 303 ? 19.581 -6.538 3.649 1.00 96.56 303 ALA A N 1
ATOM 2380 C CA . ALA A 1 303 ? 20.028 -5.153 3.525 1.00 96.56 303 ALA A CA 1
ATOM 2381 C C . ALA A 1 303 ? 21.379 -4.946 4.208 1.00 96.56 303 ALA A C 1
ATOM 2383 O O . ALA A 1 303 ? 21.526 -5.311 5.374 1.00 96.56 303 ALA A O 1
ATOM 2384 N N . ASP A 1 304 ? 22.287 -4.268 3.503 1.00 97.19 304 ASP A N 1
ATOM 2385 C CA . ASP A 1 304 ? 23.504 -3.674 4.076 1.00 97.19 304 ASP A CA 1
ATOM 2386 C C . ASP A 1 304 ? 23.332 -2.166 4.337 1.00 97.19 304 ASP A C 1
ATOM 2388 O O . ASP A 1 304 ? 24.106 -1.551 5.071 1.00 97.19 304 ASP A O 1
ATOM 2392 N N . TYR A 1 305 ? 22.308 -1.546 3.744 1.00 96.44 305 TYR A N 1
ATOM 2393 C CA . TYR A 1 305 ? 21.934 -0.165 4.035 1.00 96.44 305 TYR A CA 1
ATOM 2394 C C . TYR A 1 305 ? 21.326 -0.025 5.434 1.00 96.44 305 TYR A C 1
ATOM 2396 O O . TYR A 1 305 ? 20.523 -0.845 5.872 1.00 96.44 305 TYR A O 1
ATOM 2404 N N . VAL A 1 306 ? 21.661 1.078 6.106 1.00 93.81 306 VAL A N 1
ATOM 2405 C CA . VAL A 1 306 ? 21.216 1.367 7.480 1.00 93.81 306 VAL A CA 1
ATOM 2406 C C . VAL A 1 306 ? 19.861 2.080 7.564 1.00 93.81 306 VAL A C 1
ATOM 2408 O O . VAL A 1 306 ? 19.263 2.111 8.636 1.00 93.81 306 VAL A O 1
ATOM 2411 N N . SER A 1 307 ? 19.381 2.695 6.475 1.00 96.69 307 SER A N 1
ATOM 2412 C CA . SER A 1 307 ? 18.126 3.459 6.467 1.00 96.69 307 SER A CA 1
ATOM 2413 C C . SER A 1 307 ? 17.566 3.696 5.060 1.00 96.69 307 SER A C 1
ATOM 2415 O O . SER A 1 307 ? 18.304 3.678 4.071 1.00 96.69 307 SER A O 1
ATOM 2417 N N . ASP A 1 308 ? 16.265 4.004 4.984 1.00 97.75 308 ASP A N 1
ATOM 2418 C CA . ASP A 1 308 ? 15.587 4.426 3.747 1.00 97.75 308 ASP A CA 1
ATOM 2419 C C . ASP A 1 308 ? 16.246 5.679 3.139 1.00 97.75 308 ASP A C 1
ATOM 2421 O O . ASP A 1 308 ? 16.375 5.796 1.921 1.00 97.75 308 ASP A O 1
ATOM 2425 N N . ALA A 1 309 ? 16.719 6.604 3.984 1.00 98.06 309 ALA A N 1
ATOM 2426 C CA . ALA A 1 309 ? 17.406 7.817 3.540 1.00 98.06 309 ALA A CA 1
ATOM 2427 C C . ALA A 1 309 ? 18.717 7.500 2.803 1.00 98.06 309 ALA A C 1
ATOM 2429 O O . ALA A 1 309 ? 18.974 8.081 1.753 1.00 98.06 309 ALA A O 1
ATOM 2430 N N . ALA A 1 310 ? 19.500 6.528 3.284 1.00 98.19 310 ALA A N 1
ATOM 2431 C CA . ALA A 1 310 ? 20.749 6.133 2.635 1.00 98.19 310 ALA A CA 1
ATOM 2432 C C . ALA A 1 310 ? 20.515 5.489 1.253 1.00 98.19 310 ALA A C 1
ATOM 2434 O O . ALA A 1 310 ? 21.270 5.744 0.311 1.00 98.19 310 ALA A O 1
ATOM 2435 N N . VAL A 1 311 ? 19.443 4.699 1.105 1.00 98.56 311 VAL A N 1
ATOM 2436 C CA . VAL A 1 311 ? 19.011 4.172 -0.202 1.00 98.56 311 VAL A CA 1
ATOM 2437 C C . VAL A 1 311 ? 18.581 5.320 -1.119 1.00 98.56 311 VAL A C 1
ATOM 2439 O O . VAL A 1 311 ? 19.020 5.391 -2.267 1.00 98.56 311 VAL A O 1
ATOM 2442 N N . ALA A 1 312 ? 17.776 6.258 -0.612 1.00 98.56 312 ALA A N 1
ATOM 2443 C CA . ALA A 1 312 ? 17.316 7.410 -1.381 1.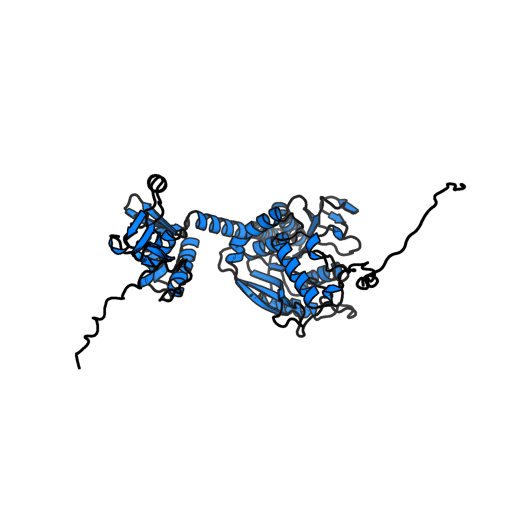00 98.56 312 ALA A CA 1
ATOM 2444 C C . ALA A 1 312 ? 18.468 8.317 -1.846 1.00 98.56 312 ALA A C 1
ATOM 2446 O O . ALA A 1 312 ? 18.480 8.756 -2.996 1.00 98.56 312 ALA A O 1
ATOM 2447 N N . ASP A 1 313 ? 19.470 8.552 -0.999 1.00 98.38 313 ASP A N 1
ATOM 2448 C CA . ASP A 1 313 ? 20.667 9.315 -1.359 1.00 98.38 313 ASP A CA 1
ATOM 2449 C C . ASP A 1 313 ? 21.476 8.619 -2.453 1.00 98.38 313 ASP A C 1
ATOM 2451 O O . ASP A 1 313 ? 21.950 9.279 -3.385 1.00 98.38 313 ASP A O 1
ATOM 2455 N N . ARG A 1 314 ? 21.571 7.283 -2.414 1.00 98.25 314 ARG A N 1
ATOM 2456 C CA . ARG A 1 314 ? 22.203 6.543 -3.507 1.00 98.25 314 ARG A CA 1
ATOM 2457 C C . ARG A 1 314 ? 21.412 6.664 -4.808 1.00 98.25 314 ARG A C 1
ATOM 2459 O O . ARG A 1 314 ? 22.020 6.926 -5.844 1.00 98.25 314 ARG A O 1
ATOM 2466 N N . MET A 1 315 ? 20.083 6.546 -4.760 1.00 98.56 315 MET A N 1
ATOM 2467 C CA . MET A 1 315 ? 19.228 6.732 -5.939 1.00 98.56 315 MET A CA 1
ATOM 2468 C C . MET A 1 315 ? 19.398 8.135 -6.544 1.00 98.56 315 MET A C 1
ATOM 2470 O O . MET A 1 315 ? 19.541 8.266 -7.758 1.00 98.56 315 MET A O 1
ATOM 2474 N N . ARG A 1 316 ? 19.459 9.189 -5.715 1.00 98.12 316 ARG A N 1
ATOM 2475 C CA . ARG A 1 316 ? 19.762 10.559 -6.176 1.00 98.12 316 ARG A CA 1
ATOM 2476 C C . ARG A 1 316 ? 21.106 10.631 -6.871 1.00 98.12 316 ARG A C 1
ATOM 2478 O O . ARG A 1 316 ? 21.193 11.176 -7.967 1.00 98.12 316 ARG A O 1
ATOM 2485 N N . HIS A 1 317 ? 22.144 10.094 -6.234 1.00 97.31 317 HIS A N 1
ATOM 2486 C CA . HIS A 1 317 ? 23.480 10.087 -6.808 1.00 97.31 317 HIS A CA 1
ATOM 2487 C C . HIS A 1 317 ? 23.484 9.399 -8.177 1.00 97.31 317 HIS A C 1
ATOM 2489 O O . HIS A 1 317 ? 24.020 9.955 -9.132 1.00 97.31 317 HIS A O 1
ATOM 2495 N N . PHE A 1 318 ? 22.827 8.243 -8.297 1.00 97.12 318 PHE A N 1
ATOM 2496 C CA . PHE A 1 318 ? 22.705 7.521 -9.558 1.00 97.12 318 PHE A CA 1
ATOM 2497 C C . PHE A 1 318 ? 22.020 8.370 -10.642 1.00 97.12 318 PHE A C 1
ATOM 2499 O O . PHE A 1 318 ? 22.618 8.603 -11.692 1.00 97.12 318 PHE A O 1
ATOM 2506 N N . TYR A 1 319 ? 20.823 8.911 -10.390 1.00 96.38 319 TYR A N 1
ATOM 2507 C CA . TYR A 1 319 ? 20.076 9.676 -11.402 1.00 96.38 319 TYR A CA 1
ATOM 2508 C C . TYR A 1 319 ? 20.679 11.042 -11.740 1.00 96.38 319 TYR A C 1
ATOM 2510 O O . TYR A 1 319 ? 20.335 11.627 -12.765 1.00 96.38 319 TYR A O 1
ATOM 2518 N N . ARG A 1 320 ? 21.563 11.569 -10.890 1.00 95.12 320 ARG A N 1
ATOM 2519 C CA . ARG A 1 320 ? 22.329 12.800 -11.147 1.00 95.12 320 ARG A CA 1
ATOM 2520 C C . ARG A 1 320 ? 23.698 12.525 -11.774 1.00 95.12 320 ARG A C 1
ATOM 2522 O O . ARG A 1 320 ? 24.433 13.463 -12.073 1.00 95.12 320 ARG A O 1
ATOM 2529 N N . SER A 1 321 ? 24.056 11.255 -11.949 1.00 94.00 321 SER A N 1
ATOM 2530 C CA . SER A 1 321 ? 25.312 10.843 -12.567 1.00 94.00 321 SER A CA 1
ATOM 2531 C C . SER A 1 321 ? 25.162 10.623 -14.076 1.00 94.00 321 SER A C 1
ATOM 2533 O O . SER A 1 321 ? 24.086 10.772 -14.665 1.00 94.00 321 SER A O 1
ATOM 2535 N N . ARG A 1 322 ? 26.279 10.273 -14.713 1.00 89.56 322 ARG A N 1
ATOM 2536 C CA . ARG A 1 322 ? 26.322 9.815 -16.102 1.00 89.56 322 ARG A CA 1
ATOM 2537 C C . ARG A 1 322 ? 26.527 8.306 -16.160 1.00 89.56 322 ARG A C 1
ATOM 2539 O O . ARG A 1 322 ? 26.990 7.715 -15.185 1.00 89.56 322 ARG A O 1
ATOM 2546 N N . ASP A 1 323 ? 26.197 7.719 -17.303 1.00 83.19 323 ASP A N 1
ATOM 2547 C CA . ASP A 1 323 ? 26.522 6.329 -17.628 1.00 83.19 323 ASP A CA 1
ATOM 2548 C C . ASP A 1 323 ? 28.046 6.063 -17.555 1.00 83.19 323 ASP A C 1
ATOM 2550 O O . ASP A 1 323 ? 28.839 7.013 -17.497 1.00 83.19 323 ASP A O 1
ATOM 2554 N N . PRO A 1 324 ? 28.499 4.793 -17.519 1.00 78.25 324 PRO A N 1
ATOM 2555 C CA . PRO A 1 324 ? 29.917 4.464 -17.353 1.00 78.25 324 PRO A CA 1
ATOM 2556 C C . PRO A 1 324 ? 30.816 5.070 -18.441 1.00 78.25 324 PRO A C 1
ATOM 2558 O O . PRO A 1 324 ? 31.930 5.507 -18.144 1.00 78.25 324 PRO A O 1
ATOM 2561 N N . ASP A 1 325 ? 30.299 5.183 -19.668 1.00 80.81 325 ASP A N 1
ATOM 2562 C CA . ASP A 1 325 ? 30.984 5.808 -20.807 1.00 80.81 325 ASP A CA 1
ATOM 2563 C C . ASP A 1 325 ? 31.017 7.348 -20.717 1.00 80.81 325 ASP A C 1
ATOM 2565 O O . ASP A 1 325 ? 31.703 8.014 -21.493 1.00 80.81 325 ASP A O 1
ATOM 2569 N N . LYS A 1 326 ? 30.309 7.931 -19.739 1.00 79.19 326 LYS A N 1
ATOM 2570 C CA . LYS A 1 326 ? 30.158 9.373 -19.472 1.00 79.19 326 LYS A CA 1
ATOM 2571 C C . LYS A 1 326 ? 29.517 10.162 -20.616 1.00 79.19 326 LYS A C 1
ATOM 2573 O O . LYS A 1 326 ? 29.647 11.393 -20.674 1.00 79.19 326 LYS A O 1
ATOM 2578 N N . ILE A 1 327 ? 28.803 9.471 -21.497 1.00 79.56 327 ILE A N 1
ATOM 2579 C CA . ILE A 1 327 ? 28.154 10.033 -22.681 1.00 79.56 327 ILE A CA 1
ATOM 2580 C C . ILE A 1 327 ? 26.739 10.493 -22.335 1.00 79.56 327 ILE A C 1
ATOM 2582 O O . ILE A 1 327 ? 26.311 11.551 -22.799 1.00 79.56 327 ILE A O 1
ATOM 2586 N N . ARG A 1 328 ? 26.007 9.726 -21.523 1.00 83.00 328 ARG A N 1
ATOM 2587 C CA . ARG A 1 328 ? 24.578 9.944 -21.272 1.00 83.00 328 ARG A CA 1
ATOM 2588 C C . ARG A 1 328 ? 24.317 10.314 -19.825 1.00 83.00 328 ARG A C 1
ATOM 2590 O O . ARG A 1 328 ? 24.875 9.729 -18.904 1.00 83.00 328 ARG A O 1
ATOM 2597 N N . GLU A 1 329 ? 23.428 11.276 -19.631 1.00 88.81 329 GLU A N 1
ATOM 2598 C CA . GLU A 1 329 ? 22.904 11.624 -18.311 1.00 88.81 329 GLU A CA 1
ATOM 2599 C C . GLU A 1 329 ? 21.846 10.591 -17.906 1.00 88.81 329 GLU A C 1
ATOM 2601 O O . GLU A 1 329 ? 20.952 10.283 -18.696 1.00 88.81 329 GLU A O 1
ATOM 2606 N N . ARG A 1 330 ? 21.942 10.063 -16.679 1.00 92.50 330 ARG A N 1
ATOM 2607 C CA . ARG A 1 330 ? 20.997 9.065 -16.143 1.00 92.50 330 ARG A CA 1
ATOM 2608 C C . ARG A 1 330 ? 19.693 9.666 -15.618 1.00 92.50 330 ARG A C 1
ATOM 2610 O O . ARG A 1 330 ? 18.858 8.946 -15.077 1.00 92.50 330 ARG A O 1
ATOM 2617 N N . GLU A 1 331 ? 19.514 10.975 -15.748 1.00 92.50 331 GLU A N 1
ATOM 2618 C CA . GLU A 1 331 ? 18.314 11.664 -15.283 1.00 92.50 331 GLU A CA 1
ATOM 2619 C C . GLU A 1 331 ? 17.028 11.121 -15.935 1.00 92.50 331 GLU A C 1
ATOM 2621 O O . GLU A 1 331 ? 17.039 10.439 -16.961 1.00 92.50 331 GLU A O 1
ATOM 2626 N N . HIS A 1 332 ? 15.883 11.450 -15.345 1.00 93.94 332 HIS A N 1
ATOM 2627 C CA . HIS A 1 332 ? 14.583 11.131 -15.901 1.00 93.94 332 HIS A CA 1
ATOM 2628 C C . HIS A 1 332 ? 14.346 12.009 -17.119 1.00 93.94 332 HIS A C 1
ATOM 2630 O O . HIS A 1 332 ? 14.255 13.229 -17.025 1.00 93.94 332 HIS A O 1
ATOM 2636 N N . TRP A 1 333 ? 14.242 11.378 -18.279 1.00 92.25 333 TRP A N 1
ATOM 2637 C CA . TRP A 1 333 ? 13.995 12.079 -19.536 1.00 92.25 333 TRP A CA 1
ATOM 2638 C C . TRP A 1 333 ? 12.502 12.300 -19.786 1.00 92.25 333 TRP A C 1
ATOM 2640 O O . TRP A 1 333 ? 12.125 13.218 -20.510 1.00 92.25 333 TRP A O 1
ATOM 2650 N N . TYR A 1 334 ? 11.654 11.496 -19.152 1.00 93.69 334 TYR A N 1
ATOM 2651 C CA . TYR A 1 334 ? 10.202 11.534 -19.259 1.00 93.69 334 TYR A CA 1
ATOM 2652 C C . TYR A 1 334 ? 9.560 11.189 -17.906 1.00 93.69 334 TYR A C 1
ATOM 2654 O O . TYR A 1 334 ? 10.231 10.760 -16.963 1.00 93.69 334 TYR A O 1
ATOM 2662 N N . MET A 1 335 ? 8.250 11.396 -17.799 1.00 93.94 335 MET A N 1
ATOM 2663 C CA . MET A 1 335 ? 7.481 11.142 -16.577 1.00 93.94 335 MET A CA 1
ATOM 2664 C C . MET A 1 335 ? 7.470 9.649 -16.208 1.00 93.94 335 MET A C 1
ATOM 2666 O O . MET A 1 335 ? 7.184 8.808 -17.054 1.00 93.94 335 MET A O 1
ATOM 2670 N N . TYR A 1 336 ? 7.708 9.320 -14.935 1.00 94.06 336 TYR A N 1
ATOM 2671 C CA . TYR A 1 336 ? 7.815 7.946 -14.420 1.00 94.06 336 TYR A CA 1
ATOM 2672 C C . TYR A 1 336 ? 8.941 7.120 -15.066 1.00 94.06 336 TYR A C 1
ATOM 2674 O O . TYR A 1 336 ? 8.798 5.908 -15.230 1.00 94.06 336 TYR A O 1
ATOM 2682 N N . ALA A 1 337 ? 10.068 7.747 -15.421 1.00 93.56 337 ALA A N 1
ATOM 2683 C CA . ALA A 1 337 ? 11.240 7.053 -15.965 1.00 93.56 337 ALA A CA 1
ATOM 2684 C C . ALA A 1 337 ? 12.031 6.252 -14.911 1.00 93.56 337 ALA A C 1
ATOM 2686 O O . ALA A 1 337 ? 12.605 5.219 -15.257 1.00 93.56 337 ALA A O 1
ATOM 2687 N N . GLY A 1 338 ? 12.002 6.647 -13.638 1.00 94.38 338 GLY A N 1
ATOM 2688 C CA . GLY A 1 338 ? 12.760 5.987 -12.575 1.00 94.38 338 GLY A CA 1
ATOM 2689 C C . GLY A 1 338 ? 12.180 4.667 -12.065 1.00 94.38 338 GLY A C 1
ATOM 2690 O O . GLY A 1 338 ? 11.108 4.211 -12.478 1.00 94.38 338 GLY A O 1
ATOM 2691 N N . VAL A 1 339 ? 12.932 4.042 -11.162 1.00 97.56 339 VAL A N 1
ATOM 2692 C CA . VAL A 1 339 ? 12.539 2.897 -10.331 1.00 97.56 339 VAL A CA 1
ATOM 2693 C C . VAL A 1 339 ? 11.421 3.316 -9.383 1.00 97.56 339 VAL A C 1
ATOM 2695 O O . VAL A 1 339 ? 11.572 4.234 -8.583 1.00 97.56 339 VAL A O 1
ATOM 2698 N N . ASN A 1 340 ? 10.293 2.612 -9.443 1.00 97.56 340 ASN A N 1
ATOM 2699 C CA . ASN A 1 340 ? 9.116 2.959 -8.660 1.00 97.56 340 ASN A CA 1
ATOM 2700 C C . ASN A 1 340 ? 9.261 2.575 -7.193 1.00 97.56 340 ASN A C 1
ATOM 2702 O O . ASN A 1 340 ? 8.818 3.340 -6.338 1.00 97.56 340 ASN A O 1
ATOM 2706 N N . MET A 1 341 ? 9.820 1.398 -6.899 1.00 98.56 341 MET A N 1
ATOM 2707 C CA . MET A 1 341 ? 9.926 0.886 -5.532 1.00 98.56 341 MET A CA 1
ATOM 2708 C C . MET A 1 341 ? 11.190 0.046 -5.343 1.00 98.56 341 MET A C 1
ATOM 2710 O O . MET A 1 341 ? 11.485 -0.828 -6.151 1.00 98.56 341 MET A O 1
ATOM 2714 N N . VAL A 1 342 ? 11.891 0.281 -4.239 1.00 98.75 342 VAL A N 1
ATOM 2715 C CA . VAL A 1 342 ? 12.981 -0.543 -3.714 1.00 98.75 342 VAL A CA 1
ATOM 2716 C C . VAL A 1 342 ? 12.513 -1.106 -2.378 1.00 98.75 342 VAL A C 1
ATOM 2718 O O . VAL A 1 342 ? 12.154 -0.338 -1.485 1.00 98.75 342 VAL A O 1
ATOM 2721 N N . CYS A 1 343 ? 12.489 -2.427 -2.237 1.00 98.44 343 CYS A N 1
ATOM 2722 C CA . CYS A 1 343 ? 11.964 -3.099 -1.055 1.00 98.44 343 CYS A CA 1
ATOM 2723 C C . CYS A 1 343 ? 12.956 -4.126 -0.514 1.00 98.44 343 CYS A C 1
ATOM 2725 O O . CYS A 1 343 ? 13.470 -4.961 -1.257 1.00 98.44 343 CYS A O 1
ATOM 2727 N N . VAL A 1 344 ? 13.178 -4.067 0.799 1.00 97.56 344 VAL A N 1
ATOM 2728 C CA . VAL A 1 344 ? 13.756 -5.154 1.585 1.00 97.56 344 VAL A CA 1
ATOM 2729 C C . VAL A 1 344 ? 12.768 -5.494 2.701 1.00 97.56 344 VAL A C 1
ATOM 2731 O O . VAL A 1 344 ? 12.502 -4.614 3.532 1.00 97.56 344 VAL A O 1
ATOM 2734 N N . PRO A 1 345 ? 12.222 -6.725 2.748 1.00 95.00 345 PRO A N 1
ATOM 2735 C CA . PRO A 1 345 ? 11.256 -7.154 3.757 1.00 95.00 345 PRO A CA 1
ATOM 2736 C C . PRO A 1 345 ? 11.661 -6.746 5.172 1.00 95.00 345 PRO A C 1
ATOM 2738 O O . PRO A 1 345 ? 12.814 -6.922 5.563 1.00 95.00 345 PRO A O 1
ATOM 2741 N N . GLN A 1 346 ? 10.724 -6.175 5.933 1.00 90.75 346 GLN A N 1
ATOM 2742 C CA . GLN A 1 346 ? 10.877 -5.713 7.325 1.00 90.75 346 GLN A CA 1
ATOM 2743 C C . GLN A 1 346 ? 11.953 -4.635 7.575 1.00 90.75 346 GLN A C 1
ATOM 2745 O O . GLN A 1 346 ? 11.974 -4.042 8.651 1.00 90.75 346 GLN A O 1
ATOM 2750 N N . LYS A 1 347 ? 12.823 -4.338 6.603 1.00 94.19 347 LYS A N 1
ATOM 2751 C CA . LYS A 1 347 ? 14.016 -3.503 6.787 1.00 94.19 347 LYS A CA 1
ATOM 2752 C C . LYS A 1 347 ? 13.888 -2.156 6.089 1.00 94.19 347 LYS A C 1
ATOM 2754 O O . LYS A 1 347 ? 13.851 -1.131 6.761 1.00 94.19 347 LYS A O 1
ATOM 2759 N N . LEU A 1 348 ? 13.785 -2.146 4.759 1.00 96.75 348 LEU A N 1
ATOM 2760 C CA . LEU A 1 348 ? 13.919 -0.929 3.952 1.00 96.75 348 LEU A CA 1
ATOM 2761 C C . LEU A 1 348 ? 12.802 -0.809 2.925 1.00 96.75 348 LEU A C 1
ATOM 2763 O O . LEU A 1 348 ? 12.368 -1.797 2.332 1.00 96.75 348 LEU A O 1
ATOM 2767 N N . PHE A 1 349 ? 12.342 0.414 2.696 1.00 97.88 349 PHE A N 1
ATOM 2768 C CA . PHE A 1 349 ? 11.411 0.699 1.617 1.00 97.88 349 PHE A CA 1
ATOM 2769 C C . PHE A 1 349 ? 11.601 2.122 1.105 1.00 97.88 349 PHE A C 1
ATOM 2771 O O . PHE A 1 349 ? 11.418 3.074 1.854 1.00 97.88 349 PHE A O 1
ATOM 2778 N N . VAL A 1 350 ? 11.898 2.274 -0.182 1.00 98.44 350 VAL A N 1
ATOM 2779 C CA . VAL A 1 350 ? 11.930 3.579 -0.853 1.00 98.44 350 VAL A CA 1
ATOM 2780 C C . VAL A 1 350 ? 11.049 3.509 -2.083 1.00 98.44 350 VAL A C 1
ATOM 2782 O O . VAL A 1 350 ? 11.175 2.589 -2.885 1.00 98.44 350 VAL A O 1
ATOM 2785 N N . ARG A 1 351 ? 10.166 4.489 -2.262 1.00 97.38 351 ARG A N 1
ATOM 2786 C CA . ARG A 1 351 ? 9.373 4.631 -3.486 1.00 97.38 351 ARG A CA 1
ATOM 2787 C C . ARG A 1 351 ? 9.553 5.994 -4.125 1.00 97.38 351 ARG A C 1
ATOM 2789 O O . ARG A 1 351 ? 9.657 7.005 -3.428 1.00 97.38 351 ARG A O 1
ATOM 2796 N N . GLU A 1 352 ? 9.475 6.009 -5.445 1.00 97.44 352 GLU A N 1
ATOM 2797 C CA . GLU A 1 352 ? 9.374 7.220 -6.243 1.00 97.44 352 GLU A CA 1
ATOM 2798 C C . GLU A 1 352 ? 7.908 7.558 -6.526 1.00 97.44 352 GLU A C 1
ATOM 2800 O O . GLU A 1 352 ? 7.115 6.723 -6.973 1.00 97.44 352 GLU A O 1
ATOM 2805 N N . THR A 1 353 ? 7.545 8.816 -6.292 1.00 95.12 353 THR A N 1
ATOM 2806 C CA . THR A 1 353 ? 6.241 9.377 -6.663 1.00 95.12 353 THR A CA 1
ATOM 2807 C C . THR A 1 353 ? 6.417 10.776 -7.242 1.00 95.12 353 THR A C 1
ATOM 2809 O O . THR A 1 353 ? 7.505 11.340 -7.185 1.00 95.12 353 THR A O 1
ATOM 2812 N N . TYR A 1 354 ? 5.351 11.345 -7.802 1.00 96.31 354 TYR A N 1
ATOM 2813 C CA . TYR A 1 354 ? 5.360 12.717 -8.300 1.00 96.31 354 TYR A CA 1
ATOM 2814 C C . TYR A 1 354 ? 4.558 13.613 -7.363 1.00 96.31 354 TYR A C 1
ATOM 2816 O O . TYR A 1 354 ? 3.360 13.395 -7.174 1.00 96.31 354 TYR A O 1
ATOM 2824 N N . LYS A 1 355 ? 5.222 14.619 -6.790 1.00 95.56 355 LYS A N 1
ATOM 2825 C CA . LYS A 1 355 ? 4.586 15.681 -6.009 1.00 95.56 355 LYS A CA 1
ATOM 2826 C C . LYS A 1 355 ? 4.169 16.796 -6.954 1.00 95.56 355 LYS A C 1
ATOM 2828 O O . LYS A 1 355 ? 4.993 17.282 -7.722 1.00 95.56 355 LYS A O 1
ATOM 2833 N N . ILE A 1 356 ? 2.906 17.199 -6.887 1.00 95.31 356 ILE A N 1
ATOM 2834 C CA . ILE A 1 356 ? 2.377 18.346 -7.626 1.00 95.31 356 ILE A CA 1
ATOM 2835 C C . ILE A 1 356 ? 2.650 19.605 -6.779 1.00 95.31 356 ILE A C 1
ATOM 2837 O O . ILE A 1 356 ? 2.114 19.688 -5.673 1.00 95.31 356 ILE A O 1
ATOM 2841 N N . PRO A 1 357 ? 3.514 20.543 -7.219 1.00 94.69 357 PRO A N 1
ATOM 2842 C CA . PRO A 1 357 ? 3.793 21.772 -6.475 1.00 94.69 357 PRO A CA 1
ATOM 2843 C C . PRO A 1 357 ? 2.579 22.703 -6.428 1.00 94.69 357 PRO A C 1
ATOM 2845 O O . PRO A 1 357 ? 1.776 22.708 -7.360 1.00 94.69 357 PRO A O 1
ATOM 2848 N N . GLU A 1 358 ? 2.478 23.533 -5.390 1.00 94.38 358 GLU A N 1
ATOM 2849 C CA . GLU A 1 358 ? 1.458 24.595 -5.321 1.00 94.38 358 GLU A CA 1
ATOM 2850 C C . GLU A 1 358 ? 1.661 25.655 -6.413 1.00 94.38 358 GLU A C 1
ATOM 2852 O O . GLU A 1 358 ? 0.692 26.121 -6.999 1.00 94.38 358 GLU A O 1
ATOM 2857 N N . ASP A 1 359 ? 2.916 25.986 -6.732 1.00 94.94 359 ASP A N 1
ATOM 2858 C CA . ASP A 1 359 ? 3.255 26.849 -7.866 1.00 94.94 359 ASP A CA 1
ATOM 2859 C C . ASP A 1 359 ? 2.945 26.128 -9.183 1.00 94.94 359 ASP A C 1
ATOM 2861 O O . ASP A 1 359 ? 3.636 25.177 -9.562 1.00 94.94 359 ASP A O 1
ATOM 2865 N N . GLU A 1 360 ? 1.893 26.577 -9.867 1.00 93.56 360 GLU A N 1
ATOM 2866 C CA . GLU A 1 360 ? 1.388 26.001 -11.116 1.00 93.56 360 GLU A CA 1
ATOM 2867 C C . GLU A 1 360 ? 2.396 26.084 -12.270 1.00 93.56 360 GLU A C 1
ATOM 2869 O O . GLU A 1 360 ? 2.380 25.221 -13.145 1.00 93.56 360 GLU A O 1
ATOM 2874 N N . SER A 1 361 ? 3.350 27.024 -12.223 1.00 94.44 361 SER A N 1
ATOM 2875 C CA . SER A 1 361 ? 4.394 27.163 -13.248 1.00 94.44 361 SER A CA 1
ATOM 2876 C C . SER A 1 361 ? 5.434 26.036 -13.223 1.00 94.44 361 SER A C 1
ATOM 2878 O O . SER A 1 361 ? 6.169 25.831 -14.194 1.00 94.44 361 SER A O 1
ATOM 2880 N N . LEU A 1 362 ? 5.505 25.284 -12.120 1.00 96.62 362 LEU A N 1
ATOM 2881 C CA . LEU A 1 362 ? 6.430 24.171 -11.962 1.00 96.62 362 LEU A CA 1
ATOM 2882 C C . LEU A 1 362 ? 5.790 22.852 -12.400 1.00 96.62 362 LEU A C 1
ATOM 2884 O O . LEU A 1 362 ? 4.642 22.539 -12.072 1.00 96.62 362 LEU A O 1
ATOM 2888 N N . PHE A 1 363 ? 6.587 22.021 -13.072 1.00 97.88 363 PHE A N 1
ATOM 2889 C CA . PHE A 1 363 ? 6.217 20.643 -13.383 1.00 97.88 363 PHE A CA 1
ATOM 2890 C C . PHE A 1 363 ? 6.049 19.818 -12.098 1.00 97.88 363 PHE A C 1
ATOM 2892 O O . PHE A 1 363 ? 6.716 20.098 -11.094 1.00 97.88 363 PHE A O 1
ATOM 2899 N N . PRO A 1 364 ? 5.236 18.748 -12.115 1.00 97.75 364 PRO A N 1
ATOM 2900 C CA . PRO A 1 364 ? 5.270 17.742 -11.062 1.00 97.75 364 PRO A CA 1
ATOM 2901 C C . PRO A 1 364 ? 6.692 17.206 -10.850 1.00 97.75 364 PRO A C 1
ATOM 2903 O O . PRO A 1 364 ? 7.376 16.829 -11.803 1.00 97.75 364 PRO A O 1
ATOM 2906 N N . GLN A 1 365 ? 7.136 17.165 -9.596 1.00 97.44 365 GLN A N 1
ATOM 2907 C CA . GLN A 1 365 ? 8.515 16.842 -9.236 1.00 97.44 365 GLN A CA 1
ATOM 2908 C C . GLN A 1 365 ? 8.637 15.383 -8.780 1.00 97.44 365 GLN A C 1
ATOM 2910 O O . GLN A 1 365 ? 7.855 14.964 -7.919 1.00 97.44 365 GLN A O 1
ATOM 2915 N N . PRO A 1 366 ? 9.611 14.606 -9.294 1.00 97.56 366 PRO A N 1
ATOM 2916 C CA . PRO A 1 366 ? 9.879 13.270 -8.784 1.00 97.56 366 PRO A CA 1
ATOM 2917 C C . PRO A 1 366 ? 10.504 13.366 -7.386 1.00 97.56 366 PRO A C 1
ATOM 2919 O O . PRO A 1 366 ? 11.546 14.000 -7.182 1.00 97.56 366 PRO A O 1
ATOM 2922 N N . ILE A 1 367 ? 9.851 12.734 -6.416 1.00 97.69 367 ILE A N 1
ATOM 2923 C CA . ILE A 1 367 ? 10.246 12.703 -5.008 1.00 97.69 367 ILE A CA 1
ATOM 2924 C C . ILE A 1 367 ? 10.403 11.264 -4.529 1.00 97.69 367 ILE A C 1
ATOM 2926 O O . ILE A 1 367 ? 9.719 10.354 -5.009 1.00 97.69 367 ILE A O 1
ATOM 2930 N N . LEU A 1 368 ? 11.279 11.072 -3.548 1.00 98.44 368 LEU A N 1
ATOM 2931 C CA . LEU A 1 368 ? 11.450 9.799 -2.862 1.00 98.44 368 LEU A CA 1
ATOM 2932 C C . LEU A 1 368 ? 10.733 9.843 -1.518 1.00 98.44 368 LEU A C 1
ATOM 2934 O O . LEU A 1 368 ? 10.719 10.863 -0.835 1.00 98.44 368 LEU A O 1
ATOM 2938 N N . SER A 1 369 ? 10.144 8.720 -1.128 1.00 97.56 369 SER A N 1
ATOM 2939 C CA . SER A 1 369 ? 9.522 8.567 0.186 1.00 97.56 369 SER A CA 1
ATOM 2940 C C . SER A 1 369 ? 9.815 7.194 0.769 1.00 97.56 369 SER A C 1
ATOM 2942 O O . SER A 1 369 ? 9.850 6.201 0.040 1.00 97.56 369 SER A O 1
ATOM 2944 N N . GLY A 1 370 ? 10.030 7.167 2.080 1.00 96.25 370 GLY A N 1
ATOM 2945 C CA . GLY A 1 370 ? 10.111 5.956 2.881 1.00 96.25 370 GLY A CA 1
ATOM 2946 C C . GLY A 1 370 ? 8.762 5.596 3.492 1.00 96.25 370 GLY A C 1
ATOM 2947 O O . GLY A 1 370 ? 7.7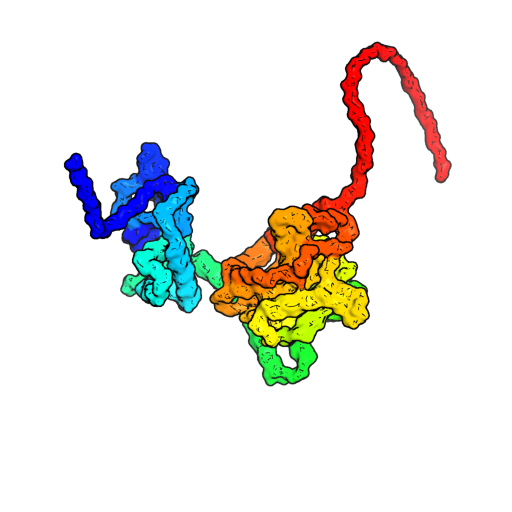84 6.343 3.376 1.00 96.25 370 GLY A O 1
ATOM 2948 N N . VAL A 1 371 ? 8.715 4.450 4.167 1.00 92.31 371 VAL A N 1
ATOM 2949 C CA . VAL A 1 371 ? 7.503 3.969 4.841 1.00 92.31 371 VAL A CA 1
ATOM 2950 C C . VAL A 1 371 ? 7.840 3.444 6.225 1.00 92.31 371 VAL A C 1
ATOM 2952 O O . VAL A 1 371 ? 8.691 2.568 6.374 1.00 92.31 371 VAL A O 1
ATOM 2955 N N . VAL A 1 372 ? 7.104 3.910 7.228 1.00 89.56 372 VAL A N 1
ATOM 2956 C CA . VAL A 1 372 ? 7.173 3.409 8.602 1.00 89.56 372 VAL A CA 1
ATOM 2957 C C . VAL A 1 372 ? 5.829 2.792 8.966 1.00 89.56 372 VAL A C 1
ATOM 2959 O O . VAL A 1 372 ? 4.785 3.397 8.743 1.00 89.56 372 VAL A O 1
ATOM 2962 N N . SER A 1 373 ? 5.850 1.596 9.544 1.00 86.44 373 SER A N 1
ATOM 2963 C CA . SER A 1 373 ? 4.666 0.950 10.110 1.00 86.44 373 SER A CA 1
ATOM 2964 C C . SER A 1 373 ? 5.000 0.467 11.512 1.00 86.44 373 SER A C 1
ATOM 2966 O O . SER A 1 373 ? 6.081 -0.077 11.731 1.00 86.44 373 SER A O 1
ATOM 2968 N N . SER A 1 374 ? 4.082 0.674 12.452 1.00 84.00 374 SER A N 1
ATOM 2969 C CA . SER A 1 374 ? 4.138 0.070 13.787 1.00 84.00 374 SER A CA 1
ATOM 2970 C C . SER A 1 374 ? 3.477 -1.310 13.829 1.00 84.00 374 SER A C 1
ATOM 2972 O O . SER A 1 374 ? 3.499 -1.964 14.870 1.00 84.00 374 SER A O 1
ATOM 2974 N N . TRP A 1 375 ? 2.871 -1.754 12.722 1.00 89.81 375 TRP A N 1
ATOM 2975 C CA . TRP A 1 375 ? 2.214 -3.052 12.658 1.00 89.81 375 TRP A CA 1
ATOM 2976 C C . TRP A 1 375 ? 3.241 -4.198 12.700 1.00 89.81 375 TRP A C 1
ATOM 2978 O O . TRP A 1 375 ? 4.241 -4.120 11.980 1.00 89.81 375 TRP A O 1
ATOM 2988 N N . PRO A 1 376 ? 3.008 -5.264 13.489 1.00 87.19 376 PRO A N 1
ATOM 2989 C CA . PRO A 1 376 ? 3.896 -6.426 13.531 1.00 87.19 376 PRO A CA 1
ATOM 2990 C C . PRO A 1 376 ? 4.016 -7.148 12.178 1.00 87.19 376 PRO A C 1
ATOM 2992 O O . PRO A 1 376 ? 3.039 -7.275 11.446 1.00 87.19 376 PRO A O 1
ATOM 2995 N N . GLY A 1 377 ? 5.195 -7.694 11.875 1.00 88.62 377 GLY A N 1
ATOM 2996 C CA . GLY A 1 377 ? 5.441 -8.451 10.640 1.00 88.62 377 GLY A CA 1
ATOM 2997 C C . GLY A 1 377 ? 5.874 -7.585 9.454 1.00 88.62 377 GLY A C 1
ATOM 2998 O O . GLY A 1 377 ? 6.283 -6.431 9.615 1.00 88.62 377 GLY A O 1
ATOM 2999 N N . ASP A 1 378 ? 5.834 -8.149 8.244 1.00 91.56 378 ASP A N 1
ATOM 3000 C CA . ASP A 1 378 ? 6.339 -7.474 7.051 1.00 91.56 378 ASP A CA 1
ATOM 3001 C C . ASP A 1 378 ? 5.270 -6.720 6.264 1.00 91.56 378 ASP A C 1
ATOM 3003 O O . ASP A 1 378 ? 4.683 -7.188 5.290 1.00 91.56 378 ASP A O 1
ATOM 3007 N N . THR A 1 379 ? 5.099 -5.462 6.632 1.00 91.56 379 THR A N 1
ATOM 3008 C CA . THR A 1 379 ? 4.196 -4.565 5.913 1.00 91.56 379 THR A CA 1
ATOM 3009 C C . THR A 1 379 ? 4.773 -4.063 4.579 1.00 91.56 379 THR A C 1
ATOM 3011 O O . THR A 1 379 ? 4.025 -3.705 3.666 1.00 91.56 379 THR A O 1
ATOM 3014 N N . LYS A 1 380 ? 6.103 -4.059 4.420 1.00 94.12 380 LYS A N 1
ATOM 3015 C CA . LYS A 1 380 ? 6.789 -3.439 3.274 1.00 94.12 380 LYS A CA 1
ATOM 3016 C C . LYS A 1 380 ? 6.615 -4.262 1.998 1.00 94.12 380 LYS A C 1
ATOM 3018 O O . LYS A 1 380 ? 6.345 -3.680 0.948 1.00 94.12 380 LYS A O 1
ATOM 3023 N N . THR A 1 381 ? 6.689 -5.593 2.083 1.00 94.25 381 THR A N 1
ATOM 3024 C CA . THR A 1 381 ? 6.446 -6.466 0.921 1.00 94.25 381 THR A CA 1
ATOM 3025 C C . THR A 1 381 ? 5.014 -6.359 0.430 1.00 94.25 381 THR A C 1
ATOM 3027 O O . THR A 1 381 ? 4.794 -6.174 -0.763 1.00 94.25 381 THR A O 1
ATOM 3030 N N . ALA A 1 382 ? 4.021 -6.389 1.317 1.00 92.25 382 ALA A N 1
ATOM 3031 C CA . ALA A 1 382 ? 2.639 -6.191 0.891 1.00 92.25 382 ALA A CA 1
ATOM 3032 C C . ALA A 1 382 ? 2.443 -4.823 0.216 1.00 92.25 382 ALA A C 1
ATOM 3034 O O . ALA A 1 382 ? 1.744 -4.737 -0.794 1.00 92.25 382 ALA A O 1
ATOM 3035 N N . PHE A 1 383 ? 3.130 -3.774 0.682 1.00 93.31 383 PHE A N 1
ATOM 3036 C CA . PHE A 1 383 ? 3.079 -2.488 -0.003 1.00 93.31 383 PHE A CA 1
ATOM 3037 C C . PHE A 1 383 ? 3.736 -2.507 -1.393 1.00 93.31 383 PHE A C 1
ATOM 3039 O O . PHE A 1 383 ? 3.186 -1.946 -2.343 1.00 93.31 383 PHE A O 1
ATOM 3046 N N . PHE A 1 384 ? 4.868 -3.198 -1.539 1.00 95.94 384 PHE A N 1
ATOM 3047 C CA . PHE A 1 384 ? 5.518 -3.425 -2.832 1.00 95.94 384 PHE A CA 1
ATOM 3048 C C . PHE A 1 384 ? 4.582 -4.138 -3.823 1.00 95.94 384 PHE A C 1
ATOM 3050 O O . PHE A 1 384 ? 4.433 -3.715 -4.971 1.00 95.94 384 PHE A O 1
ATOM 3057 N N . LEU A 1 385 ? 3.901 -5.187 -3.359 1.00 94.56 385 LEU A N 1
ATOM 3058 C CA . LEU A 1 385 ? 2.997 -6.006 -4.166 1.00 94.56 385 LEU A CA 1
ATOM 3059 C C . LEU A 1 385 ? 1.721 -5.245 -4.555 1.00 94.56 385 LEU A C 1
ATOM 3061 O O . LEU A 1 385 ? 1.339 -5.258 -5.724 1.00 94.56 385 LEU A O 1
ATOM 3065 N N . GLY A 1 386 ? 1.109 -4.506 -3.624 1.00 92.88 386 GLY A N 1
ATOM 3066 C CA . GLY A 1 386 ? 0.003 -3.594 -3.941 1.00 92.88 386 GLY A CA 1
ATOM 3067 C C . GLY A 1 386 ? 0.424 -2.504 -4.938 1.00 92.88 386 GLY A C 1
ATOM 3068 O O . GLY A 1 386 ? -0.321 -2.165 -5.861 1.00 92.88 386 GLY A O 1
ATOM 3069 N N . GLY A 1 387 ? 1.666 -2.024 -4.818 1.00 94.25 387 GLY A N 1
ATOM 3070 C CA . GLY A 1 387 ? 2.314 -1.146 -5.787 1.00 94.25 387 GLY A CA 1
ATOM 3071 C C . GLY A 1 387 ? 2.314 -1.728 -7.198 1.00 94.25 387 GLY A C 1
ATOM 3072 O O . GLY A 1 387 ? 1.801 -1.079 -8.112 1.00 94.25 387 GLY A O 1
ATOM 3073 N N . LEU A 1 388 ? 2.808 -2.956 -7.374 1.00 96.12 388 LEU A N 1
ATOM 3074 C CA . LEU A 1 388 ? 2.772 -3.670 -8.654 1.00 96.12 388 LEU A CA 1
ATOM 3075 C C . LEU A 1 388 ? 1.339 -3.803 -9.189 1.00 96.12 388 LEU A C 1
ATOM 3077 O O . LEU A 1 388 ? 1.078 -3.431 -10.333 1.00 96.12 388 LEU A O 1
ATOM 3081 N N . LEU A 1 389 ? 0.398 -4.283 -8.369 1.00 94.50 389 LEU A N 1
ATOM 3082 C CA . LEU A 1 389 ? -0.985 -4.517 -8.802 1.00 94.50 389 LEU A CA 1
ATOM 3083 C C . LEU A 1 389 ? -1.676 -3.234 -9.287 1.00 94.50 389 LEU A C 1
ATOM 3085 O O . LEU A 1 389 ? -2.423 -3.274 -10.264 1.00 94.50 389 LEU A O 1
ATOM 3089 N N . SER A 1 390 ? -1.376 -2.080 -8.681 1.00 93.75 390 SER A N 1
ATOM 3090 C CA . SER A 1 390 ? -1.935 -0.790 -9.117 1.00 93.75 390 SER A CA 1
ATOM 3091 C C . SER A 1 390 ? -1.533 -0.393 -10.551 1.00 93.75 390 SER A C 1
ATOM 3093 O O . SER A 1 390 ? -2.265 0.353 -11.212 1.00 93.75 390 SER A O 1
ATOM 3095 N N . HIS A 1 391 ? -0.410 -0.917 -11.064 1.00 94.50 391 HIS A N 1
ATOM 3096 C CA . HIS A 1 391 ? 0.082 -0.665 -12.426 1.00 94.50 391 HIS A CA 1
ATOM 3097 C C . HIS A 1 391 ? -0.554 -1.574 -13.479 1.00 94.50 391 HIS A C 1
ATOM 3099 O O . HIS A 1 391 ? -0.486 -1.266 -14.669 1.00 94.50 391 HIS A O 1
ATOM 3105 N N . LEU A 1 392 ? -1.181 -2.680 -13.069 1.00 94.94 392 LEU A N 1
ATOM 3106 C CA . LEU A 1 392 ? -1.795 -3.613 -14.005 1.00 94.94 392 LEU A CA 1
ATOM 3107 C C . LEU A 1 392 ? -3.013 -2.979 -14.678 1.00 94.94 392 LEU A C 1
ATOM 3109 O O . LEU A 1 392 ? -3.779 -2.240 -14.064 1.00 94.94 392 LEU A O 1
ATOM 3113 N N . ASP A 1 393 ? -3.201 -3.268 -15.957 1.00 92.88 393 ASP A N 1
ATOM 3114 C CA . ASP A 1 393 ? -4.339 -2.808 -16.744 1.00 92.88 393 ASP A CA 1
ATOM 3115 C C . ASP A 1 393 ? -5.556 -3.714 -16.501 1.00 92.88 393 ASP A C 1
ATOM 3117 O O . ASP A 1 393 ? -5.758 -4.755 -17.128 1.00 92.88 393 ASP A O 1
ATOM 3121 N N . LEU A 1 394 ? -6.321 -3.367 -15.478 1.00 91.44 394 LEU A N 1
ATOM 3122 C CA . LEU A 1 394 ? -7.531 -4.071 -15.077 1.00 91.44 394 LEU A CA 1
ATOM 3123 C C . LEU A 1 394 ? -8.727 -3.150 -15.290 1.00 91.44 394 LEU A C 1
ATOM 3125 O O . LEU A 1 394 ? -8.597 -1.929 -15.197 1.00 91.44 394 LEU A O 1
ATOM 3129 N N . SER A 1 395 ? -9.906 -3.743 -15.501 1.00 88.88 395 SER A N 1
ATOM 3130 C CA . SER A 1 395 ? -11.158 -2.982 -15.447 1.00 88.88 395 SER A CA 1
ATOM 3131 C C . SER A 1 395 ? -11.264 -2.214 -14.125 1.00 88.88 395 SER A C 1
ATOM 3133 O O . SER A 1 395 ? -10.787 -2.693 -13.093 1.00 88.88 395 SER A O 1
ATOM 3135 N N . SER A 1 396 ? -11.917 -1.051 -14.139 1.00 84.06 396 SER A N 1
ATOM 3136 C CA . SER A 1 396 ? -12.070 -0.176 -12.969 1.00 84.06 396 SER A CA 1
ATOM 3137 C C . SER A 1 396 ? -12.536 -0.915 -11.710 1.00 84.06 396 SER A C 1
ATOM 3139 O O . SER A 1 396 ? -11.954 -0.736 -10.642 1.00 84.06 396 SER A O 1
ATOM 3141 N N . VAL A 1 397 ? -13.525 -1.809 -11.842 1.00 87.38 397 VAL A N 1
ATOM 3142 C CA . VAL A 1 397 ? -14.059 -2.606 -10.723 1.00 87.38 397 VAL A CA 1
ATOM 3143 C C . VAL A 1 397 ? -13.012 -3.583 -10.191 1.00 87.38 397 VAL A C 1
ATOM 3145 O O . VAL A 1 397 ? -12.670 -3.530 -9.014 1.00 87.38 397 VAL A O 1
ATOM 3148 N N . ALA A 1 398 ? -12.441 -4.423 -11.063 1.00 90.25 398 ALA A N 1
ATOM 3149 C CA . ALA A 1 398 ? -11.440 -5.412 -10.658 1.00 90.25 398 ALA A CA 1
ATOM 3150 C C . ALA A 1 398 ? -10.191 -4.754 -10.053 1.00 90.25 398 ALA A C 1
ATOM 3152 O O . ALA A 1 398 ? -9.605 -5.269 -9.102 1.00 90.25 398 ALA A O 1
ATOM 3153 N N . LYS A 1 399 ? -9.798 -3.595 -10.588 1.00 89.75 399 LYS A N 1
ATOM 3154 C CA . LYS A 1 399 ? -8.705 -2.800 -10.045 1.00 89.75 399 LYS A CA 1
ATOM 3155 C C . LYS A 1 399 ? -9.036 -2.266 -8.653 1.00 89.75 399 LYS A C 1
ATOM 3157 O O . LYS A 1 399 ? -8.219 -2.412 -7.750 1.00 89.75 399 LYS A O 1
ATOM 3162 N N . SER A 1 400 ? -10.213 -1.661 -8.482 1.00 85.88 400 SER A N 1
ATOM 3163 C CA . SER A 1 400 ? -10.647 -1.126 -7.190 1.00 85.88 400 SER A CA 1
ATOM 3164 C C . SER A 1 400 ? -10.659 -2.215 -6.116 1.00 85.88 400 SER A C 1
ATOM 3166 O O . SER A 1 400 ? -10.124 -2.000 -5.032 1.00 85.88 400 SER A O 1
ATOM 3168 N N . ASP A 1 401 ? -11.165 -3.408 -6.437 1.00 86.94 401 ASP A N 1
ATOM 3169 C CA . ASP A 1 401 ? -11.170 -4.544 -5.510 1.00 86.94 401 ASP A CA 1
ATOM 3170 C C . ASP A 1 401 ? -9.754 -5.038 -5.175 1.00 86.94 401 ASP A C 1
ATOM 3172 O O . ASP A 1 401 ? -9.446 -5.274 -4.006 1.00 86.94 401 ASP A O 1
ATOM 3176 N N . ALA A 1 402 ? -8.862 -5.129 -6.169 1.00 86.62 402 ALA A N 1
ATOM 3177 C CA . ALA A 1 402 ? -7.469 -5.520 -5.947 1.00 86.62 402 ALA A CA 1
ATOM 3178 C C . ALA A 1 402 ? -6.716 -4.533 -5.039 1.00 86.62 402 ALA A C 1
ATOM 3180 O O . ALA A 1 402 ? -5.899 -4.950 -4.225 1.00 86.62 402 ALA A O 1
ATOM 3181 N N . ILE A 1 403 ? -6.994 -3.232 -5.149 1.00 83.31 403 ILE A N 1
ATOM 3182 C CA . ILE A 1 403 ? -6.366 -2.196 -4.312 1.00 83.31 403 ILE A CA 1
ATOM 3183 C C . ILE A 1 403 ? -6.936 -2.222 -2.897 1.00 83.31 403 ILE A C 1
ATOM 3185 O O . ILE A 1 403 ? -6.173 -2.213 -1.931 1.00 83.31 403 ILE A O 1
ATOM 3189 N N . ARG A 1 404 ? -8.263 -2.348 -2.769 1.00 84.44 404 ARG A N 1
ATOM 3190 C CA . ARG A 1 404 ? -8.960 -2.441 -1.477 1.00 84.44 404 ARG A CA 1
ATOM 3191 C C . ARG A 1 404 ? -8.494 -3.606 -0.621 1.00 84.44 404 ARG A C 1
ATOM 3193 O O . ARG A 1 404 ? -8.631 -3.551 0.600 1.00 84.44 404 ARG A O 1
ATOM 3200 N N . LEU A 1 405 ? -7.932 -4.644 -1.242 1.00 84.06 405 LEU A N 1
ATOM 3201 C CA . LEU A 1 405 ? -7.269 -5.721 -0.520 1.00 84.06 405 LEU A CA 1
ATOM 3202 C C . LEU A 1 405 ? -6.148 -5.186 0.383 1.00 84.06 405 LEU A C 1
ATOM 3204 O O . LEU A 1 405 ? -6.029 -5.653 1.508 1.00 84.06 405 LEU A O 1
ATOM 3208 N N . PHE A 1 406 ? -5.373 -4.201 -0.082 1.00 85.88 406 PHE A N 1
ATOM 3209 C CA . PHE A 1 406 ? -4.210 -3.652 0.620 1.00 85.88 406 PHE A CA 1
ATOM 3210 C C . PHE A 1 406 ? -4.533 -2.420 1.471 1.00 85.88 406 PHE A C 1
ATOM 3212 O O . PHE A 1 406 ? -3.810 -2.171 2.435 1.00 85.88 406 PHE A O 1
ATOM 3219 N N . ASP A 1 407 ? -5.615 -1.686 1.180 1.00 83.25 407 ASP A N 1
ATOM 3220 C CA . ASP A 1 407 ? -6.021 -0.469 1.907 1.00 83.25 407 ASP A CA 1
ATOM 3221 C C . ASP A 1 407 ? -5.931 -0.578 3.443 1.00 83.25 407 ASP A C 1
ATOM 3223 O O . ASP A 1 407 ? -5.382 0.341 4.055 1.00 83.25 407 ASP A O 1
ATOM 3227 N N . PRO A 1 408 ? -6.399 -1.668 4.099 1.00 82.75 408 PRO A N 1
ATOM 3228 C CA . PRO A 1 408 ? -6.252 -1.837 5.544 1.00 82.75 408 PRO A CA 1
ATOM 3229 C C . PRO A 1 408 ? -4.824 -1.634 6.045 1.00 82.75 408 PRO A C 1
ATOM 3231 O O . PRO A 1 408 ? -4.596 -0.885 6.989 1.00 82.75 408 PRO A O 1
ATOM 3234 N N . LEU A 1 409 ? -3.864 -2.268 5.374 1.00 84.00 409 LEU A N 1
ATOM 3235 C CA . LEU A 1 409 ? -2.452 -2.204 5.716 1.00 84.00 409 LEU A CA 1
ATOM 3236 C C . LEU A 1 409 ? -1.854 -0.843 5.343 1.00 84.00 409 LEU A C 1
ATOM 3238 O O . LEU A 1 409 ? -1.074 -0.282 6.106 1.00 84.00 409 LEU A O 1
ATOM 3242 N N . LEU A 1 410 ? -2.226 -0.284 4.189 1.00 81.19 410 LEU A N 1
ATOM 3243 C CA . LEU A 1 410 ? -1.736 1.034 3.771 1.00 81.19 410 LEU A CA 1
ATOM 3244 C C . LEU A 1 410 ? -2.120 2.123 4.773 1.00 81.19 410 LEU A C 1
ATOM 3246 O O . LEU A 1 410 ? -1.330 3.024 5.035 1.00 81.19 410 LEU A O 1
ATOM 3250 N N . ASN A 1 411 ? -3.300 2.010 5.381 1.00 81.69 411 ASN A N 1
ATOM 3251 C CA . ASN A 1 411 ? -3.770 2.949 6.393 1.00 81.69 411 ASN A CA 1
ATOM 3252 C C . ASN A 1 411 ? -3.018 2.837 7.731 1.00 81.69 411 ASN A C 1
ATOM 3254 O O . ASN A 1 411 ? -3.113 3.753 8.545 1.00 81.69 411 ASN A O 1
ATOM 3258 N N . THR A 1 412 ? -2.260 1.758 7.972 1.00 83.25 412 THR A N 1
ATOM 3259 C CA . THR A 1 412 ? -1.365 1.663 9.142 1.00 83.25 412 THR A CA 1
ATOM 3260 C C . THR A 1 412 ? 0.019 2.251 8.876 1.00 83.25 412 THR A C 1
ATOM 3262 O O . THR A 1 412 ? 0.837 2.335 9.792 1.00 83.25 412 THR A O 1
ATOM 3265 N N . MET A 1 413 ? 0.319 2.615 7.628 1.00 87.81 413 MET A N 1
ATOM 3266 C CA . MET A 1 413 ? 1.629 3.101 7.217 1.00 87.81 413 MET A CA 1
ATOM 3267 C C . MET A 1 413 ? 1.699 4.621 7.248 1.00 87.81 413 MET A C 1
ATOM 3269 O O . MET A 1 413 ? 0.824 5.323 6.747 1.00 87.81 413 MET A O 1
ATOM 3273 N N . ASN A 1 414 ? 2.816 5.130 7.753 1.00 89.94 414 ASN A N 1
ATOM 3274 C CA . ASN A 1 414 ? 3.176 6.532 7.658 1.00 89.94 414 ASN A CA 1
ATOM 3275 C C . ASN A 1 414 ? 4.241 6.718 6.585 1.00 89.94 414 ASN A C 1
ATOM 3277 O O . ASN A 1 414 ? 5.258 6.020 6.555 1.00 89.94 414 ASN A O 1
ATOM 3281 N N . LEU A 1 415 ? 4.001 7.685 5.708 1.00 90.31 415 LEU A N 1
ATOM 3282 C CA . LEU A 1 415 ? 4.949 8.075 4.679 1.00 90.31 415 LEU A CA 1
ATOM 3283 C C . LEU A 1 415 ? 5.962 9.043 5.267 1.00 90.31 415 LEU A C 1
ATOM 3285 O O . LEU A 1 415 ? 5.590 10.045 5.873 1.00 90.31 415 LEU A O 1
ATOM 3289 N N . ASN A 1 416 ? 7.236 8.750 5.047 1.00 93.69 416 ASN A N 1
ATOM 3290 C CA . ASN A 1 416 ? 8.316 9.668 5.360 1.00 93.69 416 ASN A CA 1
ATOM 3291 C C . ASN A 1 416 ? 8.762 10.344 4.061 1.00 93.69 416 ASN A C 1
ATOM 3293 O O . ASN A 1 416 ? 9.243 9.658 3.158 1.00 93.69 416 ASN A O 1
ATOM 3297 N N . ASP A 1 417 ? 8.576 11.658 3.937 1.00 95.12 417 ASP A N 1
ATOM 3298 C CA . ASP A 1 417 ? 9.072 12.404 2.776 1.00 95.12 417 ASP A CA 1
ATOM 3299 C C . ASP A 1 417 ? 10.602 12.454 2.842 1.00 95.12 417 ASP A C 1
ATOM 3301 O O . ASP A 1 417 ? 11.175 13.006 3.780 1.00 95.12 417 ASP A O 1
ATOM 3305 N N . LEU A 1 418 ? 11.271 11.843 1.862 1.00 97.38 418 LEU A N 1
ATOM 3306 C CA . LEU A 1 418 ? 12.728 11.867 1.772 1.00 97.38 418 LEU A CA 1
ATOM 3307 C C . LEU A 1 418 ? 13.205 13.020 0.887 1.00 97.38 418 LEU A C 1
ATOM 3309 O O . LEU A 1 418 ? 14.408 13.255 0.837 1.00 97.38 418 LEU A O 1
ATOM 3313 N N . GLY A 1 419 ? 12.306 13.742 0.209 1.00 96.25 419 GLY A N 1
ATOM 3314 C CA . GLY A 1 419 ? 12.609 14.901 -0.627 1.00 96.25 419 GLY A CA 1
ATOM 3315 C C . GLY A 1 419 ? 12.817 14.586 -2.117 1.00 96.25 419 GLY A C 1
ATOM 3316 O O . GLY A 1 419 ? 12.784 13.423 -2.541 1.00 96.25 419 GLY A O 1
ATOM 3317 N N . PRO A 1 420 ? 13.051 15.623 -2.943 1.00 96.81 420 PRO A N 1
ATOM 3318 C CA . PRO A 1 420 ? 13.139 15.498 -4.396 1.00 96.81 420 PRO A CA 1
ATOM 3319 C C . PRO A 1 420 ? 14.360 14.703 -4.864 1.00 96.81 420 PRO A C 1
ATOM 3321 O O . PRO A 1 420 ? 15.395 14.635 -4.190 1.00 96.81 420 PRO A O 1
ATOM 3324 N N . ILE A 1 421 ? 14.247 14.112 -6.057 1.00 97.56 421 ILE A N 1
ATOM 3325 C CA . ILE A 1 421 ? 15.383 13.466 -6.723 1.00 97.56 421 ILE A CA 1
ATOM 3326 C C . ILE A 1 421 ? 16.370 14.508 -7.244 1.00 97.56 421 ILE A C 1
ATOM 3328 O O . ILE A 1 421 ? 17.569 14.267 -7.160 1.00 97.56 421 ILE A O 1
ATOM 3332 N N . TYR A 1 422 ? 15.921 15.674 -7.711 1.00 96.75 422 TYR A N 1
ATOM 3333 C CA . TYR A 1 422 ? 16.766 16.724 -8.305 1.00 96.75 422 TYR A CA 1
ATOM 3334 C C . TYR A 1 422 ? 16.835 17.978 -7.425 1.00 96.75 422 TYR A C 1
ATOM 3336 O O . TYR A 1 422 ? 15.916 18.246 -6.658 1.00 96.75 422 TYR A O 1
ATOM 3344 N N . GLU A 1 423 ? 17.945 18.719 -7.507 1.00 90.75 423 GLU A N 1
ATOM 3345 C CA . GLU A 1 423 ? 18.147 19.969 -6.746 1.00 90.75 423 GLU A CA 1
ATOM 3346 C C . GLU A 1 423 ? 17.380 21.139 -7.357 1.00 90.75 423 GLU A C 1
ATOM 3348 O O . GLU A 1 423 ? 16.736 21.902 -6.645 1.00 90.75 423 GLU A O 1
ATOM 3353 N N . ASN A 1 424 ? 17.429 21.251 -8.684 1.00 92.44 4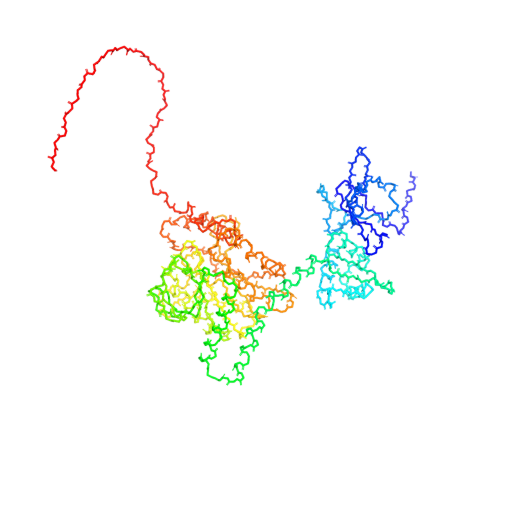24 ASN A N 1
ATOM 3354 C CA . ASN A 1 424 ? 16.658 22.231 -9.435 1.00 92.44 424 ASN A CA 1
ATOM 3355 C C . ASN A 1 424 ? 15.318 21.621 -9.862 1.00 92.44 424 ASN A C 1
ATOM 3357 O O . ASN A 1 424 ? 15.265 20.404 -10.076 1.00 92.44 424 ASN A O 1
ATOM 3361 N N . PRO A 1 425 ? 14.264 22.442 -10.051 1.00 94.19 425 PRO A N 1
ATOM 3362 C CA . PRO A 1 425 ? 12.998 21.969 -10.591 1.00 94.19 425 PRO A CA 1
ATOM 3363 C C . PRO A 1 425 ? 13.213 21.180 -11.883 1.00 94.19 425 PRO A C 1
ATOM 3365 O O . PRO A 1 425 ? 13.716 21.691 -12.886 1.00 94.19 425 PRO A O 1
ATOM 3368 N N . TRP A 1 426 ? 12.856 19.905 -11.828 1.00 96.31 426 TRP A N 1
ATOM 3369 C CA . TRP A 1 426 ? 12.965 18.986 -12.943 1.00 96.31 426 TRP A CA 1
ATOM 3370 C C . TRP A 1 426 ? 11.819 19.210 -13.930 1.00 96.31 426 TRP A C 1
ATOM 3372 O O . TRP A 1 426 ? 10.709 19.573 -13.536 1.00 96.31 426 TRP A O 1
ATOM 3382 N N . ARG A 1 427 ? 12.087 18.958 -15.214 1.00 95.75 427 ARG A N 1
ATOM 3383 C CA . ARG A 1 427 ? 11.096 18.949 -16.296 1.00 95.75 427 ARG A CA 1
ATOM 3384 C C . ARG A 1 427 ? 11.385 17.795 -17.262 1.00 95.75 427 ARG A C 1
ATOM 3386 O O . ARG A 1 427 ? 12.563 17.486 -17.469 1.00 95.75 427 ARG A O 1
ATOM 3393 N N . PRO A 1 428 ? 10.364 17.189 -17.890 1.00 94.25 428 PRO A N 1
ATOM 3394 C CA . PRO A 1 428 ? 10.589 16.172 -18.908 1.00 94.25 428 PRO A CA 1
ATOM 3395 C C . PRO A 1 428 ? 11.290 16.780 -20.132 1.00 94.25 428 PRO A C 1
ATOM 3397 O O . PRO A 1 428 ? 10.987 17.895 -20.554 1.00 94.25 428 PRO A O 1
ATOM 3400 N N . ARG A 1 429 ? 12.230 16.033 -20.717 1.00 92.62 429 ARG A N 1
ATOM 3401 C CA . ARG A 1 429 ? 12.930 16.392 -21.966 1.00 92.62 429 ARG A CA 1
ATOM 3402 C C . ARG A 1 429 ? 12.337 15.695 -23.189 1.00 92.62 429 ARG A C 1
ATOM 3404 O O . ARG A 1 429 ? 12.572 16.113 -24.317 1.00 92.62 429 ARG A O 1
ATOM 3411 N N . THR A 1 430 ? 11.574 14.630 -22.975 1.00 92.38 430 THR A N 1
ATOM 3412 C CA . THR A 1 430 ? 10.892 13.868 -24.018 1.00 92.38 430 THR A CA 1
ATOM 3413 C C . THR A 1 430 ? 9.543 13.350 -23.513 1.00 92.38 430 THR A C 1
ATOM 3415 O O . THR A 1 430 ? 9.302 13.256 -22.309 1.00 92.38 430 THR A O 1
ATOM 3418 N N . ALA A 1 431 ? 8.657 13.060 -24.460 1.00 91.69 431 ALA A N 1
ATOM 3419 C CA . ALA A 1 431 ? 7.321 12.523 -24.271 1.00 91.69 431 ALA A CA 1
ATOM 3420 C C . ALA A 1 431 ? 7.049 11.477 -25.366 1.00 91.69 431 ALA A C 1
ATOM 3422 O O . ALA A 1 431 ? 7.720 11.470 -26.406 1.00 91.69 431 ALA A O 1
ATOM 3423 N N . LEU A 1 432 ? 6.065 10.602 -25.141 1.00 90.31 432 LEU A N 1
ATOM 3424 C CA . LEU A 1 432 ? 5.592 9.670 -26.159 1.00 90.31 432 LEU A CA 1
ATOM 3425 C C . LEU A 1 432 ? 5.086 10.492 -27.358 1.00 90.31 432 LEU A C 1
ATOM 3427 O O . LEU A 1 432 ? 4.399 11.490 -27.123 1.00 90.31 432 LEU A O 1
ATOM 3431 N N . PRO A 1 433 ? 5.387 10.116 -28.617 1.00 88.25 433 PRO A N 1
ATOM 3432 C CA . PRO A 1 433 ? 4.898 10.850 -29.780 1.00 88.25 433 PRO A CA 1
ATOM 3433 C C . PRO A 1 433 ? 3.392 11.104 -29.702 1.00 88.25 433 PRO A C 1
ATOM 3435 O O . PRO A 1 433 ? 2.616 10.184 -29.443 1.00 88.25 433 PRO A O 1
ATOM 3438 N N . GLY A 1 434 ? 2.994 12.359 -29.899 1.00 86.19 434 GLY A N 1
ATOM 3439 C CA . GLY A 1 434 ? 1.623 12.819 -29.760 1.00 86.19 434 GLY A CA 1
ATOM 3440 C C . GLY A 1 434 ? 1.261 13.337 -28.366 1.00 86.19 434 GLY A C 1
ATOM 3441 O O . GLY A 1 434 ? 0.350 14.146 -28.279 1.00 86.19 434 GLY A O 1
ATOM 3442 N N . MET A 1 435 ? 1.963 12.964 -27.291 1.00 91.62 435 MET A N 1
ATOM 3443 C CA . MET A 1 435 ? 1.724 13.470 -25.927 1.00 91.62 435 MET A CA 1
ATOM 3444 C C . MET A 1 435 ? 2.495 14.771 -25.625 1.00 91.62 435 MET A C 1
ATOM 3446 O O . MET A 1 435 ? 2.987 14.962 -24.511 1.00 91.62 435 MET A O 1
ATOM 3450 N N . GLU A 1 436 ? 2.636 15.686 -26.592 1.00 90.75 436 GLU A N 1
ATOM 3451 C CA . GLU A 1 436 ? 3.461 16.898 -26.431 1.00 90.75 436 GLU A CA 1
ATOM 3452 C C . GLU A 1 436 ? 2.948 17.858 -25.346 1.00 90.75 436 GLU A C 1
ATOM 3454 O O . GLU A 1 436 ? 3.713 18.685 -24.853 1.00 90.75 436 GLU A O 1
ATOM 3459 N N . ALA A 1 437 ? 1.691 17.713 -24.911 1.00 93.06 437 ALA A N 1
ATOM 3460 C CA . ALA A 1 437 ? 1.149 18.437 -23.760 1.00 93.06 437 ALA A CA 1
ATOM 3461 C C . ALA A 1 437 ? 1.972 18.218 -22.472 1.00 93.06 437 ALA A C 1
ATOM 3463 O O . ALA A 1 437 ? 1.941 19.052 -21.578 1.00 93.06 437 ALA A O 1
ATOM 3464 N N . LEU A 1 438 ? 2.751 17.133 -22.374 1.00 94.00 438 LEU A N 1
ATOM 3465 C CA . LEU A 1 438 ? 3.645 16.880 -21.238 1.00 94.00 438 LEU A CA 1
ATOM 3466 C C . LEU A 1 438 ? 4.821 17.863 -21.132 1.00 94.00 438 LEU A C 1
ATOM 3468 O O . LEU A 1 438 ? 5.476 17.896 -20.092 1.00 94.00 438 LEU A O 1
ATOM 3472 N N . PHE A 1 439 ? 5.104 18.650 -22.174 1.00 94.88 439 PHE A N 1
ATOM 3473 C CA . PHE A 1 439 ? 6.098 19.730 -22.126 1.00 94.88 439 PHE A CA 1
ATOM 3474 C C . PHE A 1 439 ? 5.555 21.028 -21.525 1.00 94.88 439 PHE A C 1
ATOM 3476 O O . PHE A 1 439 ? 6.280 22.021 -21.475 1.00 94.88 439 PHE A O 1
ATOM 3483 N N . ASP A 1 440 ? 4.311 21.007 -21.055 1.00 95.12 440 ASP A N 1
ATOM 3484 C CA . ASP A 1 440 ? 3.665 22.081 -20.320 1.00 95.12 440 ASP A CA 1
ATOM 3485 C C . ASP A 1 440 ? 3.298 21.605 -18.893 1.00 95.12 440 ASP A C 1
ATOM 3487 O O . ASP A 1 440 ? 2.890 20.444 -18.727 1.00 95.12 440 ASP A O 1
ATOM 3491 N N . PRO A 1 441 ? 3.453 22.446 -17.849 1.00 96.62 441 PRO A N 1
ATOM 3492 C CA . PRO A 1 441 ? 3.110 22.078 -16.476 1.00 96.62 441 PRO A CA 1
ATOM 3493 C C . PRO A 1 441 ? 1.678 21.555 -16.300 1.00 96.62 441 PRO A C 1
ATOM 3495 O O . PRO A 1 441 ? 1.494 20.576 -15.571 1.00 96.62 441 PRO A O 1
ATOM 3498 N N . ASP A 1 442 ? 0.680 22.118 -16.988 1.00 95.38 442 ASP A N 1
ATOM 3499 C CA . ASP A 1 442 ? -0.726 21.717 -16.845 1.00 95.38 442 ASP A CA 1
ATOM 3500 C C . ASP A 1 442 ? -0.983 20.340 -17.457 1.00 95.38 442 ASP A C 1
ATOM 3502 O O . ASP A 1 442 ? -1.657 19.483 -16.868 1.00 95.38 442 ASP A O 1
ATOM 3506 N N . GLY A 1 443 ? -0.393 20.082 -18.626 1.00 95.12 443 GLY A N 1
ATOM 3507 C CA . GLY A 1 443 ? -0.460 18.769 -19.262 1.00 95.12 443 GLY A CA 1
ATOM 3508 C C . GLY A 1 443 ? 0.248 17.697 -18.429 1.00 95.12 443 GLY A C 1
ATOM 3509 O O . GLY A 1 443 ? -0.288 16.599 -18.244 1.00 95.12 443 GLY A O 1
ATOM 3510 N N . ALA A 1 444 ? 1.402 18.020 -17.839 1.00 96.31 444 ALA A N 1
ATOM 3511 C CA . ALA A 1 444 ? 2.113 17.121 -16.933 1.00 96.31 444 ALA A CA 1
ATOM 3512 C C . ALA A 1 444 ? 1.330 16.847 -15.633 1.00 96.31 444 ALA A C 1
ATOM 3514 O O . ALA A 1 444 ? 1.269 15.696 -15.190 1.00 96.31 444 ALA A O 1
ATOM 3515 N N . ARG A 1 445 ? 0.687 17.863 -15.037 1.00 96.62 445 ARG A N 1
ATOM 3516 C CA . ARG A 1 445 ? -0.211 17.709 -13.873 1.00 96.62 445 ARG A CA 1
ATOM 3517 C C . ARG A 1 445 ? -1.392 16.806 -14.196 1.00 96.62 445 ARG A C 1
ATOM 3519 O O . ARG A 1 445 ? -1.658 15.860 -13.455 1.00 96.62 445 ARG A O 1
ATOM 3526 N N . THR A 1 446 ? -2.040 17.053 -15.333 1.00 96.19 446 THR A N 1
ATOM 3527 C CA . THR A 1 446 ? -3.157 16.241 -15.829 1.00 96.19 446 THR A CA 1
ATOM 3528 C C . THR A 1 446 ? -2.747 14.779 -15.974 1.00 96.19 446 THR A C 1
ATOM 3530 O O . THR A 1 446 ? -3.459 13.883 -15.520 1.00 96.19 446 THR A O 1
ATOM 3533 N N . TYR A 1 447 ? -1.572 14.521 -16.548 1.00 96.56 447 TYR A N 1
ATOM 3534 C CA . TYR A 1 447 ? -1.045 13.168 -16.683 1.00 96.56 447 TYR A CA 1
ATOM 3535 C C . TYR A 1 447 ? -0.781 12.492 -15.332 1.00 96.56 447 TYR A C 1
ATOM 3537 O O . TYR A 1 447 ? -1.223 11.362 -15.128 1.00 96.56 447 TYR A O 1
ATOM 3545 N N . VAL A 1 448 ? -0.125 13.172 -14.383 1.00 96.81 448 VAL A N 1
ATOM 3546 C CA . VAL A 1 448 ? 0.116 12.625 -13.032 1.00 96.81 448 VAL A CA 1
ATOM 3547 C C . VAL A 1 448 ? -1.197 12.295 -12.331 1.00 96.81 448 VAL A C 1
ATOM 3549 O O . VAL A 1 448 ? -1.327 11.200 -11.781 1.00 96.81 448 VAL A O 1
ATOM 3552 N N . GLN A 1 449 ? -2.177 13.199 -12.384 1.00 96.44 449 GLN A N 1
ATOM 3553 C CA . GLN A 1 449 ? -3.486 12.984 -11.771 1.00 96.44 449 GLN A CA 1
ATOM 3554 C C . GLN A 1 449 ? -4.185 11.761 -12.376 1.00 96.44 449 GLN A C 1
ATOM 3556 O O . GLN A 1 449 ? -4.654 10.889 -11.650 1.00 96.44 449 GLN A O 1
ATOM 3561 N N . ARG A 1 450 ? -4.171 11.625 -13.704 1.00 95.81 450 ARG A N 1
ATOM 3562 C CA . ARG A 1 450 ? -4.781 10.478 -14.386 1.00 95.81 450 ARG A CA 1
ATOM 3563 C C . ARG A 1 450 ? -4.060 9.166 -14.122 1.00 95.81 450 ARG A C 1
ATOM 3565 O O . ARG A 1 450 ? -4.715 8.145 -13.957 1.00 95.81 450 ARG A O 1
ATOM 3572 N N . VAL A 1 451 ? -2.731 9.165 -14.020 1.00 95.69 451 VAL A N 1
ATOM 3573 C CA . VAL A 1 451 ? -1.992 7.969 -13.589 1.00 95.69 451 VAL A CA 1
ATOM 3574 C C . VAL A 1 451 ? -2.397 7.575 -12.165 1.00 95.69 451 VAL A C 1
ATOM 3576 O O . VAL A 1 451 ? -2.561 6.387 -11.891 1.00 95.69 451 VAL A O 1
ATOM 3579 N N . GLN A 1 452 ? -2.600 8.537 -11.259 1.00 94.56 452 GLN A N 1
ATOM 3580 C CA . GLN A 1 452 ? -3.102 8.255 -9.909 1.00 94.56 452 GLN A CA 1
ATOM 3581 C C . GLN A 1 452 ? -4.537 7.714 -9.929 1.00 94.56 452 GLN A C 1
ATOM 3583 O O . GLN A 1 452 ? -4.813 6.714 -9.269 1.00 94.56 452 GLN A O 1
ATOM 3588 N N . ASP A 1 453 ? -5.426 8.311 -10.720 1.00 94.25 453 ASP A N 1
ATOM 3589 C CA . ASP A 1 453 ? -6.813 7.863 -10.857 1.00 94.25 453 ASP A CA 1
ATOM 3590 C C . ASP A 1 453 ? -6.900 6.466 -11.494 1.00 94.25 453 ASP A C 1
ATOM 3592 O O . ASP A 1 453 ? -7.650 5.613 -11.012 1.00 94.25 453 ASP A O 1
ATOM 3596 N N . PHE A 1 454 ? -6.070 6.178 -12.502 1.00 94.06 454 PHE A N 1
ATOM 3597 C CA . PHE A 1 454 ? -5.913 4.838 -13.070 1.00 94.06 454 PHE A CA 1
ATOM 3598 C C . PHE A 1 454 ? -5.417 3.861 -12.014 1.00 94.06 454 PHE A C 1
ATOM 3600 O O . PHE A 1 454 ? -5.982 2.783 -11.880 1.00 94.06 454 PHE A O 1
ATOM 3607 N N . ARG A 1 455 ? -4.391 4.218 -11.234 1.00 92.56 455 ARG A N 1
ATOM 3608 C CA . ARG A 1 455 ? -3.874 3.380 -10.140 1.00 92.56 455 ARG A CA 1
ATOM 3609 C C . ARG A 1 455 ? -4.874 3.174 -9.008 1.00 92.56 455 ARG A C 1
ATOM 3611 O O . ARG A 1 455 ? -4.640 2.276 -8.219 1.00 92.56 455 ARG A O 1
ATOM 3618 N N . GLN A 1 456 ? -5.945 3.966 -8.928 1.00 90.88 456 GLN A N 1
ATOM 3619 C CA . GLN A 1 456 ? -7.046 3.839 -7.963 1.00 90.88 456 GLN A CA 1
ATOM 3620 C C . GLN A 1 456 ? -8.291 3.150 -8.555 1.00 90.88 456 GLN A C 1
ATOM 3622 O O . GLN A 1 456 ? -9.287 2.970 -7.857 1.00 90.88 456 GLN A O 1
ATOM 3627 N N . GLY A 1 457 ? -8.258 2.776 -9.839 1.00 91.50 457 GLY A N 1
ATOM 3628 C CA . GLY A 1 457 ? -9.399 2.173 -10.535 1.00 91.50 457 GLY A CA 1
ATOM 3629 C C . GLY A 1 457 ? -10.520 3.151 -10.889 1.00 91.50 457 GLY A C 1
ATOM 3630 O O . GLY A 1 457 ? -11.616 2.707 -11.213 1.00 91.50 457 GLY A O 1
ATOM 3631 N N . LYS A 1 458 ? -10.280 4.467 -10.851 1.00 92.62 458 LYS A N 1
ATOM 3632 C CA . LYS A 1 458 ? -11.287 5.488 -11.196 1.00 92.62 458 LYS A CA 1
ATOM 3633 C C . LYS A 1 458 ? -11.461 5.679 -12.705 1.00 92.62 458 LYS A C 1
ATOM 3635 O O . LYS A 1 458 ? -12.552 6.029 -13.139 1.00 92.62 458 LYS A O 1
ATOM 3640 N N . ILE A 1 459 ? -10.404 5.445 -13.485 1.00 92.75 459 ILE A N 1
ATOM 3641 C CA . ILE A 1 459 ? -10.392 5.544 -14.955 1.00 92.75 459 ILE A CA 1
ATOM 3642 C C . ILE A 1 459 ? -9.691 4.327 -15.578 1.00 92.75 459 ILE A C 1
ATOM 3644 O O . ILE A 1 459 ? -8.963 3.611 -14.881 1.00 92.75 459 ILE A O 1
ATOM 3648 N N . GLY A 1 460 ? -9.900 4.094 -16.876 1.00 91.94 460 GLY A N 1
ATOM 3649 C CA . GLY A 1 460 ? -9.201 3.058 -17.641 1.00 91.94 460 GLY A CA 1
ATOM 3650 C C . GLY A 1 460 ? -7.842 3.528 -18.174 1.00 91.94 460 GLY A C 1
ATOM 3651 O O . GLY A 1 460 ? -7.484 4.700 -18.064 1.00 91.94 460 GLY A O 1
ATOM 3652 N N . LYS A 1 461 ? -7.064 2.619 -18.780 1.00 90.38 461 LYS A N 1
ATOM 3653 C CA . LYS A 1 461 ? -5.765 2.972 -19.385 1.00 90.38 461 LYS A CA 1
ATOM 3654 C C . LYS A 1 461 ? -5.873 4.005 -20.513 1.00 90.38 461 LYS A C 1
ATOM 3656 O O . LYS A 1 461 ? -4.994 4.855 -20.643 1.00 90.38 461 LYS A O 1
ATOM 3661 N N . ASP A 1 462 ? -6.941 3.943 -21.306 1.00 90.06 462 ASP A N 1
ATOM 3662 C CA . ASP A 1 462 ? -7.107 4.766 -22.509 1.00 90.06 462 ASP A CA 1
ATOM 3663 C C . ASP A 1 462 ? -7.372 6.234 -22.140 1.00 90.06 462 ASP A C 1
ATOM 3665 O O . ASP A 1 462 ? -6.973 7.155 -22.855 1.00 90.06 462 ASP A O 1
ATOM 3669 N N . ASP A 1 463 ? -7.950 6.463 -20.959 1.00 91.31 463 ASP A N 1
ATOM 3670 C CA . ASP A 1 463 ? -8.224 7.792 -20.418 1.00 91.31 463 ASP A CA 1
ATOM 3671 C C . ASP A 1 463 ? -6.950 8.540 -20.001 1.00 91.31 463 ASP A C 1
ATOM 3673 O O . ASP A 1 463 ? -6.948 9.772 -19.963 1.00 91.31 463 ASP A O 1
ATOM 3677 N N . ILE A 1 464 ? -5.848 7.829 -19.720 1.00 91.81 464 ILE A N 1
ATOM 3678 C CA . ILE A 1 464 ? -4.597 8.448 -19.258 1.00 91.81 464 ILE A CA 1
ATOM 3679 C C . ILE A 1 464 ? -4.077 9.437 -20.304 1.00 91.81 464 ILE A C 1
ATOM 3681 O O . ILE A 1 464 ? -3.819 10.603 -19.989 1.00 91.81 464 ILE A O 1
ATOM 3685 N N . ALA A 1 465 ? -3.972 8.992 -21.556 1.00 87.75 465 ALA A N 1
ATOM 3686 C CA . ALA A 1 465 ? -3.422 9.789 -22.649 1.00 87.75 465 ALA A CA 1
ATOM 3687 C C . ALA A 1 465 ? -4.483 10.569 -23.450 1.00 87.75 465 ALA A C 1
ATOM 3689 O O . ALA A 1 465 ? -4.139 11.385 -24.308 1.00 87.75 465 ALA A O 1
ATOM 3690 N N . ASN A 1 466 ? -5.774 10.378 -23.158 1.00 85.44 466 ASN A N 1
ATOM 3691 C CA . ASN A 1 466 ? -6.872 11.020 -23.881 1.00 85.44 466 ASN A CA 1
ATOM 3692 C C . ASN A 1 466 ? -6.803 12.561 -23.817 1.00 85.44 466 ASN A C 1
ATOM 3694 O O . ASN A 1 466 ? -6.827 13.157 -22.744 1.00 85.44 466 ASN A O 1
ATOM 3698 N N . GLY A 1 467 ? -6.709 13.242 -24.959 1.00 79.50 467 GLY A N 1
ATOM 3699 C CA . GLY A 1 467 ? -6.580 14.705 -25.004 1.00 79.50 467 GLY A CA 1
ATOM 3700 C C . GLY A 1 467 ? -5.208 15.249 -24.583 1.00 79.50 467 GLY A C 1
ATOM 3701 O O . GLY A 1 467 ? -5.005 16.456 -24.644 1.00 79.50 467 GLY A O 1
ATOM 3702 N N . LEU A 1 468 ? -4.259 14.379 -24.212 1.00 84.50 468 LEU A N 1
ATOM 3703 C CA . LEU A 1 468 ? -2.828 14.707 -24.241 1.00 84.50 468 LEU A CA 1
ATOM 3704 C C . LEU A 1 468 ? -2.263 14.513 -25.652 1.00 84.50 468 LEU A C 1
ATOM 3706 O O . LEU A 1 468 ? -1.277 15.158 -25.996 1.00 84.50 468 LEU A O 1
ATOM 3710 N N . PHE A 1 469 ? -2.925 13.673 -26.462 1.00 76.19 469 PHE A N 1
ATOM 3711 C CA . PHE A 1 469 ? -2.686 13.551 -27.894 1.00 76.19 469 PHE A CA 1
ATOM 3712 C C . PHE A 1 469 ? -3.099 14.816 -28.650 1.00 76.19 469 PHE A C 1
ATOM 3714 O O . PHE A 1 469 ? -4.244 15.261 -28.535 1.00 76.19 469 PHE A O 1
ATOM 3721 N N . ARG A 1 470 ? -2.198 15.377 -29.467 1.00 60.28 470 ARG A N 1
ATOM 3722 C CA . ARG A 1 470 ? -2.533 16.476 -30.386 1.00 60.28 470 ARG A CA 1
ATOM 3723 C C . ARG A 1 470 ? -3.770 16.098 -31.213 1.00 60.28 470 ARG A C 1
ATOM 3725 O O . ARG A 1 470 ? -3.767 15.071 -31.890 1.00 60.28 470 ARG A O 1
ATOM 3732 N N . GLN A 1 471 ? -4.814 16.934 -31.216 1.00 46.25 471 GLN A N 1
ATOM 3733 C CA . GLN A 1 471 ? -5.886 16.810 -32.209 1.00 46.25 471 GLN A CA 1
ATOM 3734 C C . GLN A 1 471 ? -5.305 17.167 -33.584 1.00 46.25 471 GLN A C 1
ATOM 3736 O O . GLN A 1 471 ? -5.274 18.333 -33.979 1.00 46.25 471 GLN A O 1
ATOM 3741 N N . LEU A 1 472 ? -4.804 16.172 -34.314 1.00 39.34 472 LEU A N 1
ATOM 3742 C CA . LEU A 1 472 ? -4.572 16.310 -35.746 1.00 39.34 472 LEU A CA 1
ATOM 3743 C C . LEU A 1 472 ? -5.953 16.472 -36.396 1.00 39.34 472 LEU A C 1
ATOM 3745 O O . LEU A 1 472 ? -6.756 15.546 -36.379 1.00 39.34 472 LEU A O 1
ATOM 3749 N N . ASN A 1 473 ? -6.207 17.666 -36.936 1.00 39.16 473 ASN A N 1
ATOM 3750 C CA . ASN A 1 473 ? -7.425 18.126 -37.620 1.00 39.16 473 ASN A CA 1
ATOM 3751 C C . ASN A 1 473 ? -8.493 18.798 -36.740 1.00 39.16 473 ASN A C 1
ATOM 3753 O O . ASN A 1 473 ? -9.572 18.267 -36.487 1.00 39.16 473 ASN A O 1
ATOM 3757 N N . ARG A 1 474 ? -8.268 20.082 -36.449 1.00 35.62 474 ARG A N 1
ATOM 3758 C CA . ARG A 1 474 ? -9.313 21.084 -36.690 1.00 35.62 474 ARG A CA 1
ATOM 3759 C C . ARG A 1 474 ? -8.805 22.054 -37.748 1.00 35.62 474 ARG A C 1
ATOM 3761 O O . ARG A 1 474 ? -8.007 22.938 -37.459 1.00 35.62 474 ARG A O 1
ATOM 3768 N N . THR A 1 475 ? -9.247 21.851 -38.985 1.00 33.78 475 THR A N 1
ATOM 3769 C CA . THR A 1 475 ? -9.218 22.868 -40.042 1.00 33.78 475 THR A CA 1
ATOM 3770 C C . THR A 1 475 ? -9.802 24.167 -39.469 1.00 33.78 475 THR A C 1
ATOM 3772 O O . THR A 1 475 ? -10.793 24.083 -38.732 1.00 33.78 475 THR A O 1
ATOM 3775 N N . PRO A 1 476 ? -9.243 25.360 -39.752 1.00 35.72 476 PRO A N 1
ATOM 3776 C CA . PRO A 1 476 ? -9.854 26.599 -39.291 1.00 35.72 476 PRO A CA 1
ATOM 3777 C C . PRO A 1 476 ? -11.263 26.666 -39.876 1.00 35.72 476 PRO A C 1
ATOM 3779 O O . PRO A 1 476 ? -11.431 26.539 -41.091 1.00 35.72 476 PRO A O 1
ATOM 3782 N N . ARG A 1 477 ? -12.283 26.816 -39.024 1.00 33.44 477 ARG A N 1
ATOM 3783 C CA . ARG A 1 477 ? -13.622 27.162 -39.504 1.00 33.44 477 ARG A CA 1
ATOM 3784 C C . ARG A 1 477 ? -13.485 28.488 -40.246 1.00 33.44 477 ARG A C 1
ATOM 3786 O O . ARG A 1 477 ? -13.095 29.484 -39.645 1.00 33.44 477 ARG A O 1
ATOM 3793 N N . LEU A 1 478 ? -13.750 28.462 -41.549 1.00 34.88 478 LEU A N 1
ATOM 3794 C CA . LEU A 1 478 ? -13.997 29.664 -42.332 1.00 34.88 478 LEU A CA 1
ATOM 3795 C C . LEU A 1 478 ? -15.100 30.464 -41.630 1.00 34.88 478 LEU A C 1
ATOM 3797 O O . LEU A 1 478 ? -16.081 29.884 -41.166 1.00 34.88 478 LEU A O 1
ATOM 3801 N N . ASN A 1 479 ? -14.871 31.769 -41.517 1.00 33.72 479 ASN A N 1
ATOM 3802 C CA . ASN A 1 479 ? -15.761 32.747 -40.905 1.00 33.72 479 ASN A CA 1
ATOM 3803 C C . ASN A 1 479 ? -17.222 32.525 -41.329 1.00 33.72 479 ASN A C 1
ATOM 3805 O O . ASN A 1 479 ? -17.548 32.645 -42.508 1.00 33.72 479 ASN A O 1
ATOM 3809 N N . GLU A 1 480 ? -18.103 32.264 -40.365 1.00 34.25 480 GLU A N 1
ATOM 3810 C CA . GLU A 1 480 ? -19.521 32.573 -40.525 1.00 34.25 480 GLU A CA 1
ATOM 3811 C C . GLU A 1 480 ? -19.679 34.071 -40.244 1.00 34.25 480 GLU A C 1
ATOM 3813 O O . GLU A 1 480 ? -19.615 34.518 -39.098 1.00 34.25 480 GLU A O 1
ATOM 3818 N N . GLU A 1 481 ? -19.814 34.863 -41.308 1.00 34.03 481 GLU A N 1
ATOM 3819 C CA . GLU A 1 481 ? -20.321 36.230 -41.196 1.00 34.03 481 GLU A CA 1
ATOM 3820 C C . GLU A 1 481 ? -21.793 36.203 -40.744 1.00 34.03 481 GLU A C 1
ATOM 3822 O O . GLU A 1 481 ? -22.560 35.334 -41.173 1.00 34.03 481 GLU A O 1
ATOM 3827 N N . PRO A 1 482 ? -22.226 37.149 -39.892 1.00 32.31 482 PRO A N 1
ATOM 3828 C CA . PRO A 1 482 ? -23.597 37.188 -39.421 1.00 32.31 482 PRO A CA 1
ATOM 3829 C C . PRO A 1 482 ? -24.536 37.686 -40.526 1.00 32.31 482 PRO A C 1
ATOM 3831 O O . PRO A 1 482 ? -24.319 38.727 -41.148 1.00 32.31 482 PRO A O 1
ATOM 3834 N N . ALA A 1 483 ? -25.620 36.937 -40.725 1.00 31.31 483 ALA A N 1
ATOM 3835 C CA . ALA A 1 483 ? -26.699 37.263 -41.643 1.00 31.31 483 ALA A CA 1
ATOM 3836 C C . ALA A 1 483 ? -27.283 38.660 -41.363 1.00 31.31 483 ALA A C 1
ATOM 3838 O O . ALA A 1 483 ? -27.802 38.930 -40.278 1.00 31.31 483 ALA A O 1
ATOM 3839 N N . THR A 1 484 ? -27.253 39.524 -42.378 1.00 31.77 484 THR A N 1
ATOM 3840 C CA . THR A 1 484 ? -28.059 40.748 -42.442 1.00 31.77 484 THR A CA 1
ATOM 3841 C C . THR A 1 484 ? -29.166 40.596 -43.487 1.00 31.77 484 THR A C 1
ATOM 3843 O O . THR A 1 484 ? -29.085 39.826 -44.441 1.00 31.77 484 THR A O 1
ATOM 3846 N N . SER A 1 485 ? -30.273 41.273 -43.215 1.00 32.25 485 SER A N 1
ATOM 3847 C CA . SER A 1 485 ? -31.616 41.049 -43.739 1.00 32.25 485 SER A CA 1
ATOM 3848 C C . SER A 1 485 ? -31.935 41.740 -45.079 1.00 32.25 485 SER A C 1
ATOM 3850 O O . SER A 1 485 ? -31.924 42.965 -45.135 1.00 32.25 485 SER A O 1
ATOM 3852 N N . GLY A 1 486 ? -32.404 40.949 -46.060 1.00 27.98 486 GLY A N 1
ATOM 3853 C CA . GLY A 1 486 ? -33.393 41.281 -47.120 1.00 27.98 486 GLY A CA 1
ATOM 3854 C C . GLY A 1 486 ? -32.952 42.155 -48.320 1.00 27.98 486 GLY A C 1
ATOM 3855 O O . GLY A 1 486 ? -31.900 42.778 -48.244 1.00 27.98 486 GLY A O 1
ATOM 3856 N N . PRO A 1 487 ? -33.765 42.296 -49.407 1.00 37.19 487 PRO A N 1
ATOM 3857 C CA . PRO A 1 487 ? -35.022 41.607 -49.759 1.00 37.19 487 PRO A CA 1
ATOM 3858 C C . PRO A 1 487 ? -35.128 41.040 -51.216 1.00 37.19 487 PRO A C 1
ATOM 3860 O O . PRO A 1 487 ? -34.442 41.459 -52.136 1.00 37.19 487 PRO A O 1
ATOM 3863 N N . LYS A 1 488 ? -36.080 40.101 -51.385 1.00 33.97 488 LYS A N 1
ATOM 3864 C CA . LYS A 1 488 ? -36.904 39.681 -52.559 1.00 33.97 488 LYS A CA 1
ATOM 3865 C C . LYS A 1 488 ? -36.511 40.036 -54.022 1.00 33.97 488 LYS A C 1
ATOM 3867 O O . LYS A 1 488 ? -36.576 41.193 -54.413 1.00 33.97 488 LYS A O 1
ATOM 3872 N N . SER A 1 489 ? -36.439 39.005 -54.881 1.00 30.06 489 SER A N 1
ATOM 3873 C CA . SER A 1 489 ? -37.168 38.834 -56.178 1.00 30.06 489 SER A CA 1
ATOM 3874 C C . SER A 1 489 ? -36.868 37.420 -56.742 1.00 30.06 489 SER A C 1
ATOM 3876 O O . SER A 1 489 ? -35.736 36.969 -56.645 1.00 30.06 489 SER A O 1
ATOM 3878 N N . ALA A 1 490 ? -37.858 36.536 -56.967 1.00 30.69 490 ALA A N 1
ATOM 3879 C CA . ALA A 1 490 ? -38.534 36.224 -58.249 1.00 30.69 490 ALA A CA 1
ATOM 3880 C C . ALA A 1 490 ? -37.523 36.010 -59.400 1.00 30.69 490 ALA A C 1
ATOM 3882 O O . ALA A 1 490 ? -36.802 36.940 -59.720 1.00 30.69 490 ALA A O 1
ATOM 3883 N N . THR A 1 491 ? -37.348 34.831 -60.009 1.00 30.50 491 THR A N 1
ATOM 3884 C CA . THR A 1 491 ? -38.307 34.029 -60.805 1.00 30.50 491 THR A CA 1
ATOM 3885 C C . THR A 1 491 ? -37.661 32.702 -61.275 1.00 30.50 491 THR A C 1
ATOM 3887 O O . THR A 1 491 ? -36.441 32.673 -61.348 1.00 30.50 491 THR A O 1
ATOM 3890 N N . ALA A 1 492 ? -38.492 31.690 -61.617 1.00 30.59 492 ALA A N 1
ATOM 3891 C CA . ALA A 1 492 ? -38.416 30.726 -62.755 1.00 30.59 492 ALA A CA 1
ATOM 3892 C C . ALA A 1 492 ? -37.018 30.208 -63.191 1.00 30.59 492 ALA A C 1
ATOM 3894 O O . ALA A 1 492 ? -36.108 30.991 -63.398 1.00 30.59 492 ALA A O 1
ATOM 3895 N N . GLU A 1 493 ? -36.710 28.943 -63.467 1.00 30.78 493 GLU A N 1
ATOM 3896 C CA . GLU A 1 493 ? -37.390 27.821 -64.132 1.00 30.78 493 GLU A CA 1
ATOM 3897 C C . GLU A 1 493 ? -36.236 26.841 -64.490 1.00 30.78 493 GLU A C 1
ATOM 3899 O O . GLU A 1 493 ? -35.087 27.270 -64.588 1.00 30.78 493 GLU A O 1
ATOM 3904 N N . GLY A 1 494 ? -36.517 25.564 -64.777 1.00 30.48 494 GLY A N 1
ATOM 3905 C CA . GLY A 1 494 ? -35.638 24.773 -65.659 1.00 30.48 494 GLY A CA 1
ATOM 3906 C C . GLY A 1 494 ? -34.734 23.707 -65.023 1.00 30.48 494 GLY A C 1
ATOM 3907 O O . GLY A 1 494 ? -33.561 23.935 -64.756 1.00 30.48 494 GLY A O 1
ATOM 3908 N N . ALA A 1 495 ? -35.257 22.484 -64.916 1.00 31.66 495 ALA A N 1
ATOM 3909 C CA . ALA A 1 495 ? -34.493 21.267 -65.251 1.00 31.66 495 ALA A CA 1
ATOM 3910 C C . ALA A 1 495 ? -34.246 21.238 -66.794 1.00 31.66 495 ALA A C 1
ATOM 3912 O O . ALA A 1 495 ? -34.924 22.026 -67.463 1.00 31.66 495 ALA A O 1
ATOM 3913 N N . PRO A 1 496 ? -33.421 20.353 -67.425 1.00 47.56 496 PRO A N 1
ATOM 3914 C CA . PRO A 1 496 ? -33.036 18.999 -66.984 1.00 47.56 496 PRO A CA 1
ATOM 3915 C C . PRO A 1 496 ? -31.654 18.460 -67.485 1.00 47.56 496 PRO A C 1
ATOM 3917 O O . PRO A 1 496 ? -30.848 19.183 -68.059 1.00 47.56 496 PRO A O 1
ATOM 3920 N N . ALA A 1 497 ? -31.492 17.133 -67.331 1.00 32.62 497 ALA A N 1
ATOM 3921 C CA . ALA A 1 497 ? -30.683 16.165 -68.104 1.00 32.62 497 ALA A CA 1
ATOM 3922 C C . ALA A 1 497 ? -29.208 15.964 -67.690 1.00 32.62 497 ALA A C 1
ATOM 3924 O O . ALA A 1 497 ? -28.406 16.885 -67.720 1.00 32.62 497 ALA A O 1
ATOM 3925 N N . GLU A 1 498 ? -28.824 14.827 -67.095 1.00 32.69 498 GLU A N 1
ATOM 3926 C CA . GLU A 1 498 ? -28.630 13.450 -67.621 1.00 32.69 498 GLU A CA 1
ATOM 3927 C C . GLU A 1 498 ? -27.379 13.227 -68.511 1.00 32.69 498 GLU A C 1
ATOM 3929 O O . GLU A 1 498 ? -27.337 13.674 -69.653 1.00 32.69 498 GLU A O 1
ATOM 3934 N N . ARG A 1 499 ? -26.488 12.351 -67.986 1.00 37.62 499 ARG A N 1
ATOM 3935 C CA . ARG A 1 499 ? -25.538 11.404 -68.639 1.00 37.62 499 ARG A CA 1
ATOM 3936 C C . ARG A 1 499 ? -24.166 11.904 -69.151 1.00 37.62 499 ARG A C 1
ATOM 3938 O O . ARG A 1 499 ? -24.027 13.067 -69.496 1.00 37.62 499 ARG A O 1
ATOM 3945 N N . PRO A 1 500 ? -23.198 10.986 -69.387 1.00 48.00 500 PRO A N 1
ATOM 3946 C CA . PRO A 1 500 ? -22.734 9.890 -68.522 1.00 48.00 500 PRO A CA 1
ATOM 3947 C C . PRO A 1 500 ? -21.184 9.790 -68.467 1.00 48.00 500 PRO A C 1
ATOM 3949 O O . PRO A 1 500 ? -20.461 10.466 -69.194 1.00 48.00 500 PRO A O 1
ATOM 3952 N N . LEU A 1 501 ? -20.690 8.890 -67.611 1.00 43.12 501 LEU A N 1
ATOM 3953 C CA . LEU A 1 501 ? -19.310 8.379 -67.580 1.00 43.12 501 LEU A CA 1
ATOM 3954 C C . LEU A 1 501 ? -18.899 7.709 -68.907 1.00 43.12 501 LEU A C 1
ATOM 3956 O O . LEU A 1 501 ? -19.759 7.144 -69.589 1.00 43.12 501 LEU A O 1
ATOM 3960 N N . PRO A 1 502 ? -17.585 7.606 -69.170 1.00 50.03 502 PRO A N 1
ATOM 3961 C CA . PRO A 1 502 ? -17.036 6.417 -69.801 1.00 50.03 502 PRO A CA 1
ATOM 3962 C C . PRO A 1 502 ? -15.964 5.734 -68.940 1.00 50.03 502 PRO A C 1
ATOM 3964 O O . PRO A 1 502 ? -15.204 6.366 -68.207 1.00 50.03 502 PRO A O 1
ATOM 3967 N N . GLU A 1 503 ? -15.968 4.411 -69.065 1.00 46.09 503 GLU A N 1
ATOM 3968 C CA . GLU A 1 503 ? -15.042 3.430 -68.510 1.00 46.09 503 GLU A CA 1
ATOM 3969 C C . GLU A 1 503 ? -13.629 3.549 -69.100 1.00 46.09 503 GLU A C 1
ATOM 3971 O O . GLU A 1 503 ? -13.474 3.763 -70.304 1.00 46.09 503 GLU A O 1
ATOM 3976 N N . SER A 1 504 ? -12.625 3.295 -68.255 1.00 43.53 504 SER A N 1
ATOM 3977 C CA . SER A 1 504 ? -11.571 2.284 -68.466 1.00 43.53 504 SER A CA 1
ATOM 3978 C C . SER A 1 504 ? -10.760 2.110 -67.190 1.00 43.53 504 SER A C 1
ATOM 3980 O O . SER A 1 504 ? -10.272 3.155 -66.697 1.00 43.53 504 SER A O 1
#

pLDDT: mean 86.74, std 17.52, range [27.98, 98.88]